Protein AF-0000000067923581 (afdb_homodimer)

pLDDT: mean 87.49, std 11.47, range [49.42, 98.62]

Solvent-accessible surface area (backbone atoms only — not comparable to full-atom values): 31988 Å² total; per-residue (Å²): 133,63,62,67,60,35,40,52,50,50,51,40,20,63,62,52,48,31,62,62,50,21,12,63,72,68,69,43,56,50,68,56,50,52,48,38,49,50,49,48,25,59,74,67,70,43,70,38,62,42,76,47,101,88,50,63,39,70,32,75,61,19,52,56,46,46,56,49,36,54,52,49,52,51,50,50,51,48,50,51,37,51,71,67,66,44,89,59,73,47,56,48,76,44,32,36,35,22,36,46,69,54,29,48,74,55,45,42,60,48,48,55,55,48,42,72,75,35,77,55,36,27,38,39,44,45,58,42,82,63,91,67,66,54,83,79,61,76,48,57,34,33,46,42,78,42,85,77,74,96,50,86,52,41,72,46,77,36,48,61,38,39,60,39,35,33,26,10,58,68,38,33,70,75,72,52,73,58,77,48,75,76,48,38,65,82,39,46,24,29,27,30,59,85,82,35,58,65,42,38,48,77,34,36,54,82,96,62,48,43,75,36,63,44,45,52,49,34,36,30,63,41,70,66,50,32,50,54,40,13,53,72,44,64,24,33,24,67,46,48,25,65,79,46,30,68,42,39,74,70,57,43,28,44,80,44,49,68,91,43,41,37,80,57,34,40,28,28,45,34,30,74,54,72,77,80,72,54,62,43,56,51,53,46,50,69,58,40,45,64,52,44,29,54,54,46,71,72,40,88,133,62,60,68,58,35,40,52,51,50,50,39,21,63,60,51,48,30,62,62,50,21,12,64,72,69,72,43,57,49,67,55,50,52,48,41,49,50,50,47,25,59,75,68,71,42,69,39,62,43,77,48,104,86,50,62,40,71,32,74,60,20,51,57,47,46,54,48,37,55,50,50,53,50,50,49,52,49,52,52,38,50,72,68,65,44,88,58,74,48,57,48,76,47,32,34,35,21,36,46,68,54,28,48,72,55,44,44,60,46,50,57,54,48,41,71,74,36,77,56,36,28,38,38,42,46,57,42,83,62,90,66,66,55,85,78,62,74,49,56,35,33,46,43,76,39,87,76,73,97,50,88,51,40,73,46,78,39,46,60,40,38,59,41,33,33,26,9,56,68,38,32,71,74,72,52,75,58,77,47,74,75,49,38,65,82,38,49,24,29,26,33,58,84,80,36,58,67,42,40,48,77,34,35,53,80,93,62,48,44,75,35,64,43,47,50,51,36,36,30,63,40,69,66,50,30,50,52,40,11,53,72,44,63,23,34,25,66,47,48,25,64,79,46,28,67,43,40,74,71,58,45,28,41,80,45,48,68,93,43,42,38,81,59,32,41,29,29,44,35,31,75,54,72,76,81,72,54,59,44,56,50,53,45,50,70,58,40,47,64,52,46,28,53,55,46,70,73,39,88

Sequence (600 aa):
MDRLDAMSLFVATVEAGSLSAAARRAGVPLATVSRKLTDLEKHLKTRLLNRSTRRLTLTDAGQSYLTACRRILDEVSEAERTAAGEYSSPTGELVITAPVVFGRLHVLPVITAFLAVYPQVDIRLTLSDRITQLAEEHIDLAVRIGELQGSAMVAIRVGSIRRVVCASPAYLAMHGTPEKPQDLAGHNCVTFEGLAAPATWSFGSGKTETTVPVRSRLQVNTAEAAIDAAIAGLGLTKVLSYQADAAVRAGALRVVLEPFEPPPWPVSLVHAGQGRLPVKLRAFLDFAAPRLKERLARSLMDRLDAMSLFVATVEAGSLSAAARRAGVPLATVSRKLTDLEKHLKTRLLNRSTRRLTLTDAGQSYLTACRRILDEVSEAERTAAGEYSSPTGELVITAPVVFGRLHVLPVITAFLAVYPQVDIRLTLSDRITQLAEEHIDLAVRIGELQGSAMVAIRVGSIRRVVCASPAYLAMHGTPEKPQDLAGHNCVTFEGLAAPATWSFGSGKTETTVPVRSRLQVNTAEAAIDAAIAGLGLTKVLSYQADAAVRAGALRVVLEPFEPPPWPVSLVHAGQGRLPVKLRAFLDFAAPRLKERLARSL

Organism: Mesorhizobium plurifarium (NCBI:txid69974)

Structure (mmCIF, N/CA/C/O backbone):
data_AF-0000000067923581-model_v1
#
loop_
_entity.id
_entity.type
_entity.pdbx_description
1 polymer 'Transcriptional regulator GstR'
#
loop_
_atom_site.group_PDB
_atom_site.id
_atom_site.type_symbol
_atom_site.label_atom_id
_atom_site.label_alt_id
_atom_site.label_comp_id
_atom_site.label_asym_id
_atom_site.label_entity_id
_atom_site.label_seq_id
_atom_site.pdbx_PDB_ins_code
_atom_site.Cartn_x
_atom_site.Cartn_y
_atom_site.Cartn_z
_atom_site.occupancy
_atom_site.B_iso_or_equiv
_atom_site.auth_seq_id
_atom_site.auth_comp_id
_atom_site.auth_asym_id
_atom_site.auth_atom_id
_atom_site.pdbx_PDB_model_num
ATOM 1 N N . MET A 1 1 ? -6.596 42.939 -9.404 1 73.18 1 MET A N 1
ATOM 2 C CA . MET A 1 1 ? -6.887 41.829 -8.501 1 73.18 1 MET A CA 1
ATOM 3 C C . MET A 1 1 ? -5.667 41.482 -7.655 1 73.18 1 MET A C 1
ATOM 5 O O . MET A 1 1 ? -4.538 41.505 -8.147 1 73.18 1 MET A O 1
ATOM 9 N N . ASP A 1 2 ? -5.783 41.393 -6.297 1 80.21 2 ASP A N 1
ATOM 10 C CA . ASP A 1 2 ? -4.766 40.835 -5.411 1 80.21 2 ASP A CA 1
ATOM 11 C C . ASP A 1 2 ? -4.696 39.315 -5.542 1 80.21 2 ASP A C 1
ATOM 13 O O . ASP A 1 2 ? -5.536 38.601 -4.99 1 80.21 2 ASP A O 1
ATOM 17 N N . ARG A 1 3 ? -3.754 38.982 -6.244 1 81.23 3 ARG A N 1
ATOM 18 C CA . ARG A 1 3 ? -3.651 37.58 -6.637 1 81.23 3 ARG A CA 1
ATOM 19 C C . ARG A 1 3 ? -3.393 36.69 -5.425 1 81.23 3 ARG A C 1
ATOM 21 O O . ARG A 1 3 ? -3.911 35.574 -5.347 1 81.23 3 ARG A O 1
ATOM 28 N N . LEU A 1 4 ? -2.638 37.189 -4.491 1 84.77 4 LEU A N 1
ATOM 29 C CA . LEU A 1 4 ? -2.365 36.397 -3.296 1 84.77 4 LEU A CA 1
ATOM 30 C C . LEU A 1 4 ? -3.633 36.2 -2.473 1 84.77 4 LEU A C 1
ATOM 32 O O . LEU A 1 4 ? -3.862 35.117 -1.928 1 84.77 4 LEU A O 1
ATOM 36 N N . ASP A 1 5 ? -4.352 37.228 -2.457 1 86.56 5 ASP A N 1
ATOM 37 C CA . ASP A 1 5 ? -5.632 37.16 -1.759 1 86.56 5 ASP A CA 1
ATOM 38 C C . ASP A 1 5 ? -6.58 36.179 -2.445 1 86.56 5 ASP A C 1
ATOM 40 O O . ASP A 1 5 ? -7.265 35.401 -1.779 1 86.56 5 ASP A O 1
ATOM 44 N N . ALA A 1 6 ? -6.577 36.247 -3.68 1 88.43 6 ALA A N 1
ATOM 45 C CA . ALA A 1 6 ? -7.425 35.337 -4.444 1 88.43 6 ALA A CA 1
ATOM 46 C C . ALA A 1 6 ? -6.991 33.887 -4.247 1 88.43 6 ALA A C 1
ATOM 48 O O . ALA A 1 6 ? -7.83 32.997 -4.09 1 88.43 6 ALA A O 1
ATOM 49 N N . MET A 1 7 ? -5.691 33.654 -4.249 1 88.84 7 MET A N 1
ATOM 50 C CA . MET A 1 7 ? -5.145 32.324 -3.996 1 88.84 7 MET A CA 1
ATOM 51 C C . MET A 1 7 ? -5.555 31.822 -2.615 1 88.84 7 MET A C 1
ATOM 53 O O . MET A 1 7 ? -5.949 30.664 -2.463 1 88.84 7 MET A O 1
ATOM 57 N N . SER A 1 8 ? -5.46 32.656 -1.678 1 89.85 8 SER A N 1
ATOM 58 C CA . SER A 1 8 ? -5.802 32.308 -0.303 1 89.85 8 SER A CA 1
ATOM 59 C C . SER A 1 8 ? -7.271 31.916 -0.181 1 89.85 8 SER A C 1
ATOM 61 O O . SER A 1 8 ? -7.605 30.941 0.496 1 89.85 8 SER A O 1
ATOM 63 N N . LEU A 1 9 ? -8.112 32.635 -0.829 1 89.33 9 LEU A N 1
ATOM 64 C CA . LEU A 1 9 ? -9.544 32.361 -0.773 1 89.33 9 LEU A CA 1
ATOM 65 C C . LEU A 1 9 ? -9.88 31.069 -1.51 1 89.33 9 LEU A C 1
ATOM 67 O O . LEU A 1 9 ? -10.776 30.329 -1.098 1 89.33 9 LEU A O 1
ATOM 71 N N . PHE A 1 10 ? -9.185 30.817 -2.539 1 90.74 10 PHE A N 1
ATOM 72 C CA . PHE A 1 10 ? -9.349 29.576 -3.286 1 90.74 10 PHE A CA 1
ATOM 73 C C . PHE A 1 10 ? -9.009 28.372 -2.416 1 90.74 10 PHE A C 1
ATOM 75 O O . PHE A 1 10 ? -9.803 27.435 -2.305 1 90.74 10 PHE A O 1
ATOM 82 N N . VAL A 1 11 ? -7.881 28.46 -1.783 1 87.59 11 VAL A N 1
ATOM 83 C CA . VAL A 1 11 ? -7.448 27.384 -0.898 1 87.59 11 VAL A CA 1
ATOM 84 C C . VAL A 1 11 ? -8.46 27.204 0.231 1 87.59 11 VAL A C 1
ATOM 86 O O . VAL A 1 11 ? -8.86 26.079 0.541 1 87.59 11 VAL A O 1
ATOM 89 N N . ALA A 1 12 ? -8.906 28.276 0.772 1 86.97 12 ALA A N 1
ATOM 90 C CA . ALA A 1 12 ? -9.875 28.241 1.864 1 86.97 12 ALA A CA 1
ATOM 91 C C . ALA A 1 12 ? -11.19 27.612 1.411 1 86.97 12 ALA A C 1
ATOM 93 O O . ALA A 1 12 ? -11.828 26.878 2.17 1 86.97 12 ALA A O 1
ATOM 94 N N . THR A 1 13 ? -11.534 27.923 0.247 1 86.55 13 THR A N 1
ATOM 95 C CA . THR A 1 13 ? -12.782 27.404 -0.3 1 86.55 13 THR A CA 1
ATOM 96 C C . THR A 1 13 ? -12.713 25.889 -0.461 1 86.55 13 THR A C 1
ATOM 98 O O . THR A 1 13 ? -13.652 25.177 -0.097 1 86.55 13 THR A O 1
ATOM 101 N N . VAL A 1 14 ? -11.629 25.46 -0.961 1 83.86 14 VAL A N 1
ATOM 102 C CA . VAL A 1 14 ? -11.462 24.025 -1.171 1 83.86 14 VAL A CA 1
ATOM 103 C C . VAL A 1 14 ? -11.432 23.305 0.175 1 83.86 14 VAL A C 1
ATOM 105 O O . VAL A 1 14 ? -12.061 22.258 0.341 1 83.86 14 VAL A O 1
ATOM 108 N N . GLU A 1 15 ? -10.772 23.891 1.068 1 78.62 15 GLU A N 1
ATOM 109 C CA . GLU A 1 15 ? -10.629 23.29 2.391 1 78.62 15 GLU A CA 1
ATOM 110 C C . GLU A 1 15 ? -11.96 23.275 3.137 1 78.62 15 GLU A C 1
ATOM 112 O O . GLU A 1 15 ? -12.254 22.331 3.873 1 78.62 15 GLU A O 1
ATOM 117 N N . ALA A 1 16 ? -12.726 24.314 2.879 1 78.39 16 ALA A N 1
ATOM 118 C CA . ALA A 1 16 ? -14.004 24.452 3.571 1 78.39 16 ALA A CA 1
ATOM 119 C C . ALA A 1 16 ? -15.096 23.644 2.874 1 78.39 16 ALA A C 1
ATOM 121 O O . ALA A 1 16 ? -16.139 23.357 3.466 1 78.39 16 ALA A O 1
ATOM 122 N N . GLY A 1 17 ? -14.822 23.323 1.623 1 78.73 17 GLY A N 1
ATOM 123 C CA . GLY A 1 17 ? -15.737 22.494 0.856 1 78.73 17 GLY A CA 1
ATOM 124 C C . GLY A 1 17 ? -16.891 23.275 0.257 1 78.73 17 GLY A C 1
ATOM 125 O O . GLY A 1 17 ? -17.708 22.719 -0.481 1 78.73 17 GLY A O 1
ATOM 126 N N . SER A 1 18 ? -17.063 24.548 0.693 1 82.39 18 SER A N 1
ATOM 127 C CA . SER A 1 18 ? -18.106 25.395 0.124 1 82.39 18 SER A CA 1
ATOM 128 C C . SER A 1 18 ? -17.701 26.865 0.152 1 82.39 18 SER A C 1
ATOM 130 O O . SER A 1 18 ? -16.858 27.267 0.957 1 82.39 18 SER A O 1
ATOM 132 N N . LEU A 1 19 ? -18.341 27.632 -0.731 1 85.69 19 LEU A N 1
ATOM 133 C CA . LEU A 1 19 ? -18.062 29.062 -0.799 1 85.69 19 LEU A CA 1
ATOM 134 C C . LEU A 1 19 ? -18.555 29.773 0.457 1 85.69 19 LEU A C 1
ATOM 136 O O . LEU A 1 19 ? -17.879 30.662 0.979 1 85.69 19 LEU A O 1
ATOM 140 N N . SER A 1 20 ? -19.653 29.306 0.917 1 86.79 20 SER A N 1
ATOM 141 C CA . SER A 1 20 ? -20.237 29.932 2.099 1 86.79 20 SER A CA 1
ATOM 142 C C . SER A 1 20 ? -19.386 29.675 3.338 1 86.79 20 SER A C 1
ATOM 144 O O . SER A 1 20 ? -19.18 30.576 4.154 1 86.79 20 SER A O 1
ATOM 146 N N . ALA A 1 21 ? -18.91 28.515 3.412 1 84.13 21 ALA A N 1
ATOM 147 C CA . ALA A 1 21 ? -18.065 28.164 4.551 1 84.13 21 ALA A CA 1
ATOM 148 C C . ALA A 1 21 ? -16.739 28.917 4.504 1 84.13 21 ALA A C 1
ATOM 150 O O . ALA A 1 21 ? -16.24 29.374 5.535 1 84.13 21 ALA A O 1
ATOM 151 N N . ALA A 1 22 ? -16.246 29.014 3.337 1 86.94 22 ALA A N 1
ATOM 152 C CA . ALA A 1 22 ? -15.006 29.763 3.15 1 86.94 22 ALA A CA 1
ATOM 153 C C . ALA A 1 22 ? -15.192 31.232 3.519 1 86.94 22 ALA A C 1
ATOM 155 O O . ALA A 1 22 ? -14.319 31.836 4.147 1 86.94 22 ALA A O 1
ATOM 156 N N . ALA A 1 23 ? -16.289 31.754 3.157 1 89.2 23 ALA A N 1
ATOM 157 C CA . ALA A 1 23 ? -16.601 33.147 3.466 1 89.2 23 ALA A CA 1
ATOM 158 C C . ALA A 1 23 ? -16.66 33.374 4.974 1 89.2 23 ALA A C 1
ATOM 160 O O . ALA A 1 23 ? -16.079 34.333 5.487 1 89.2 23 ALA A O 1
ATOM 161 N N . ARG A 1 24 ? -17.265 32.493 5.623 1 85.18 24 ARG A N 1
ATOM 162 C CA . ARG A 1 24 ? -17.385 32.581 7.075 1 85.18 24 ARG A CA 1
ATOM 163 C C . ARG A 1 24 ? -16.018 32.487 7.744 1 85.18 24 ARG A C 1
ATOM 165 O O . ARG A 1 24 ? -15.708 33.268 8.647 1 85.18 24 ARG A O 1
ATOM 172 N N . ARG A 1 25 ? -15.252 31.622 7.191 1 81.32 25 ARG A N 1
ATOM 173 C CA . ARG A 1 25 ? -13.937 31.376 7.774 1 81.32 25 ARG A CA 1
ATOM 174 C C . ARG A 1 25 ? -13.001 32.556 7.53 1 81.32 25 ARG A C 1
ATOM 176 O O . ARG A 1 25 ? -12.2 32.909 8.397 1 81.32 25 ARG A O 1
ATOM 183 N N . ALA A 1 26 ? -13.156 33.067 6.391 1 81.79 26 ALA A N 1
ATOM 184 C CA . ALA A 1 26 ? -12.266 34.155 5.994 1 81.79 26 ALA A CA 1
ATOM 185 C C . ALA A 1 26 ? -12.794 35.502 6.479 1 81.79 26 ALA A C 1
ATOM 187 O O . ALA A 1 26 ? -12.103 36.518 6.382 1 81.79 26 ALA A O 1
ATOM 188 N N . GLY A 1 27 ? -13.981 35.522 6.932 1 87.21 27 GLY A N 1
ATOM 189 C CA . GLY A 1 27 ? -14.573 36.758 7.42 1 87.21 27 GLY A CA 1
ATOM 190 C C . GLY A 1 27 ? -14.92 37.731 6.309 1 87.21 27 GLY A C 1
ATOM 191 O O . GLY A 1 27 ? -14.752 38.943 6.464 1 87.21 27 GLY A O 1
ATOM 192 N N . VAL A 1 28 ? -15.22 37.258 5.194 1 88.66 28 VAL A N 1
ATOM 193 C CA . VAL A 1 28 ? -15.577 38.103 4.059 1 88.66 28 VAL A CA 1
ATOM 194 C C . VAL A 1 28 ? -16.925 37.663 3.491 1 88.66 28 VAL A C 1
ATOM 196 O O . VAL A 1 28 ? -17.325 36.508 3.651 1 88.66 28 VAL A O 1
ATOM 199 N N . PRO A 1 29 ? -17.683 38.602 2.979 1 89.3 29 PRO A N 1
ATOM 200 C CA . PRO A 1 29 ? -18.97 38.242 2.378 1 89.3 29 PRO A CA 1
ATOM 201 C C . PRO A 1 29 ? -18.83 37.214 1.258 1 89.3 29 PRO A C 1
ATOM 203 O O . PRO A 1 29 ? -17.827 37.209 0.54 1 89.3 29 PRO A O 1
ATOM 206 N N . LEU A 1 30 ? -19.895 36.427 1.127 1 91.32 30 LEU A N 1
ATOM 207 C CA . LEU A 1 30 ? -19.953 35.388 0.105 1 91.32 30 LEU A CA 1
ATOM 208 C C . LEU A 1 30 ? -19.741 35.98 -1.284 1 91.32 30 LEU A C 1
ATOM 210 O O . LEU A 1 30 ? -19.065 35.38 -2.123 1 91.32 30 LEU A O 1
ATOM 214 N N . ALA A 1 31 ? -20.298 37.142 -1.486 1 91.31 31 ALA A N 1
ATOM 215 C CA . ALA A 1 31 ? -20.191 37.806 -2.783 1 91.31 31 ALA A CA 1
ATOM 216 C C . ALA A 1 31 ? -18.738 38.131 -3.115 1 91.31 31 ALA A C 1
ATOM 218 O O . ALA A 1 31 ? -18.333 38.079 -4.279 1 91.31 31 ALA A O 1
ATOM 219 N N . THR A 1 32 ? -18.025 38.471 -2.082 1 89.85 32 THR A N 1
ATOM 220 C CA . THR A 1 32 ? -16.612 38.788 -2.251 1 89.85 32 THR A CA 1
ATOM 221 C C . THR A 1 32 ? -15.822 37.544 -2.646 1 89.85 32 THR A C 1
ATOM 223 O O . THR A 1 32 ? -15.001 37.588 -3.566 1 89.85 32 THR A O 1
ATOM 226 N N . VAL A 1 33 ? -16.096 36.423 -1.946 1 90.97 33 VAL A N 1
ATOM 227 C CA . VAL A 1 33 ? -15.42 35.163 -2.238 1 90.97 33 VAL A CA 1
ATOM 228 C C . VAL A 1 33 ? -15.735 34.727 -3.668 1 90.97 33 VAL A C 1
ATOM 230 O O . VAL A 1 33 ? -14.833 34.36 -4.424 1 90.97 33 VAL A O 1
ATOM 233 N N . SER A 1 34 ? -16.979 34.792 -4.034 1 90.52 34 SER A N 1
ATOM 234 C CA . SER A 1 34 ? -17.42 34.371 -5.36 1 90.52 34 SER A CA 1
ATOM 235 C C . SER A 1 34 ? -16.77 35.214 -6.452 1 90.52 34 SER A C 1
ATOM 237 O O . SER A 1 34 ? -16.284 34.679 -7.451 1 90.52 34 SER A O 1
ATOM 239 N N . ARG A 1 35 ? -16.787 36.484 -6.21 1 90.48 35 ARG A N 1
ATOM 240 C CA . ARG A 1 35 ? -16.224 37.402 -7.195 1 90.48 35 ARG A CA 1
ATOM 241 C C . ARG A 1 35 ? -14.729 37.163 -7.375 1 90.48 35 ARG A C 1
ATOM 243 O O . ARG A 1 35 ? -14.236 37.103 -8.503 1 90.48 35 ARG A O 1
ATOM 250 N N . LYS A 1 36 ? -14.047 37.04 -6.301 1 90.72 36 LYS A N 1
ATOM 251 C CA . LYS A 1 36 ? -12.6 36.856 -6.351 1 90.72 36 LYS A CA 1
ATOM 252 C C . LYS A 1 36 ? -12.235 35.556 -7.062 1 90.72 36 LYS A C 1
ATOM 254 O O . LYS A 1 36 ? -11.269 35.51 -7.827 1 90.72 36 LYS A O 1
ATOM 259 N N . LEU A 1 37 ? -12.997 34.549 -6.811 1 90.5 37 LEU A N 1
ATOM 260 C CA . LEU A 1 37 ? -12.744 33.264 -7.453 1 90.5 37 LEU A CA 1
ATOM 261 C C . LEU A 1 37 ? -13.043 33.335 -8.947 1 90.5 37 LEU A C 1
ATOM 263 O O . LEU A 1 37 ? -12.312 32.763 -9.759 1 90.5 37 LEU A O 1
ATOM 267 N N . THR A 1 38 ? -14.127 33.995 -9.237 1 89.82 38 THR A N 1
ATOM 268 C CA . THR A 1 38 ? -14.467 34.194 -10.642 1 89.82 38 THR A CA 1
ATOM 269 C C . THR A 1 38 ? -13.375 34.985 -11.356 1 89.82 38 THR A C 1
ATOM 271 O O . THR A 1 38 ? -12.994 34.652 -12.48 1 89.82 38 THR A O 1
ATOM 274 N N . ASP A 1 39 ? -12.933 36.027 -10.665 1 89.85 39 ASP A N 1
ATOM 275 C CA . ASP A 1 39 ? -11.865 36.847 -11.229 1 89.85 39 ASP A CA 1
ATOM 276 C C . ASP A 1 39 ? -10.592 36.028 -11.431 1 89.85 39 ASP A C 1
ATOM 278 O O . ASP A 1 39 ? -9.883 36.208 -12.423 1 89.85 39 ASP A O 1
ATOM 282 N N . LEU A 1 40 ? -10.309 35.182 -10.479 1 90.54 40 LEU A N 1
ATOM 283 C CA . LEU A 1 40 ? -9.138 34.316 -10.554 1 90.54 40 LEU A CA 1
ATOM 284 C C . LEU A 1 40 ? -9.238 33.369 -11.746 1 90.54 40 LEU A C 1
ATOM 286 O O . LEU A 1 40 ? -8.275 33.21 -12.5 1 90.54 40 LEU A O 1
ATOM 290 N N . GLU A 1 41 ? -10.384 32.78 -11.923 1 92.07 41 GLU A N 1
ATOM 291 C CA . GLU A 1 41 ? -10.604 31.871 -13.045 1 92.07 41 GLU A CA 1
ATOM 292 C C . GLU A 1 41 ? -10.503 32.606 -14.378 1 92.07 41 GLU A C 1
ATOM 294 O O . GLU A 1 41 ? -9.973 32.066 -15.352 1 92.07 41 GLU A O 1
ATOM 299 N N . LYS A 1 42 ? -11.019 33.833 -14.393 1 88.13 42 LYS A N 1
ATOM 300 C CA . LYS A 1 42 ? -10.921 34.66 -15.592 1 88.13 42 LYS A CA 1
ATOM 301 C C . LYS A 1 42 ? -9.466 34.977 -15.924 1 88.13 42 LYS A C 1
ATOM 303 O O . LYS A 1 42 ? -9.057 34.896 -17.084 1 88.13 42 LYS A O 1
ATOM 308 N N . HIS A 1 43 ? -8.78 35.326 -14.887 1 86.24 43 HIS A N 1
ATOM 309 C CA . HIS A 1 43 ? -7.363 35.63 -15.051 1 86.24 43 HIS A CA 1
ATOM 310 C C . HIS A 1 43 ? -6.601 34.426 -15.596 1 86.24 43 HIS A C 1
ATOM 312 O O . HIS A 1 43 ? -5.745 34.572 -16.471 1 86.24 43 HIS A O 1
ATOM 318 N N . LEU A 1 44 ? -6.935 33.2 -15.072 1 87.02 44 LEU A N 1
ATOM 319 C CA . LEU A 1 44 ? -6.255 31.961 -15.431 1 87.02 44 LEU A CA 1
ATOM 320 C C . LEU A 1 44 ? -6.83 31.379 -16.717 1 87.02 44 LEU A C 1
ATOM 322 O O . LEU A 1 44 ? -6.249 30.461 -17.303 1 87.02 44 LEU A O 1
ATOM 326 N N . LYS A 1 45 ? -7.951 31.945 -17.116 1 88.89 45 LYS A N 1
ATOM 327 C CA . LYS A 1 45 ? -8.678 31.5 -18.301 1 88.89 45 LYS A CA 1
ATOM 328 C C . LYS A 1 45 ? -9.04 30.021 -18.201 1 88.89 45 LYS A C 1
ATOM 330 O O . LYS A 1 45 ? -8.986 29.295 -19.196 1 88.89 45 LYS A O 1
ATOM 335 N N . THR A 1 46 ? -9.232 29.567 -17.018 1 88.67 46 THR A N 1
ATOM 336 C CA . THR A 1 46 ? -9.607 28.181 -16.76 1 88.67 46 THR A CA 1
ATOM 337 C C . THR A 1 46 ? -10.506 28.084 -15.531 1 88.67 46 THR A C 1
ATOM 339 O O . THR A 1 46 ? -10.39 28.889 -14.605 1 88.67 46 THR A O 1
ATOM 342 N N . ARG A 1 47 ? -11.399 27.122 -15.606 1 88.86 47 ARG A N 1
ATOM 343 C CA . ARG A 1 47 ? -12.233 26.838 -14.442 1 88.86 47 ARG A CA 1
ATOM 344 C C . ARG A 1 47 ? -11.489 25.971 -13.433 1 88.86 47 ARG A C 1
ATOM 346 O O . ARG A 1 47 ? -10.823 25.004 -13.809 1 88.86 47 ARG A O 1
ATOM 353 N N . LEU A 1 48 ? -11.586 26.457 -12.144 1 90.41 48 LEU A N 1
ATOM 354 C CA . LEU A 1 48 ? -10.888 25.732 -11.088 1 90.41 48 LEU A CA 1
ATOM 355 C C . LEU A 1 48 ? -11.856 24.861 -10.295 1 90.41 48 LEU A C 1
ATOM 357 O O . LEU A 1 48 ? -11.457 23.846 -9.72 1 90.41 48 LEU A O 1
ATOM 361 N N . LEU A 1 49 ? -13.124 25.277 -10.283 1 88.67 49 LEU A N 1
ATOM 362 C CA . LEU A 1 49 ? -14.133 24.625 -9.454 1 88.67 49 LEU A CA 1
ATOM 363 C C . LEU A 1 49 ? -15.367 24.271 -10.278 1 88.67 49 LEU A C 1
ATOM 365 O O . LEU A 1 49 ? -15.744 25.012 -11.189 1 88.67 49 LEU A O 1
ATOM 369 N N . ASN A 1 50 ? -15.738 22.978 -10.115 1 81.27 50 ASN A N 1
ATOM 370 C CA . ASN A 1 50 ? -17.076 22.638 -10.587 1 81.27 50 ASN A CA 1
ATOM 371 C C . ASN A 1 50 ? -18.143 22.999 -9.557 1 81.27 50 ASN A C 1
ATOM 373 O O . ASN A 1 50 ? -18.12 22.497 -8.432 1 81.27 50 ASN A O 1
ATOM 377 N N . ARG A 1 51 ? -18.812 24.04 -9.83 1 67.65 51 ARG A N 1
ATOM 378 C CA . ARG A 1 51 ? -19.777 24.597 -8.888 1 67.65 51 ARG A CA 1
ATOM 379 C C . ARG A 1 51 ? -21.164 24.001 -9.108 1 67.65 51 ARG A C 1
ATOM 381 O O . ARG A 1 51 ? -21.75 24.159 -10.181 1 67.65 51 ARG A O 1
ATOM 388 N N . SER A 1 52 ? -21.284 22.806 -8.886 1 58.65 52 SER A N 1
ATOM 389 C CA . SER A 1 52 ? -22.684 22.395 -8.916 1 58.65 52 SER A CA 1
ATOM 390 C C . SER A 1 52 ? -23.394 22.757 -7.616 1 58.65 52 SER A C 1
ATOM 392 O O . SER A 1 52 ? -22.746 23.045 -6.608 1 58.65 52 SER A O 1
ATOM 394 N N . THR A 1 53 ? -24.782 23.082 -7.547 1 54.19 53 THR A N 1
ATOM 395 C CA . THR A 1 53 ? -25.61 23.473 -6.411 1 54.19 53 THR A CA 1
ATOM 396 C C . THR A 1 53 ? -25.315 22.595 -5.198 1 54.19 53 THR A C 1
ATOM 398 O O . THR A 1 53 ? -25.511 23.018 -4.057 1 54.19 53 THR A O 1
ATOM 401 N N . ARG A 1 54 ? -24.822 21.263 -5.34 1 54.14 54 ARG A N 1
ATOM 402 C CA . ARG A 1 54 ? -24.795 20.329 -4.219 1 54.14 54 ARG A CA 1
ATOM 403 C C . ARG A 1 54 ? -23.363 20.022 -3.797 1 54.14 54 ARG A C 1
ATOM 405 O O . ARG A 1 54 ? -23.125 19.554 -2.681 1 54.14 54 ARG A O 1
ATOM 412 N N . ARG A 1 55 ? -22.457 20.183 -4.685 1 62.53 55 ARG A N 1
ATOM 413 C CA . ARG A 1 55 ? -21.12 19.789 -4.252 1 62.53 55 ARG A CA 1
ATOM 414 C C . ARG A 1 55 ? -20.049 20.586 -4.988 1 62.53 55 ARG A C 1
ATOM 416 O O . ARG A 1 55 ? -20.146 20.796 -6.199 1 62.53 55 ARG A O 1
ATOM 423 N N . LEU A 1 56 ? -19.046 21.293 -4.232 1 75.22 56 LEU A N 1
ATOM 424 C CA . LEU A 1 56 ? -17.871 21.96 -4.783 1 75.22 56 LEU A CA 1
ATOM 425 C C . LEU A 1 56 ? -16.753 20.958 -5.052 1 75.22 56 LEU A C 1
ATOM 427 O O . LEU A 1 56 ? -16.293 20.274 -4.134 1 75.22 56 LEU A O 1
ATOM 431 N N . THR A 1 57 ? -16.512 20.675 -6.348 1 80.74 57 THR A N 1
ATOM 432 C CA . THR A 1 57 ? -15.417 19.778 -6.7 1 80.74 57 THR A CA 1
ATOM 433 C C . THR A 1 57 ? -14.357 20.512 -7.517 1 80.74 57 THR A C 1
ATOM 435 O O . THR A 1 57 ? -14.66 21.497 -8.193 1 80.74 57 THR A O 1
ATOM 438 N N . LEU A 1 58 ? -13.123 20.039 -7.323 1 84.41 58 LEU A N 1
ATOM 439 C CA . LEU A 1 58 ? -11.999 20.592 -8.071 1 84.41 58 LEU A CA 1
ATOM 440 C C . LEU A 1 58 ? -11.954 20.022 -9.484 1 84.41 58 LEU A C 1
ATOM 442 O O . LEU A 1 58 ? -12.212 18.834 -9.688 1 84.41 58 LEU A O 1
ATOM 446 N N . THR A 1 59 ? -11.683 20.9 -10.483 1 80.63 59 THR A N 1
ATOM 447 C CA . THR A 1 59 ? -11.252 20.427 -11.794 1 80.63 59 THR A CA 1
ATOM 448 C C . THR A 1 59 ? -9.813 19.922 -11.74 1 80.63 59 THR A C 1
ATOM 450 O O . THR A 1 59 ? -9.128 20.088 -10.728 1 80.63 59 THR A O 1
ATOM 453 N N . ASP A 1 60 ? -9.389 19.321 -12.828 1 79.57 60 ASP A N 1
ATOM 454 C CA . ASP A 1 60 ? -7.99 18.912 -12.911 1 79.57 60 ASP A CA 1
ATOM 455 C C . ASP A 1 60 ? -7.058 20.114 -12.774 1 79.57 60 ASP A C 1
ATOM 457 O O . ASP A 1 60 ? -6.057 20.051 -12.057 1 79.57 60 ASP A O 1
ATOM 461 N N . ALA A 1 61 ? -7.43 21.106 -13.416 1 80.92 61 ALA A N 1
ATOM 462 C CA . ALA A 1 61 ? -6.669 22.348 -13.311 1 80.92 61 ALA A CA 1
ATOM 463 C C . ALA A 1 61 ? -6.731 22.911 -11.894 1 80.92 61 ALA A C 1
ATOM 465 O O . ALA A 1 61 ? -5.74 23.443 -11.387 1 80.92 61 ALA A O 1
ATOM 466 N N . GLY A 1 62 ? -7.865 22.739 -11.298 1 86.34 62 GLY A N 1
ATOM 467 C CA . GLY A 1 62 ? -8.037 23.188 -9.926 1 86.34 62 GLY A CA 1
ATOM 468 C C . GLY A 1 62 ? -7.149 22.453 -8.94 1 86.34 62 GLY A C 1
ATOM 469 O O . GLY A 1 62 ? -6.585 23.063 -8.029 1 86.34 62 GLY A O 1
ATOM 470 N N . GLN A 1 63 ? -7.006 21.23 -9.211 1 81.78 63 GLN A N 1
ATOM 471 C CA . GLN A 1 63 ? -6.166 20.418 -8.337 1 81.78 63 GLN A CA 1
ATOM 472 C C . GLN A 1 63 ? -4.702 20.838 -8.435 1 81.78 63 GLN A C 1
ATOM 474 O O . GLN A 1 63 ? -4.031 21.01 -7.416 1 81.78 63 GLN A O 1
ATOM 479 N N . SER A 1 64 ? -4.294 21.034 -9.621 1 80.24 64 SER A N 1
ATOM 480 C CA . SER A 1 64 ? -2.923 21.482 -9.846 1 80.24 64 SER A CA 1
ATOM 481 C C . SER A 1 64 ? -2.696 22.876 -9.272 1 80.24 64 SER A C 1
ATOM 483 O O . SER A 1 64 ? -1.666 23.134 -8.644 1 80.24 64 SER A O 1
ATOM 485 N N . TYR A 1 65 ? -3.689 23.724 -9.489 1 84.32 65 TYR A N 1
ATOM 486 C CA . TYR A 1 65 ? -3.564 25.101 -9.023 1 84.32 65 TYR A CA 1
ATOM 487 C C . TYR A 1 65 ? -3.606 25.168 -7.502 1 84.32 65 TYR A C 1
ATOM 489 O O . TYR A 1 65 ? -2.912 25.985 -6.891 1 84.32 65 TYR A O 1
ATOM 497 N N . LEU A 1 66 ? -4.395 24.271 -6.938 1 85.96 66 LEU A N 1
ATOM 498 C CA . LEU A 1 66 ? -4.473 24.216 -5.482 1 85.96 66 LEU A CA 1
ATOM 499 C C . LEU A 1 66 ? -3.109 23.903 -4.876 1 85.96 66 LEU A C 1
ATOM 501 O O . LEU A 1 66 ? -2.666 24.584 -3.948 1 85.96 66 LEU A O 1
ATOM 505 N N . THR A 1 67 ? -2.508 23.028 -5.451 1 77.14 67 THR A N 1
ATOM 506 C CA . THR A 1 67 ? -1.183 22.628 -4.992 1 77.14 67 THR A CA 1
ATOM 507 C C . THR A 1 67 ? -0.195 23.784 -5.118 1 77.14 67 THR A C 1
ATOM 509 O O . THR A 1 67 ? 0.562 24.064 -4.186 1 77.14 67 THR A O 1
ATOM 512 N N . ALA A 1 68 ? -0.292 24.457 -6.167 1 79.71 68 ALA A N 1
ATOM 513 C CA . ALA A 1 68 ? 0.596 25.59 -6.413 1 79.71 68 ALA A CA 1
ATOM 514 C C . ALA A 1 68 ? 0.302 26.737 -5.45 1 79.71 68 ALA A C 1
ATOM 516 O O . ALA A 1 68 ? 1.224 27.356 -4.912 1 79.71 68 ALA A O 1
ATOM 517 N N . CYS A 1 69 ? -0.963 26.957 -5.233 1 85.96 69 CYS A N 1
ATOM 518 C CA . CYS A 1 69 ? -1.354 28.049 -4.349 1 85.96 69 CYS A CA 1
ATOM 519 C C . CYS A 1 69 ? -0.824 27.825 -2.938 1 85.96 69 CYS A C 1
ATOM 521 O O . CYS A 1 69 ? -0.293 28.747 -2.316 1 85.96 69 CYS A O 1
ATOM 523 N N . ARG A 1 70 ? -0.939 26.609 -2.537 1 80.53 70 ARG A N 1
ATOM 524 C CA . ARG A 1 70 ? -0.472 26.296 -1.19 1 80.53 70 ARG A CA 1
ATOM 525 C C . ARG A 1 70 ? 1.024 26.557 -1.055 1 80.53 70 ARG A C 1
ATOM 527 O O . ARG A 1 70 ? 1.468 27.166 -0.08 1 80.53 70 ARG A O 1
ATOM 534 N N . ARG A 1 71 ? 1.702 26.265 -2.004 1 74.52 71 ARG A N 1
ATOM 535 C CA . ARG A 1 71 ? 3.148 26.465 -2.008 1 74.52 71 ARG A CA 1
ATOM 536 C C . ARG A 1 71 ? 3.495 27.95 -2.023 1 74.52 71 ARG A C 1
ATOM 538 O O . ARG A 1 71 ? 4.334 28.405 -1.243 1 74.52 71 ARG A O 1
ATOM 545 N N . ILE A 1 72 ? 2.848 28.595 -2.892 1 77.13 72 ILE A N 1
ATOM 546 C CA . ILE A 1 72 ? 3.129 30.015 -3.077 1 77.13 72 ILE A CA 1
ATOM 547 C C . ILE A 1 72 ? 2.788 30.779 -1.8 1 77.13 72 ILE A C 1
ATOM 549 O O . ILE A 1 72 ? 3.579 31.599 -1.329 1 77.13 72 ILE A O 1
ATOM 553 N N . LEU A 1 73 ? 1.68 30.487 -1.296 1 81.95 73 LEU A N 1
ATOM 554 C CA . LEU A 1 73 ? 1.253 31.193 -0.093 1 81.95 73 LEU A CA 1
ATOM 555 C C . LEU A 1 73 ? 2.196 30.904 1.071 1 81.95 73 LEU A C 1
ATOM 557 O O . LEU A 1 73 ? 2.495 31.794 1.869 1 81.95 73 LEU A O 1
ATOM 561 N N . ASP A 1 74 ? 2.654 29.731 1.139 1 76.28 74 ASP A N 1
ATOM 562 C CA . ASP A 1 74 ? 3.631 29.355 2.156 1 76.28 74 ASP A CA 1
ATOM 563 C C . ASP A 1 74 ? 4.942 30.115 1.965 1 76.28 74 ASP A C 1
ATOM 565 O O . ASP A 1 74 ? 5.532 30.599 2.933 1 76.28 74 ASP A O 1
ATOM 569 N N . GLU A 1 75 ? 5.316 30.227 0.751 1 72.44 75 GLU A N 1
ATOM 570 C CA . GLU A 1 75 ? 6.547 30.946 0.436 1 72.44 75 GLU A CA 1
ATOM 571 C C . GLU A 1 75 ? 6.428 32.426 0.787 1 72.44 75 GLU A C 1
ATOM 573 O O . GLU A 1 75 ? 7.375 33.026 1.3 1 72.44 75 GLU A O 1
ATOM 578 N N . VAL A 1 76 ? 5.298 32.962 0.485 1 75.5 76 VAL A N 1
ATOM 579 C CA . VAL A 1 76 ? 5.044 34.363 0.802 1 75.5 76 VAL A CA 1
ATOM 580 C C . VAL A 1 76 ? 5.097 34.569 2.314 1 75.5 76 VAL A C 1
ATOM 582 O O . VAL A 1 76 ? 5.749 35.497 2.799 1 75.5 76 VAL A O 1
ATOM 585 N N . SER A 1 77 ? 4.401 33.711 2.965 1 75.21 77 SER A N 1
ATOM 586 C CA . SER A 1 77 ? 4.38 33.799 4.422 1 75.21 77 SER A CA 1
ATOM 587 C C . SER A 1 77 ? 5.787 33.688 5.002 1 75.21 77 SER A C 1
ATOM 589 O O . SER A 1 77 ? 6.162 34.46 5.886 1 75.21 77 SER A O 1
ATOM 591 N N . GLU A 1 78 ? 6.553 32.862 4.514 1 71.24 78 GLU A N 1
ATOM 592 C CA . GLU A 1 78 ? 7.926 32.664 4.969 1 71.24 78 GLU A CA 1
ATOM 593 C C . GLU A 1 78 ? 8.784 33.895 4.69 1 71.24 78 GLU A C 1
ATOM 595 O O . GLU A 1 78 ? 9.575 34.312 5.538 1 71.24 78 GLU A O 1
ATOM 600 N N . ALA A 1 79 ? 8.608 34.413 3.567 1 68.52 79 ALA A N 1
ATOM 601 C CA . ALA A 1 79 ? 9.358 35.607 3.187 1 68.52 79 ALA A CA 1
ATOM 602 C C . ALA A 1 79 ? 9.02 36.781 4.101 1 68.52 79 ALA A C 1
ATOM 604 O O . ALA A 1 79 ? 9.909 37.528 4.517 1 68.52 79 ALA A O 1
ATOM 605 N N . GLU A 1 80 ? 7.777 36.838 4.343 1 73.74 80 GLU A N 1
ATOM 606 C CA . GLU A 1 80 ? 7.329 37.935 5.196 1 73.74 80 GLU A CA 1
ATOM 607 C C . GLU A 1 80 ? 7.837 37.765 6.625 1 73.74 80 GLU A C 1
ATOM 609 O O . GLU A 1 80 ? 8.273 38.732 7.253 1 73.74 80 GLU A O 1
ATOM 614 N N . ARG A 1 81 ? 7.806 36.575 7.025 1 72.04 81 ARG A N 1
ATOM 615 C CA . ARG A 1 81 ? 8.302 36.294 8.368 1 72.04 81 ARG A CA 1
ATOM 616 C C . ARG A 1 81 ? 9.806 36.532 8.457 1 72.04 81 ARG A C 1
ATOM 618 O O . ARG A 1 81 ? 10.294 37.095 9.439 1 72.04 81 ARG A O 1
ATOM 625 N N . THR A 1 82 ? 10.496 36.08 7.493 1 65.83 82 THR A N 1
ATOM 626 C CA . THR A 1 82 ? 11.936 36.305 7.443 1 65.83 82 THR A CA 1
ATOM 627 C C . THR A 1 82 ? 12.251 37.798 7.43 1 65.83 82 THR A C 1
ATOM 629 O O . THR A 1 82 ? 13.137 38.257 8.154 1 65.83 82 THR A O 1
ATOM 632 N N . ALA A 1 83 ? 11.533 38.468 6.71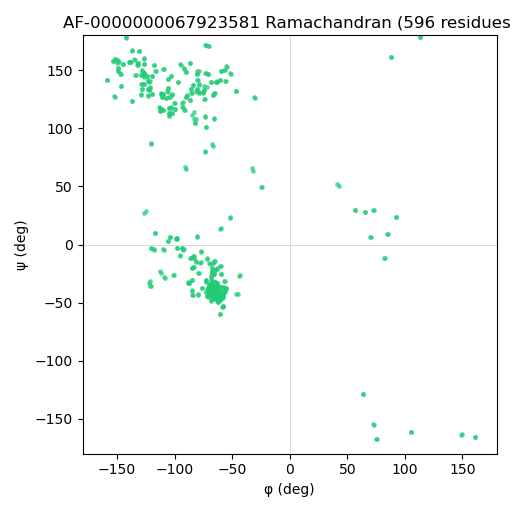4 1 65.89 83 ALA A N 1
ATOM 633 C CA . ALA A 1 83 ? 11.732 39.911 6.6 1 65.89 83 ALA A CA 1
ATOM 634 C C . ALA A 1 83 ? 11.423 40.613 7.919 1 65.89 83 ALA A C 1
ATOM 636 O O . ALA A 1 83 ? 12.043 41.627 8.25 1 65.89 83 ALA A O 1
ATOM 637 N N . ALA A 1 84 ? 10.493 39.973 8.534 1 66.54 84 ALA A N 1
ATOM 638 C CA . ALA A 1 84 ? 10.099 40.566 9.809 1 66.54 84 ALA A CA 1
ATOM 639 C C . ALA A 1 84 ? 11.082 40.193 10.915 1 66.54 84 ALA A C 1
ATOM 641 O O . ALA A 1 84 ? 10.944 40.645 12.054 1 66.54 84 ALA A O 1
ATOM 642 N N . GLY A 1 85 ? 12.318 39.483 10.638 1 60.8 85 GLY A N 1
ATOM 643 C CA . GLY A 1 85 ? 13.351 39.1 11.587 1 60.8 85 GLY A CA 1
ATOM 644 C C . GLY A 1 85 ? 12.909 38.007 12.541 1 60.8 85 GLY A C 1
ATOM 645 O O . GLY A 1 85 ? 13.479 37.852 13.623 1 60.8 85 GLY A O 1
ATOM 646 N N . GLU A 1 86 ? 11.797 37.498 12.327 1 53.53 86 GLU A N 1
ATOM 647 C CA . GLU A 1 86 ? 11.263 36.481 13.228 1 53.53 86 GLU A CA 1
ATOM 648 C C . GLU A 1 86 ? 11.988 35.15 13.051 1 53.53 86 GLU A C 1
ATOM 650 O O . GLU A 1 86 ? 12.095 34.639 11.934 1 53.53 86 GLU A O 1
ATOM 655 N N . TYR A 1 87 ? 13.233 35.04 13.698 1 56.08 87 TYR A N 1
ATOM 656 C CA . TYR A 1 87 ? 13.793 33.696 13.784 1 56.08 87 TYR A CA 1
ATOM 657 C C . TYR A 1 87 ? 12.689 32.653 13.908 1 56.08 87 TYR A C 1
ATOM 659 O O . TYR A 1 87 ? 12.169 32.417 15.001 1 56.08 87 TYR A O 1
ATOM 667 N N . SER A 1 88 ? 11.852 32.476 12.89 1 63.95 88 SER A N 1
ATOM 668 C CA . SER A 1 88 ? 10.458 32.051 12.968 1 63.95 88 SER A CA 1
ATOM 669 C C . SER A 1 88 ? 10.346 30.531 13.033 1 63.95 88 SER A C 1
ATOM 671 O O . SER A 1 88 ? 11.177 29.818 12.468 1 63.95 88 SER A O 1
ATOM 673 N N . SER A 1 89 ? 9.927 30.113 14.169 1 80.68 89 SER A N 1
ATOM 674 C CA . SER A 1 89 ? 9.463 28.74 14.344 1 80.68 89 SER A CA 1
ATOM 675 C C . SER A 1 89 ? 8.846 28.197 13.06 1 80.68 89 SER A C 1
ATOM 677 O O . SER A 1 89 ? 8.113 28.907 12.369 1 80.68 89 SER A O 1
ATOM 679 N N . PRO A 1 90 ? 9.404 26.987 12.652 1 87.26 90 PRO A N 1
ATOM 680 C CA . PRO A 1 90 ? 8.828 26.379 11.45 1 87.26 90 PRO A CA 1
ATOM 681 C C . PRO A 1 90 ? 7.301 26.359 11.473 1 87.26 90 PRO A C 1
ATOM 683 O O . PRO A 1 90 ? 6.699 26.107 12.52 1 87.26 90 PRO A O 1
ATOM 686 N N . THR A 1 91 ? 6.739 26.782 10.402 1 86.42 91 THR A N 1
ATOM 687 C CA . THR A 1 91 ? 5.287 26.751 10.267 1 86.42 91 THR A CA 1
ATOM 688 C C . THR A 1 91 ? 4.883 26.312 8.862 1 86.42 91 THR A C 1
ATOM 690 O O . THR A 1 91 ? 5.689 26.373 7.931 1 86.42 91 THR A O 1
ATOM 693 N N . GLY A 1 92 ? 3.637 25.788 8.78 1 87.54 92 GLY A N 1
ATOM 694 C CA . GLY A 1 92 ? 3.093 25.456 7.473 1 87.54 92 GLY A CA 1
ATOM 695 C C . GLY A 1 92 ? 3.066 23.964 7.199 1 87.54 92 GLY A C 1
ATOM 696 O O . GLY A 1 92 ? 3.137 23.156 8.128 1 87.54 92 GLY A O 1
ATOM 697 N N . GLU A 1 93 ? 2.945 23.626 5.912 1 89.24 93 GLU A N 1
ATOM 698 C CA . GLU A 1 93 ? 2.799 22.222 5.537 1 89.24 93 GLU A CA 1
ATOM 699 C C . GLU A 1 93 ? 4.037 21.715 4.804 1 89.24 93 GLU A C 1
ATOM 701 O O . GLU A 1 93 ? 4.544 22.379 3.897 1 89.24 93 GLU A O 1
ATOM 706 N N . LEU A 1 94 ? 4.493 20.663 5.25 1 92.48 94 LEU A N 1
ATOM 707 C CA . LEU A 1 94 ? 5.579 19.955 4.58 1 92.48 94 LEU A CA 1
ATOM 708 C C . LEU A 1 94 ? 5.055 18.723 3.848 1 92.48 94 LEU A C 1
ATOM 710 O O . LEU A 1 94 ? 4.345 17.903 4.434 1 92.48 94 LEU A O 1
ATOM 714 N N . VAL A 1 95 ? 5.347 18.591 2.571 1 92.64 95 VAL A N 1
ATOM 715 C CA . VAL A 1 95 ? 4.918 17.45 1.769 1 92.64 95 VAL A CA 1
ATOM 716 C C . VAL A 1 95 ? 6.091 16.496 1.559 1 92.64 95 VAL A C 1
ATOM 718 O O . VAL A 1 95 ? 7.088 16.857 0.929 1 92.64 95 VAL A O 1
ATOM 721 N N . ILE A 1 96 ? 5.926 15.284 2.061 1 95.08 96 ILE A N 1
ATOM 722 C CA . ILE A 1 96 ? 6.988 14.284 2.027 1 95.08 96 ILE A CA 1
ATOM 723 C C . ILE A 1 96 ? 6.504 13.042 1.282 1 95.08 96 ILE A C 1
ATOM 725 O O . ILE A 1 96 ? 5.37 12.596 1.477 1 95.08 96 ILE A O 1
ATOM 729 N N . THR A 1 97 ? 7.342 12.491 0.386 1 94.68 97 THR A N 1
ATOM 730 C CA . THR A 1 97 ? 7.044 11.214 -0.254 1 94.68 97 THR A CA 1
ATOM 731 C C . THR A 1 97 ? 8.125 10.185 0.065 1 94.68 97 THR A C 1
ATOM 733 O O . THR A 1 97 ? 9.289 10.54 0.262 1 94.68 97 THR A O 1
ATOM 736 N N . ALA A 1 98 ? 7.72 8.972 0.196 1 95.44 98 ALA A N 1
ATOM 737 C CA . ALA A 1 98 ? 8.618 7.86 0.497 1 95.44 98 ALA A CA 1
ATOM 738 C C . ALA A 1 98 ? 8.052 6.541 -0.021 1 95.44 98 ALA A C 1
ATOM 740 O O . ALA A 1 98 ? 6.854 6.439 -0.298 1 95.44 98 ALA A O 1
ATOM 741 N N . PRO A 1 99 ? 8.919 5.522 -0.247 1 94.52 99 PRO A N 1
ATOM 742 C CA . PRO A 1 99 ? 8.383 4.187 -0.522 1 94.52 99 PRO A CA 1
ATOM 743 C C . PRO A 1 99 ? 7.423 3.703 0.563 1 94.52 99 PRO A C 1
ATOM 745 O O . PRO A 1 99 ? 7.616 4.007 1.743 1 94.52 99 PRO A O 1
ATOM 748 N N . VAL A 1 100 ? 6.531 2.884 0.277 1 94.17 100 VAL A N 1
ATOM 749 C CA . VAL A 1 100 ? 5.382 2.551 1.113 1 94.17 100 VAL A CA 1
ATOM 750 C C . VAL A 1 100 ? 5.862 1.977 2.444 1 94.17 100 VAL A C 1
ATOM 752 O O . VAL A 1 100 ? 5.613 2.558 3.503 1 94.17 100 VAL A O 1
ATOM 755 N N . VAL A 1 101 ? 6.579 0.908 2.377 1 95.91 101 VAL A N 1
ATOM 756 C CA . VAL A 1 101 ? 6.96 0.21 3.601 1 95.91 101 VAL A CA 1
ATOM 757 C C . VAL A 1 101 ? 7.998 1.032 4.363 1 95.91 101 VAL A C 1
ATOM 759 O O . VAL A 1 101 ? 7.943 1.128 5.591 1 95.91 101 VAL A O 1
ATOM 762 N N . PHE A 1 102 ? 8.909 1.694 3.657 1 96.75 102 PHE A N 1
ATOM 763 C CA . PHE A 1 102 ? 9.94 2.5 4.3 1 96.75 102 PHE A CA 1
ATOM 764 C C . PHE A 1 102 ? 9.326 3.702 5.008 1 96.75 102 PHE A C 1
ATOM 766 O O . PHE A 1 102 ? 9.724 4.042 6.124 1 96.75 102 PHE A O 1
ATOM 773 N N . GLY A 1 103 ? 8.462 4.309 4.281 1 97.45 103 GLY A N 1
ATOM 774 C CA . GLY A 1 103 ? 7.772 5.45 4.862 1 97.45 103 GLY A CA 1
ATOM 775 C C . GLY A 1 103 ? 7.044 5.115 6.15 1 97.45 103 GLY A C 1
ATOM 776 O O . GLY A 1 103 ? 7.085 5.885 7.111 1 97.45 103 GLY A O 1
ATOM 777 N N . ARG A 1 104 ? 6.417 3.997 6.19 1 97.1 104 ARG A N 1
ATOM 778 C CA . ARG A 1 104 ? 5.655 3.59 7.366 1 97.1 104 ARG A CA 1
ATOM 779 C C . ARG A 1 104 ? 6.583 3.212 8.516 1 97.1 104 ARG A C 1
ATOM 781 O O . ARG A 1 104 ? 6.413 3.69 9.639 1 97.1 104 ARG A O 1
ATOM 788 N N . LEU A 1 105 ? 7.6 2.472 8.239 1 97.09 105 LEU A N 1
ATOM 789 C CA . LEU A 1 105 ? 8.397 1.857 9.294 1 97.09 105 LEU A CA 1
ATOM 790 C C . LEU A 1 105 ? 9.462 2.823 9.804 1 97.09 105 LEU A C 1
ATOM 792 O O . LEU A 1 105 ? 9.846 2.769 10.974 1 97.09 105 LEU A O 1
ATOM 796 N N . HIS A 1 106 ? 9.936 3.712 8.9 1 97.72 106 HIS A N 1
ATOM 797 C CA . HIS A 1 106 ? 11.109 4.485 9.294 1 97.72 106 HIS A CA 1
ATOM 798 C C . HIS A 1 106 ? 10.819 5.981 9.262 1 97.72 106 HIS A C 1
ATOM 800 O O . HIS A 1 106 ? 11.288 6.727 10.125 1 97.72 106 HIS A O 1
ATOM 806 N N . VAL A 1 107 ? 10.024 6.437 8.334 1 98.34 107 VAL A N 1
ATOM 807 C CA . VAL A 1 107 ? 9.818 7.872 8.169 1 98.34 107 VAL A CA 1
ATOM 808 C C . VAL A 1 107 ? 8.732 8.352 9.129 1 98.34 107 VAL A C 1
ATOM 810 O O . VAL A 1 107 ? 8.888 9.383 9.788 1 98.34 107 VAL A O 1
ATOM 813 N N . LEU A 1 108 ? 7.658 7.607 9.241 1 98.3 108 LEU A N 1
ATOM 814 C CA . LEU A 1 108 ? 6.495 7.996 10.031 1 98.3 108 LEU A CA 1
ATOM 815 C C . LEU A 1 108 ? 6.876 8.205 11.493 1 98.3 108 LEU A C 1
ATOM 817 O O . LEU A 1 108 ? 6.498 9.209 12.1 1 98.3 108 LEU A O 1
ATOM 821 N N . PRO A 1 109 ? 7.647 7.343 12.092 1 97.96 109 PRO A N 1
ATOM 822 C CA . PRO A 1 109 ? 8.039 7.582 13.482 1 97.96 109 PRO A CA 1
ATOM 823 C C . PRO A 1 109 ? 8.813 8.886 13.662 1 97.96 109 PRO A C 1
ATOM 825 O O . PRO A 1 109 ? 8.651 9.57 14.676 1 97.96 109 PRO A O 1
ATOM 828 N N . VAL A 1 110 ? 9.614 9.187 12.693 1 98.38 110 VAL A N 1
ATOM 829 C CA . VAL A 1 110 ? 10.377 10.43 12.742 1 98.38 110 VAL A CA 1
ATOM 830 C C . VAL A 1 110 ? 9.432 11.622 12.612 1 98.38 110 VAL A C 1
ATOM 832 O O . VAL A 1 110 ? 9.574 12.615 13.329 1 98.38 110 VAL A O 1
ATOM 835 N N . ILE A 1 111 ? 8.47 11.509 11.714 1 98.26 111 ILE A N 1
ATOM 836 C CA . ILE A 1 111 ? 7.474 12.555 11.51 1 98.26 111 ILE A CA 1
ATOM 837 C C . ILE A 1 111 ? 6.684 12.775 12.798 1 98.26 111 ILE A C 1
ATOM 839 O O . ILE A 1 111 ? 6.441 13.916 13.198 1 98.26 111 ILE A O 1
ATOM 843 N N . THR A 1 112 ? 6.279 11.669 13.428 1 96.88 112 THR A N 1
ATOM 844 C CA . THR A 1 112 ? 5.502 11.745 14.66 1 96.88 112 THR A CA 1
ATOM 845 C C . THR A 1 112 ? 6.272 12.5 15.739 1 96.88 112 THR A C 1
ATOM 847 O O . THR A 1 112 ? 5.726 13.395 16.389 1 96.88 112 THR A O 1
ATOM 850 N N . ALA A 1 113 ? 7.509 12.231 15.871 1 96.84 113 ALA A N 1
ATOM 851 C CA . ALA A 1 113 ? 8.356 12.907 16.851 1 96.84 113 ALA A CA 1
ATOM 852 C C . ALA A 1 113 ? 8.551 14.376 16.488 1 96.84 113 ALA A C 1
ATOM 854 O O . ALA A 1 113 ? 8.56 15.243 17.365 1 96.84 113 ALA A O 1
ATOM 855 N N . PHE A 1 114 ? 8.761 14.643 15.191 1 97.87 114 PHE A N 1
ATOM 856 C CA . PHE A 1 114 ? 8.966 16.006 14.716 1 97.87 114 PHE A CA 1
ATOM 857 C C . PHE A 1 114 ? 7.751 16.874 15.018 1 97.87 114 PHE A C 1
ATOM 859 O O . PHE A 1 114 ? 7.891 18.017 15.459 1 97.87 114 PHE A O 1
ATOM 866 N N . LEU A 1 115 ? 6.55 16.318 14.805 1 96.4 115 LEU A N 1
ATOM 867 C CA . LEU A 1 115 ? 5.307 17.057 14.995 1 96.4 115 LEU A CA 1
ATOM 868 C C . LEU A 1 115 ? 5.078 17.365 16.471 1 96.4 115 LEU A C 1
ATOM 870 O O . LEU A 1 115 ? 4.403 18.34 16.809 1 96.4 115 LEU A O 1
ATOM 874 N N . ALA A 1 116 ? 5.596 16.547 17.336 1 93.02 116 ALA A N 1
ATOM 875 C CA . ALA A 1 116 ? 5.509 16.804 18.771 1 93.02 116 ALA A CA 1
ATOM 876 C C . ALA A 1 116 ? 6.341 18.022 19.162 1 93.02 116 ALA A C 1
ATOM 878 O O . ALA A 1 116 ? 5.971 18.768 20.071 1 93.02 116 ALA A O 1
ATOM 879 N N . VAL A 1 117 ? 7.432 18.253 18.423 1 94.06 117 VAL A N 1
ATOM 880 C CA . VAL A 1 117 ? 8.37 19.33 18.72 1 94.06 117 VAL A CA 1
ATOM 881 C C . VAL A 1 117 ? 7.915 20.616 18.035 1 94.06 117 VAL A C 1
ATOM 883 O O . VAL A 1 117 ? 8.094 21.711 18.573 1 94.06 117 VAL A O 1
ATOM 886 N N . TYR A 1 118 ? 7.319 20.48 16.899 1 94.17 118 TYR A N 1
ATOM 887 C CA . TYR A 1 118 ? 6.914 21.647 16.124 1 94.17 118 TYR A CA 1
ATOM 888 C C . TYR A 1 118 ? 5.409 21.647 15.885 1 94.17 118 TYR A C 1
ATOM 890 O O . TYR A 1 118 ? 4.947 21.283 14.801 1 94.17 118 TYR A O 1
ATOM 898 N N . PRO A 1 119 ? 4.649 22.164 16.762 1 90.37 119 PRO A N 1
ATOM 899 C CA . PRO A 1 119 ? 3.189 22.053 16.733 1 90.37 119 PRO A CA 1
ATOM 900 C C . PRO A 1 119 ? 2.555 22.893 15.626 1 90.37 119 PRO A C 1
ATOM 902 O O . PRO A 1 119 ? 1.37 22.732 15.325 1 90.37 119 PRO A O 1
ATOM 905 N N . GLN A 1 120 ? 3.313 23.819 14.96 1 90.71 120 GLN A N 1
ATOM 906 C CA . GLN A 1 120 ? 2.739 24.7 13.949 1 90.71 120 GLN A CA 1
ATOM 907 C C . GLN A 1 120 ? 3.012 24.174 12.542 1 90.71 120 GLN A C 1
ATOM 909 O O . GLN A 1 120 ? 2.738 24.858 11.554 1 90.71 120 GLN A O 1
ATOM 914 N N . VAL A 1 121 ? 3.592 22.997 12.478 1 92.94 121 VAL A N 1
ATOM 915 C CA . VAL A 1 121 ? 3.867 22.362 11.193 1 92.94 121 VAL A CA 1
ATOM 916 C C . VAL A 1 121 ? 2.887 21.214 10.964 1 92.94 121 VAL A C 1
ATOM 918 O O . VAL A 1 121 ? 2.605 20.438 11.88 1 92.94 121 VAL A O 1
ATOM 921 N N . ASP A 1 122 ? 2.34 21.141 9.771 1 93.39 122 ASP A N 1
ATOM 922 C CA . ASP A 1 122 ? 1.571 19.985 9.32 1 93.39 122 ASP A CA 1
ATOM 923 C C . ASP A 1 122 ? 2.327 19.208 8.245 1 93.39 122 ASP A C 1
ATOM 925 O O . ASP A 1 122 ? 3.147 19.777 7.521 1 93.39 122 ASP A O 1
ATOM 929 N N . ILE A 1 123 ? 2.047 17.943 8.226 1 95.84 123 ILE A N 1
ATOM 930 C CA . ILE A 1 123 ? 2.772 17.133 7.252 1 95.84 123 ILE A CA 1
ATOM 931 C C . ILE A 1 123 ? 1.785 16.304 6.433 1 95.84 123 ILE A C 1
ATOM 933 O O . ILE A 1 123 ? 0.833 15.743 6.98 1 95.84 123 ILE A O 1
ATOM 937 N N . ARG A 1 124 ? 1.974 16.306 5.149 1 93.89 124 ARG A N 1
ATOM 938 C CA . ARG A 1 124 ? 1.358 15.344 4.241 1 93.89 124 ARG A CA 1
ATOM 939 C C . ARG A 1 124 ? 2.371 14.301 3.779 1 93.89 124 ARG A C 1
ATOM 941 O O . ARG A 1 124 ? 3.336 14.629 3.086 1 93.89 124 ARG A O 1
ATOM 948 N N . LEU A 1 125 ? 2.168 13.091 4.184 1 95.29 125 LEU A N 1
ATOM 949 C CA . LEU A 1 125 ? 3.042 11.98 3.823 1 95.29 125 LEU A CA 1
ATOM 950 C C . LEU A 1 125 ? 2.388 11.094 2.768 1 95.29 125 LEU A C 1
ATOM 952 O O . LEU A 1 125 ? 1.407 10.403 3.053 1 95.29 125 LEU A O 1
ATOM 956 N N . THR A 1 126 ? 2.945 11.125 1.566 1 93.08 126 THR A N 1
ATOM 957 C CA . THR A 1 126 ? 2.453 10.291 0.475 1 93.08 126 THR A CA 1
ATOM 958 C C . THR A 1 126 ? 3.396 9.118 0.224 1 93.08 126 THR A C 1
ATOM 960 O O . THR A 1 126 ? 4.547 9.314 -0.171 1 93.08 126 THR A O 1
ATOM 963 N N . LEU A 1 127 ? 2.87 7.934 0.418 1 92.94 127 LEU A N 1
ATOM 964 C CA . LEU A 1 127 ? 3.661 6.72 0.249 1 92.94 127 LEU A CA 1
ATOM 965 C C . LEU A 1 127 ? 3.351 6.05 -1.085 1 92.94 127 LEU A C 1
ATOM 967 O O . LEU A 1 127 ? 2.186 5.797 -1.402 1 92.94 127 LEU A O 1
ATOM 971 N N . SER A 1 128 ? 4.435 5.749 -1.846 1 89.65 128 SER A N 1
ATOM 972 C CA . SER A 1 128 ? 4.267 5.148 -3.165 1 89.65 128 SER A CA 1
ATOM 973 C C . SER A 1 128 ? 5.536 4.428 -3.61 1 89.65 128 SER A C 1
ATOM 975 O O . SER A 1 128 ? 6.644 4.92 -3.391 1 89.65 128 SER A O 1
ATOM 977 N N . ASP A 1 129 ? 5.323 3.269 -4.27 1 85.69 129 ASP A N 1
ATOM 978 C CA . ASP A 1 129 ? 6.468 2.544 -4.812 1 85.69 129 ASP A CA 1
ATOM 979 C C . ASP A 1 129 ? 6.725 2.931 -6.267 1 85.69 129 ASP A C 1
ATOM 981 O O . ASP A 1 129 ? 7.66 2.427 -6.893 1 85.69 129 ASP A O 1
ATOM 985 N N . ARG A 1 130 ? 5.876 3.748 -6.737 1 73.43 130 ARG A N 1
ATOM 986 C CA . ARG A 1 130 ? 6.111 4.259 -8.084 1 73.43 130 ARG A CA 1
ATOM 987 C C . ARG A 1 130 ? 7.037 5.469 -8.057 1 73.43 130 ARG A C 1
ATOM 989 O O . ARG A 1 130 ? 6.958 6.298 -7.148 1 73.43 130 ARG A O 1
ATOM 996 N N . ILE A 1 131 ? 8.103 5.402 -8.954 1 59.04 131 ILE A N 1
ATOM 997 C CA . ILE A 1 131 ? 9.009 6.544 -8.995 1 59.04 131 ILE A CA 1
ATOM 998 C C . ILE A 1 131 ? 8.28 7.761 -9.559 1 59.04 131 ILE A C 1
ATOM 1000 O O . ILE A 1 131 ? 7.864 7.76 -10.72 1 59.04 131 ILE A O 1
ATOM 1004 N N . THR A 1 132 ? 7.634 8.483 -8.774 1 54.92 132 THR A N 1
ATOM 1005 C CA . THR A 1 132 ? 6.945 9.697 -9.198 1 54.92 132 THR A CA 1
ATOM 1006 C C . THR A 1 132 ? 7.943 10.821 -9.463 1 54.92 132 THR A C 1
ATOM 1008 O O . THR A 1 132 ? 9.019 10.857 -8.862 1 54.92 132 THR A O 1
ATOM 1011 N N . GLN A 1 133 ? 7.704 11.466 -10.518 1 54.26 133 GLN A N 1
ATOM 1012 C CA . GLN A 1 133 ? 8.509 12.65 -10.799 1 54.26 133 GLN A CA 1
ATOM 1013 C C . GLN A 1 133 ? 8.249 13.749 -9.772 1 54.26 133 GLN A C 1
ATOM 1015 O O . GLN A 1 133 ? 7.109 14.182 -9.594 1 54.26 133 GLN A O 1
ATOM 1020 N N . LEU A 1 134 ? 9.193 14.036 -8.892 1 52.51 134 LEU A N 1
ATOM 1021 C CA . LEU A 1 134 ? 9.142 14.989 -7.788 1 52.51 134 LEU A CA 1
ATOM 1022 C C . LEU A 1 134 ? 8.564 16.323 -8.248 1 52.51 134 LEU A C 1
ATOM 1024 O O . LEU A 1 134 ? 7.777 16.944 -7.53 1 52.51 134 LEU A O 1
ATOM 1028 N N . ALA A 1 135 ? 8.992 16.696 -9.347 1 49.87 135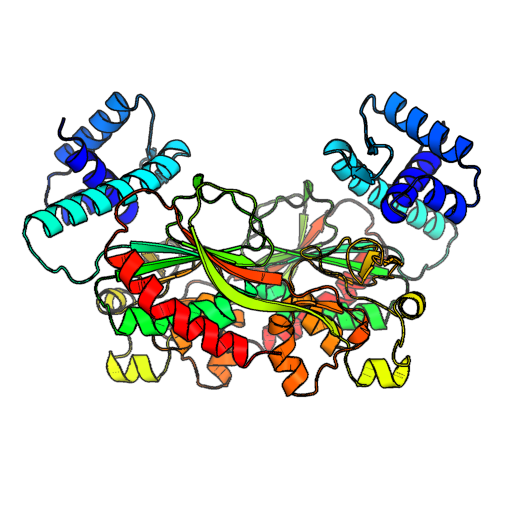 ALA A N 1
ATOM 1029 C CA . ALA A 1 135 ? 8.699 18.054 -9.795 1 49.87 135 ALA A CA 1
ATOM 1030 C C . ALA A 1 135 ? 7.205 18.239 -10.045 1 49.87 135 ALA A C 1
ATOM 1032 O O . ALA A 1 135 ? 6.669 19.334 -9.856 1 49.87 135 ALA A O 1
ATOM 1033 N N . GLU A 1 136 ? 6.598 17.137 -10.322 1 52.07 136 GLU A N 1
ATOM 1034 C CA . GLU A 1 136 ? 5.212 17.272 -10.762 1 52.07 136 GLU A CA 1
ATOM 1035 C C . GLU A 1 136 ? 4.248 17.183 -9.583 1 52.07 136 GLU A C 1
ATOM 1037 O O . GLU A 1 136 ? 3.112 17.654 -9.666 1 52.07 136 GLU A O 1
ATOM 1042 N N . GLU A 1 137 ? 4.881 16.911 -8.387 1 61.25 137 GLU A N 1
ATOM 1043 C CA . GLU A 1 137 ? 3.866 16.638 -7.374 1 61.25 137 GLU A CA 1
ATOM 1044 C C . GLU A 1 137 ? 4.058 17.525 -6.148 1 61.25 137 GLU A C 1
ATOM 1046 O O . GLU A 1 137 ? 3.454 17.284 -5.1 1 61.25 137 GLU A O 1
ATOM 1051 N N . HIS A 1 138 ? 4.672 18.774 -6.249 1 72.85 138 HIS A N 1
ATOM 1052 C CA . HIS A 1 138 ? 4.903 19.698 -5.144 1 72.85 138 HIS A CA 1
ATOM 1053 C C . HIS A 1 138 ? 5.399 18.961 -3.904 1 72.85 138 HIS A C 1
ATOM 1055 O O . HIS A 1 138 ? 4.807 19.079 -2.829 1 72.85 138 HIS A O 1
ATOM 1061 N N . ILE A 1 139 ? 6.295 18.227 -4.053 1 85.7 139 ILE A N 1
ATOM 1062 C CA . ILE A 1 139 ? 6.963 17.472 -2.998 1 85.7 139 ILE A CA 1
ATOM 1063 C C . ILE A 1 139 ? 8.158 18.266 -2.474 1 85.7 139 ILE A C 1
ATOM 1065 O O . ILE A 1 139 ? 8.988 18.739 -3.254 1 85.7 139 ILE A O 1
ATOM 1069 N N . ASP A 1 140 ? 8.098 18.511 -1.155 1 88.38 140 ASP A N 1
ATOM 1070 C CA . ASP A 1 140 ? 9.203 19.235 -0.534 1 88.38 140 ASP A CA 1
ATOM 1071 C C . ASP A 1 140 ? 10.416 18.327 -0.345 1 88.38 140 ASP A C 1
ATOM 1073 O O . ASP A 1 140 ? 11.559 18.78 -0.447 1 88.38 140 ASP A O 1
ATOM 1077 N N . LEU A 1 141 ? 10.1 17.086 -0.002 1 93.3 141 LEU A N 1
ATOM 1078 C CA . LEU A 1 141 ? 11.156 16.138 0.337 1 93.3 141 LEU A CA 1
ATOM 1079 C C . LEU A 1 141 ? 10.777 14.726 -0.095 1 93.3 141 LEU A C 1
ATOM 1081 O O . LEU A 1 141 ? 9.637 14.297 0.098 1 93.3 141 LEU A O 1
ATOM 1085 N N . ALA A 1 142 ? 11.75 14.054 -0.679 1 93.53 142 ALA A N 1
ATOM 1086 C CA . ALA A 1 142 ? 11.55 12.659 -1.064 1 93.53 142 ALA A CA 1
ATOM 1087 C C . ALA A 1 142 ? 12.593 11.755 -0.412 1 93.53 142 ALA A C 1
ATOM 1089 O O . ALA A 1 142 ? 13.772 12.11 -0.34 1 93.53 142 ALA A O 1
ATOM 1090 N N . VAL A 1 143 ? 12.085 10.681 0.121 1 95.2 143 VAL A N 1
ATOM 1091 C CA . VAL A 1 143 ? 12.995 9.592 0.459 1 95.2 143 VAL A CA 1
ATOM 1092 C C . VAL A 1 143 ? 13.123 8.638 -0.727 1 95.2 143 VAL A C 1
ATOM 1094 O O . VAL A 1 143 ? 12.118 8.153 -1.253 1 95.2 143 VAL A O 1
ATOM 1097 N N . ARG A 1 144 ? 14.341 8.395 -1.119 1 93.18 144 ARG A N 1
ATOM 1098 C CA . ARG A 1 144 ? 14.579 7.545 -2.281 1 93.18 144 ARG A CA 1
ATOM 1099 C C . ARG A 1 144 ? 15.535 6.407 -1.941 1 93.18 144 ARG A C 1
ATOM 1101 O O . ARG A 1 144 ? 16.506 6.603 -1.208 1 93.18 144 ARG A O 1
ATOM 1108 N N . ILE A 1 145 ? 15.171 5.338 -2.445 1 93.41 145 ILE A N 1
ATOM 1109 C CA . ILE A 1 145 ? 16.023 4.157 -2.351 1 93.41 145 ILE A CA 1
ATOM 1110 C C . ILE A 1 145 ? 16.573 3.807 -3.732 1 93.41 145 ILE A C 1
ATOM 1112 O O . ILE A 1 145 ? 15.808 3.613 -4.68 1 93.41 145 ILE A O 1
ATOM 1116 N N . GLY A 1 146 ? 17.849 3.671 -3.819 1 90.45 146 GLY A N 1
ATOM 1117 C CA . GLY A 1 146 ? 18.491 3.395 -5.094 1 90.45 146 GLY A CA 1
ATOM 1118 C C . GLY A 1 146 ? 19.361 4.537 -5.584 1 90.45 146 GLY A C 1
ATOM 1119 O O . GLY A 1 146 ? 19.395 5.606 -4.971 1 90.45 146 GLY A O 1
ATOM 1120 N N . GLU A 1 147 ? 19.977 4.352 -6.675 1 84.22 147 GLU A N 1
ATOM 1121 C CA . GLU A 1 147 ? 20.843 5.376 -7.254 1 84.22 147 GLU A CA 1
ATOM 1122 C C . GLU A 1 147 ? 20.024 6.507 -7.869 1 84.22 147 GLU A C 1
ATOM 1124 O O . GLU A 1 147 ? 18.99 6.263 -8.494 1 84.22 147 GLU A O 1
ATOM 1129 N N . LEU A 1 148 ? 20.459 7.711 -7.524 1 81.04 148 LEU A N 1
ATOM 1130 C CA . LEU A 1 148 ? 19.762 8.884 -8.039 1 81.04 148 LEU A CA 1
ATOM 1131 C C . LEU A 1 148 ? 20.299 9.275 -9.412 1 81.04 148 LEU A C 1
ATOM 1133 O O . LEU A 1 148 ? 21.493 9.13 -9.681 1 81.04 148 LEU A O 1
ATOM 1137 N N . GLN A 1 149 ? 19.33 9.514 -10.242 1 70.46 149 GLN A N 1
ATOM 1138 C CA . GLN A 1 149 ? 19.785 9.996 -11.542 1 70.46 149 GLN A CA 1
ATOM 1139 C C . GLN A 1 149 ? 20.148 11.477 -11.484 1 70.46 149 GLN A C 1
ATOM 1141 O O . GLN A 1 149 ? 19.61 12.221 -10.662 1 70.46 149 GLN A O 1
ATOM 1146 N N . GLY A 1 150 ? 21.36 12.032 -11.987 1 62.24 150 GLY A N 1
ATOM 1147 C CA . GLY A 1 150 ? 22.027 13.318 -12.102 1 62.24 150 GLY A CA 1
ATOM 1148 C C . GLY A 1 150 ? 21.068 14.493 -12.07 1 62.24 150 GLY A C 1
ATOM 1149 O O . GLY A 1 150 ? 20.653 14.991 -13.118 1 62.24 150 GLY A O 1
ATOM 1150 N N . SER A 1 151 ? 20.164 14.524 -11.091 1 60 151 SER A N 1
ATOM 1151 C CA . SER A 1 151 ? 19.234 15.645 -11.188 1 60 151 SER A CA 1
ATOM 1152 C C . SER A 1 151 ? 19.711 16.832 -10.357 1 60 151 SER A C 1
ATOM 1154 O O . SER A 1 151 ? 20.658 16.709 -9.577 1 60 151 SER A O 1
ATOM 1156 N N . ALA A 1 152 ? 19.276 18.035 -10.769 1 66.93 152 ALA A N 1
ATOM 1157 C CA . ALA A 1 152 ? 19.43 19.312 -10.076 1 66.93 152 ALA A CA 1
ATOM 1158 C C . ALA A 1 152 ? 18.937 19.217 -8.635 1 66.93 152 ALA A C 1
ATOM 1160 O O . ALA A 1 152 ? 18.886 20.222 -7.922 1 66.93 152 ALA A O 1
ATOM 1161 N N . MET A 1 153 ? 18.922 17.961 -8.133 1 79.84 153 MET A N 1
ATOM 1162 C CA . MET A 1 153 ? 18.404 17.761 -6.782 1 79.84 153 MET A CA 1
ATOM 1163 C C . MET A 1 153 ? 19.543 17.567 -5.786 1 79.84 153 MET A C 1
ATOM 1165 O O . MET A 1 153 ? 20.647 17.175 -6.167 1 79.84 153 MET A O 1
ATOM 1169 N N . VAL A 1 154 ? 19.328 18.067 -4.594 1 88.04 154 VAL A N 1
ATOM 1170 C CA . VAL A 1 154 ? 20.263 17.857 -3.493 1 88.04 154 VAL A CA 1
ATOM 1171 C C . VAL A 1 154 ? 19.903 16.574 -2.747 1 88.04 154 VAL A C 1
ATOM 1173 O O . VAL A 1 154 ? 18.751 16.383 -2.348 1 88.04 154 VAL A O 1
ATOM 1176 N N . ALA A 1 155 ? 20.902 15.711 -2.581 1 92 155 ALA A N 1
ATOM 1177 C CA . ALA A 1 155 ? 20.694 14.423 -1.925 1 92 155 ALA A CA 1
ATOM 1178 C C . ALA A 1 155 ? 21.554 14.301 -0.67 1 92 155 ALA A C 1
ATOM 1180 O O . ALA A 1 155 ? 22.746 14.618 -0.693 1 92 155 ALA A O 1
ATOM 1181 N N . ILE A 1 156 ? 20.923 13.921 0.435 1 93.75 156 ILE A N 1
ATOM 1182 C CA . ILE A 1 156 ? 21.606 13.583 1.679 1 93.75 156 ILE A CA 1
ATOM 1183 C C . ILE A 1 156 ? 21.5 12.081 1.935 1 93.75 156 ILE A C 1
ATOM 1185 O O . ILE A 1 156 ? 20.407 11.56 2.166 1 93.75 156 ILE A O 1
ATOM 1189 N N . ARG A 1 157 ? 22.62 11.383 1.929 1 95.29 157 ARG A N 1
ATOM 1190 C CA . ARG A 1 157 ? 22.618 9.944 2.174 1 95.29 157 ARG A CA 1
ATOM 1191 C C . ARG A 1 157 ? 22.404 9.641 3.653 1 95.29 157 ARG A C 1
ATOM 1193 O O . ARG A 1 157 ? 23.083 10.206 4.513 1 95.29 157 ARG A O 1
ATOM 1200 N N . VAL A 1 158 ? 21.465 8.736 3.916 1 97.31 158 VAL A N 1
ATOM 1201 C CA . VAL A 1 158 ? 21.18 8.451 5.318 1 97.31 158 VAL A CA 1
ATOM 1202 C C . VAL A 1 158 ? 21.431 6.972 5.606 1 97.31 158 VAL A C 1
ATOM 1204 O O . VAL A 1 158 ? 21.269 6.518 6.742 1 97.31 158 VAL A O 1
ATOM 1207 N N . GLY A 1 159 ? 21.782 6.177 4.661 1 96.37 159 GLY A N 1
ATOM 1208 C CA . GLY A 1 159 ? 22.075 4.767 4.868 1 96.37 159 GLY A CA 1
ATOM 1209 C C . GLY A 1 159 ? 22.008 3.95 3.592 1 96.37 159 GLY A C 1
ATOM 1210 O O . GLY A 1 159 ? 22.115 4.497 2.492 1 96.37 159 GLY A O 1
ATOM 1211 N N . SER A 1 160 ? 21.977 2.657 3.728 1 96.67 160 SER A N 1
ATOM 1212 C CA . SER A 1 160 ? 21.852 1.728 2.61 1 96.67 160 SER A CA 1
ATOM 1213 C C . SER A 1 160 ? 21.02 0.509 2.994 1 96.67 160 SER A C 1
ATOM 1215 O O . SER A 1 160 ? 20.844 0.219 4.179 1 96.67 160 SER A O 1
ATOM 1217 N N . ILE A 1 161 ? 20.478 -0.052 2.006 1 95.9 161 ILE A N 1
ATOM 1218 C CA . ILE A 1 161 ? 19.625 -1.215 2.225 1 95.9 161 ILE A CA 1
ATOM 1219 C C . ILE A 1 161 ? 20.055 -2.352 1.3 1 95.9 161 ILE A C 1
ATOM 1221 O O . ILE A 1 161 ? 20.463 -2.113 0.161 1 95.9 161 ILE A O 1
ATOM 1225 N N . ARG A 1 162 ? 19.933 -3.55 1.793 1 96.03 162 ARG A N 1
ATOM 1226 C CA . ARG A 1 162 ? 20.278 -4.749 1.037 1 96.03 162 ARG A CA 1
ATOM 1227 C C . ARG A 1 162 ? 19.066 -5.29 0.286 1 96.03 162 ARG A C 1
ATOM 1229 O O . ARG A 1 162 ? 17.924 -4.995 0.645 1 96.03 162 ARG A O 1
ATOM 1236 N N . ARG A 1 163 ? 19.355 -5.934 -0.808 1 94.86 163 ARG A N 1
ATOM 1237 C CA . ARG A 1 163 ? 18.37 -6.763 -1.495 1 94.86 163 ARG A CA 1
ATOM 1238 C C . ARG A 1 163 ? 18.564 -8.237 -1.156 1 94.86 163 ARG A C 1
ATOM 1240 O O . ARG A 1 163 ? 19.577 -8.836 -1.522 1 94.86 163 ARG A O 1
ATOM 1247 N N . VAL A 1 164 ? 17.542 -8.822 -0.507 1 96.52 164 VAL A N 1
ATOM 1248 C CA . VAL A 1 164 ? 17.786 -10.118 0.118 1 96.52 164 VAL A CA 1
ATOM 1249 C C . VAL A 1 164 ? 16.742 -11.125 -0.358 1 96.52 164 VAL A C 1
ATOM 1251 O O . VAL A 1 164 ? 15.64 -10.744 -0.759 1 96.52 164 VAL A O 1
ATOM 1254 N N . VAL A 1 165 ? 17.091 -12.344 -0.31 1 97.04 165 VAL A N 1
ATOM 1255 C CA . VAL A 1 165 ? 16.176 -13.464 -0.503 1 97.04 165 VAL A CA 1
ATOM 1256 C C . VAL A 1 165 ? 15.892 -14.137 0.838 1 97.04 165 VAL A C 1
ATOM 1258 O O . VAL A 1 165 ? 16.81 -14.376 1.626 1 97.04 165 VAL A O 1
ATOM 1261 N N . CYS A 1 166 ? 14.627 -14.384 1.146 1 97.88 166 CYS A N 1
ATOM 1262 C CA . CYS A 1 166 ? 14.292 -14.989 2.43 1 97.88 166 CYS A CA 1
ATOM 1263 C C . CYS A 1 166 ? 13.216 -16.056 2.267 1 97.88 166 CYS A C 1
ATOM 1265 O O . CYS A 1 166 ? 12.492 -16.066 1.27 1 97.88 166 CYS A O 1
ATOM 1267 N N . ALA A 1 167 ? 13.165 -16.931 3.175 1 98.54 167 ALA A N 1
ATOM 1268 C CA . ALA A 1 167 ? 12.176 -18.002 3.268 1 98.54 167 ALA A CA 1
ATOM 1269 C C . ALA A 1 167 ? 11.948 -18.413 4.72 1 98.54 167 ALA A C 1
ATOM 1271 O O . ALA A 1 167 ? 12.784 -18.145 5.586 1 98.54 167 ALA A O 1
ATOM 1272 N N . SER A 1 168 ? 10.813 -19.045 4.97 1 98.62 168 SER A N 1
ATOM 1273 C CA . SER A 1 168 ? 10.564 -19.543 6.319 1 98.62 168 SER A CA 1
ATOM 1274 C C . SER A 1 168 ? 11.459 -20.735 6.642 1 98.62 168 SER A C 1
ATOM 1276 O O . SER A 1 168 ? 11.791 -21.526 5.757 1 98.62 168 SER A O 1
ATOM 1278 N N . PRO A 1 169 ? 11.863 -20.878 7.891 1 98.36 169 PRO A N 1
ATOM 1279 C CA . PRO A 1 169 ? 12.618 -22.068 8.29 1 98.36 169 PRO A CA 1
ATOM 1280 C C . PRO A 1 169 ? 11.888 -23.368 7.963 1 98.36 169 PRO A C 1
ATOM 1282 O O . PRO A 1 169 ? 12.518 -24.351 7.563 1 98.36 169 PRO A O 1
ATOM 1285 N N . ALA A 1 170 ? 10.615 -23.358 8.109 1 97.3 170 ALA A N 1
ATOM 1286 C CA . ALA A 1 170 ? 9.82 -24.548 7.818 1 97.3 170 ALA A CA 1
ATOM 1287 C C . ALA A 1 170 ? 9.926 -24.931 6.344 1 97.3 170 ALA A C 1
ATOM 1289 O O . ALA A 1 170 ? 10.059 -26.111 6.011 1 97.3 170 ALA A O 1
ATOM 1290 N N . TYR A 1 171 ? 9.845 -23.99 5.499 1 97.45 171 TYR A N 1
ATOM 1291 C CA . TYR A 1 171 ? 9.997 -24.261 4.073 1 97.45 171 TYR A CA 1
ATOM 1292 C C . TYR A 1 171 ? 11.369 -24.853 3.773 1 97.45 171 TYR A C 1
ATOM 1294 O O . TYR A 1 171 ? 11.48 -25.835 3.036 1 97.45 171 TYR A O 1
ATOM 1302 N N . LEU A 1 172 ? 12.404 -24.233 4.309 1 97.86 172 LEU A N 1
ATOM 1303 C CA . LEU A 1 172 ? 13.774 -24.667 4.058 1 97.86 172 LEU A CA 1
ATOM 1304 C C . LEU A 1 172 ? 14.004 -26.077 4.594 1 97.86 172 LEU A C 1
ATOM 1306 O O . LEU A 1 172 ? 14.746 -26.859 3.996 1 97.86 172 LEU A O 1
ATOM 1310 N N . ALA A 1 173 ? 13.378 -26.356 5.677 1 97.56 173 ALA A N 1
ATOM 1311 C CA . ALA A 1 173 ? 13.498 -27.691 6.258 1 97.56 173 ALA A CA 1
ATOM 1312 C C . ALA A 1 173 ? 12.893 -28.746 5.337 1 97.56 173 ALA A C 1
ATOM 1314 O O . ALA A 1 173 ? 13.414 -29.859 5.23 1 97.56 173 ALA A O 1
ATOM 1315 N N . MET A 1 174 ? 11.88 -28.424 4.631 1 95.97 174 MET A N 1
ATOM 1316 C CA . MET A 1 174 ? 11.141 -29.364 3.793 1 95.97 174 MET A CA 1
ATOM 1317 C C . MET A 1 174 ? 11.752 -29.447 2.399 1 95.97 174 MET A C 1
ATOM 1319 O O . MET A 1 174 ? 11.76 -30.514 1.783 1 95.97 174 MET A O 1
ATOM 1323 N N . HIS A 1 175 ? 12.308 -28.358 1.895 1 96.23 175 HIS A N 1
ATOM 1324 C CA . HIS A 1 175 ? 12.68 -28.306 0.485 1 96.23 175 HIS A CA 1
ATOM 1325 C C . HIS A 1 175 ? 14.184 -28.116 0.319 1 96.23 175 HIS A C 1
ATOM 1327 O O . HIS A 1 175 ? 14.694 -28.125 -0.804 1 96.23 175 HIS A O 1
ATOM 1333 N N . GLY A 1 176 ? 14.916 -27.941 1.427 1 96.95 176 GLY A N 1
ATOM 1334 C CA . GLY A 1 176 ? 16.34 -27.652 1.358 1 96.95 176 GLY A CA 1
ATOM 1335 C C . GLY A 1 176 ? 16.643 -26.17 1.25 1 96.95 176 GLY A C 1
ATOM 1336 O O . GLY A 1 176 ? 15.766 -25.374 0.908 1 96.95 176 GLY A O 1
ATOM 1337 N N . THR A 1 177 ? 17.842 -25.774 1.552 1 97.71 177 THR A N 1
ATOM 1338 C CA . THR A 1 177 ? 18.309 -24.395 1.465 1 97.71 177 THR A CA 1
ATOM 1339 C C . THR A 1 177 ? 19.119 -24.177 0.191 1 97.71 177 THR A C 1
ATOM 1341 O O . THR A 1 177 ? 20.104 -24.877 -0.052 1 97.71 177 THR A O 1
ATOM 1344 N N . PRO A 1 178 ? 18.693 -23.263 -0.613 1 97.49 178 PRO A N 1
ATOM 1345 C CA . PRO A 1 178 ? 19.518 -22.974 -1.788 1 97.49 178 PRO A CA 1
ATOM 1346 C C . PRO A 1 178 ? 20.886 -22.402 -1.423 1 97.49 178 PRO A C 1
ATOM 1348 O O . PRO A 1 178 ? 20.98 -21.514 -0.572 1 97.49 178 PRO A O 1
ATOM 1351 N N . GLU A 1 179 ? 21.892 -22.815 -2.099 1 96.06 179 GLU A N 1
ATOM 1352 C CA . GLU A 1 179 ? 23.253 -22.371 -1.81 1 96.06 179 GLU A CA 1
ATOM 1353 C C . GLU A 1 179 ? 23.772 -21.437 -2.899 1 96.06 179 GLU A C 1
ATOM 1355 O O . GLU A 1 179 ? 24.725 -20.687 -2.678 1 96.06 179 GLU A O 1
ATOM 1360 N N . LYS A 1 180 ? 23.292 -21.604 -4.019 1 96.32 180 LYS A N 1
ATOM 1361 C CA . LYS A 1 180 ? 23.602 -20.735 -5.151 1 96.32 180 LYS A CA 1
ATOM 1362 C C . LYS A 1 180 ? 22.339 -20.368 -5.924 1 96.32 180 LYS A C 1
ATOM 1364 O O . LYS A 1 180 ? 21.331 -21.072 -5.847 1 96.32 180 LYS A O 1
ATOM 1369 N N . PRO A 1 181 ? 22.342 -19.299 -6.7 1 95.98 181 PRO A N 1
ATOM 1370 C CA . PRO A 1 181 ? 21.144 -18.81 -7.388 1 95.98 181 PRO A CA 1
ATOM 1371 C C . PRO A 1 181 ? 20.508 -19.866 -8.288 1 95.98 181 PRO A C 1
ATOM 1373 O O . PRO A 1 181 ? 19.28 -19.953 -8.37 1 95.98 181 PRO A O 1
ATOM 1376 N N . GLN A 1 182 ? 21.25 -20.763 -8.879 1 94.42 182 GLN A N 1
ATOM 1377 C CA . GLN A 1 182 ? 20.748 -21.786 -9.791 1 94.42 182 GLN A CA 1
ATOM 1378 C C . GLN A 1 182 ? 19.87 -22.795 -9.055 1 94.42 182 GLN A C 1
ATOM 1380 O O . GLN A 1 182 ? 19.039 -23.467 -9.67 1 94.42 182 GLN A O 1
ATOM 1385 N N . ASP A 1 183 ? 20.08 -22.883 -7.721 1 96.12 183 ASP A N 1
ATOM 1386 C CA . ASP A 1 183 ? 19.292 -23.809 -6.914 1 96.12 183 ASP A CA 1
ATOM 1387 C C . ASP A 1 183 ? 17.825 -23.388 -6.868 1 96.12 183 ASP A C 1
ATOM 1389 O O . ASP A 1 183 ? 16.956 -24.182 -6.503 1 96.12 183 ASP A O 1
ATOM 1393 N N . LEU A 1 184 ? 17.514 -22.121 -7.253 1 95.15 184 LEU A N 1
ATOM 1394 C CA . LEU A 1 184 ? 16.159 -21.587 -7.168 1 95.15 184 LEU A CA 1
ATOM 1395 C C . LEU A 1 184 ? 15.235 -22.293 -8.154 1 95.15 184 LEU A C 1
ATOM 1397 O O . LEU A 1 184 ? 14.012 -22.257 -8 1 95.15 184 LEU A O 1
ATOM 1401 N N . ALA A 1 185 ? 15.769 -22.916 -9.16 1 90.63 185 ALA A N 1
ATOM 1402 C CA . ALA A 1 185 ? 14.985 -23.625 -10.169 1 90.63 185 ALA A CA 1
ATOM 1403 C C . ALA A 1 185 ? 14.155 -24.738 -9.536 1 90.63 185 ALA A C 1
ATOM 1405 O O . ALA A 1 185 ? 13.09 -25.094 -10.047 1 90.63 185 ALA A O 1
ATOM 1406 N N . GLY A 1 186 ? 14.549 -25.254 -8.434 1 91.02 186 GLY A N 1
ATOM 1407 C CA . GLY A 1 186 ? 13.849 -26.332 -7.753 1 91.02 186 GLY A CA 1
ATOM 1408 C C . GLY A 1 186 ? 12.948 -25.845 -6.634 1 91.02 186 GLY A C 1
ATOM 1409 O O . GLY A 1 186 ? 12.403 -26.649 -5.875 1 91.02 186 GLY A O 1
ATOM 1410 N N . HIS A 1 187 ? 12.846 -24.511 -6.517 1 94.92 187 HIS A N 1
ATOM 1411 C CA . HIS A 1 187 ? 12.089 -23.94 -5.408 1 94.92 187 HIS A CA 1
ATOM 1412 C C . HIS A 1 187 ? 10.901 -23.127 -5.913 1 94.92 187 HIS A C 1
ATOM 1414 O O . HIS A 1 187 ? 10.891 -22.685 -7.064 1 94.92 187 HIS A O 1
ATOM 1420 N N . ASN A 1 188 ? 9.878 -23.035 -5.034 1 93.7 188 ASN A N 1
ATOM 1421 C CA . ASN A 1 188 ? 8.813 -22.064 -5.255 1 93.7 188 ASN A CA 1
ATOM 1422 C C . ASN A 1 188 ? 9.229 -20.664 -4.813 1 93.7 188 ASN A C 1
ATOM 1424 O O . ASN A 1 188 ? 9.918 -20.507 -3.803 1 93.7 188 ASN A O 1
ATOM 1428 N N . CYS A 1 189 ? 8.793 -19.715 -5.603 1 94.32 189 CYS A N 1
ATOM 1429 C CA . CYS A 1 189 ? 9.083 -18.329 -5.254 1 94.32 189 CYS A CA 1
ATOM 1430 C C . CYS A 1 189 ? 7.806 -17.497 -5.221 1 94.32 189 CYS A C 1
ATOM 1432 O O . CYS A 1 189 ? 6.8 -17.872 -5.824 1 94.32 189 CYS A O 1
ATOM 1434 N N . VAL A 1 190 ? 7.789 -16.551 -4.373 1 95.4 190 VAL A N 1
ATOM 1435 C CA . VAL A 1 190 ? 6.787 -15.489 -4.369 1 95.4 190 VAL A CA 1
ATOM 1436 C C . VAL A 1 190 ? 7.38 -14.217 -4.97 1 95.4 190 VAL A C 1
ATOM 1438 O O . VAL A 1 190 ? 8.284 -13.611 -4.39 1 95.4 190 VAL A O 1
ATOM 1441 N N . THR A 1 191 ? 6.84 -13.837 -6.136 1 91.48 191 THR A N 1
ATOM 1442 C CA . THR A 1 191 ? 7.432 -12.685 -6.806 1 91.48 191 THR A CA 1
ATOM 1443 C C . THR A 1 191 ? 6.644 -11.415 -6.497 1 91.48 191 THR A C 1
ATOM 1445 O O . THR A 1 191 ? 5.418 -11.454 -6.375 1 91.48 191 THR A O 1
ATOM 1448 N N . PHE A 1 192 ? 7.498 -10.412 -6.315 1 87.67 192 PHE A N 1
ATOM 1449 C CA . PHE A 1 192 ? 7.032 -9.063 -6.013 1 87.67 192 PHE A CA 1
ATOM 1450 C C . PHE A 1 192 ? 7.351 -8.111 -7.159 1 87.67 192 PHE A C 1
ATOM 1452 O O . PHE A 1 192 ? 8.516 -7.93 -7.517 1 87.67 192 PHE A O 1
ATOM 1459 N N . GLU A 1 193 ? 6.383 -7.466 -7.85 1 76.31 193 GLU A N 1
ATOM 1460 C CA . GLU A 1 193 ? 6.521 -6.625 -9.035 1 76.31 193 GLU A CA 1
ATOM 1461 C C . GLU A 1 193 ? 7.352 -5.381 -8.735 1 76.31 193 GLU A C 1
ATOM 1463 O O . GLU A 1 193 ? 8.001 -4.831 -9.628 1 76.31 193 GLU A O 1
ATOM 1468 N N . GLY A 1 194 ? 7.548 -4.891 -7.626 1 64.23 194 GLY A N 1
ATOM 1469 C CA . GLY A 1 194 ? 8.281 -3.663 -7.365 1 64.23 194 GLY A CA 1
ATOM 1470 C C . GLY A 1 194 ? 9.785 -3.833 -7.46 1 64.23 194 GLY A C 1
ATOM 1471 O O . GLY A 1 194 ? 10.513 -2.861 -7.673 1 64.23 194 GLY A O 1
ATOM 1472 N N . LEU A 1 195 ? 10.281 -4.923 -7.467 1 58.03 195 LEU A N 1
ATOM 1473 C CA . LEU A 1 195 ? 11.729 -5.091 -7.408 1 58.03 195 LEU A CA 1
ATOM 1474 C C . LEU A 1 195 ? 12.235 -5.873 -8.615 1 58.03 195 LEU A C 1
ATOM 1476 O O . LEU A 1 195 ? 13.367 -5.671 -9.062 1 58.03 195 LEU A O 1
ATOM 1480 N N . ALA A 1 196 ? 11.381 -6.834 -9.099 1 57.17 196 ALA A N 1
ATOM 1481 C CA . ALA A 1 196 ? 11.894 -7.729 -10.133 1 57.17 196 ALA A CA 1
ATOM 1482 C C . ALA A 1 196 ? 10.781 -8.165 -11.082 1 57.17 196 ALA A C 1
ATOM 1484 O O . ALA A 1 196 ? 9.597 -8.052 -10.754 1 57.17 196 ALA A O 1
ATOM 1485 N N . ALA A 1 197 ? 11.297 -8.506 -12.172 1 60.99 197 ALA A N 1
ATOM 1486 C CA . ALA A 1 197 ? 10.382 -9.175 -13.092 1 60.99 197 ALA A CA 1
ATOM 1487 C C . ALA A 1 197 ? 9.888 -10.496 -12.51 1 60.99 197 ALA A C 1
ATOM 1489 O O . ALA A 1 197 ? 10.649 -11.221 -11.866 1 60.99 197 ALA A O 1
ATOM 1490 N N . PRO A 1 198 ? 8.692 -10.77 -12.719 1 67.65 198 PRO A N 1
ATOM 1491 C CA . PRO A 1 198 ? 8.083 -11.953 -12.106 1 67.65 198 PRO A CA 1
ATOM 1492 C C . PRO A 1 198 ? 8.763 -13.253 -12.53 1 67.65 198 PRO A C 1
ATOM 1494 O O . PRO A 1 198 ? 8.738 -14.238 -11.787 1 67.65 198 PRO A O 1
ATOM 1497 N N . ALA A 1 199 ? 9.48 -13.249 -13.574 1 76.96 199 ALA A N 1
ATOM 1498 C CA . ALA A 1 199 ? 9.946 -14.538 -14.079 1 76.96 199 ALA A CA 1
ATOM 1499 C C . ALA A 1 199 ? 11.448 -14.702 -13.861 1 76.96 199 ALA A C 1
ATOM 1501 O O . ALA A 1 199 ? 12.003 -15.775 -14.106 1 76.96 199 ALA A O 1
ATOM 1502 N N . THR A 1 200 ? 12.111 -13.687 -13.36 1 84.91 200 THR A N 1
ATOM 1503 C CA . THR A 1 200 ? 13.554 -13.803 -13.185 1 84.91 200 THR A CA 1
ATOM 1504 C C . THR A 1 200 ? 14.022 -12.972 -11.993 1 84.91 200 THR A C 1
ATOM 1506 O O . THR A 1 200 ? 13.411 -11.954 -11.661 1 84.91 200 THR A O 1
ATOM 1509 N N . TRP A 1 201 ? 15.056 -13.479 -11.397 1 90.16 201 TRP A N 1
ATOM 1510 C CA . TRP A 1 201 ? 15.77 -12.734 -10.365 1 90.16 201 TRP A CA 1
ATOM 1511 C C . TRP A 1 201 ? 17.235 -12.546 -10.743 1 90.16 201 TRP A C 1
ATOM 1513 O O . TRP A 1 201 ? 17.862 -13.455 -11.293 1 90.16 201 TRP A O 1
ATOM 1523 N N . SER A 1 202 ? 17.691 -11.409 -10.452 1 90.45 202 SER A N 1
ATOM 1524 C CA . SER A 1 202 ? 19.091 -11.106 -10.731 1 90.45 202 SER A CA 1
ATOM 1525 C C . SER A 1 202 ? 19.919 -11.091 -9.45 1 90.45 202 SER A C 1
ATOM 1527 O O . SER A 1 202 ? 19.442 -10.651 -8.402 1 90.45 202 SER A O 1
ATOM 1529 N N . PHE A 1 203 ? 21.133 -11.605 -9.596 1 92.84 203 PHE A N 1
ATOM 1530 C CA . PHE A 1 203 ? 22.095 -11.664 -8.502 1 92.84 203 PHE A CA 1
ATOM 1531 C C . PHE A 1 203 ? 23.43 -11.061 -8.922 1 92.84 203 PHE A C 1
ATOM 1533 O O . PHE A 1 203 ? 23.808 -11.133 -10.094 1 92.84 203 PHE A O 1
ATOM 1540 N N . GLY A 1 204 ? 24.096 -10.489 -7.927 1 89.23 204 GLY A N 1
ATOM 1541 C CA . GLY A 1 204 ? 25.371 -9.856 -8.224 1 89.23 204 GLY A CA 1
ATOM 1542 C C . GLY A 1 204 ? 25.224 -8.52 -8.928 1 89.23 204 GLY A C 1
ATOM 1543 O O . GLY A 1 204 ? 24.191 -7.859 -8.808 1 89.23 204 GLY A O 1
ATOM 1544 N N . SER A 1 205 ? 26.344 -7.988 -9.467 1 83.59 205 SER A N 1
ATOM 1545 C CA . SER A 1 205 ? 26.323 -6.697 -10.146 1 83.59 205 SER A CA 1
ATOM 1546 C C . SER A 1 205 ? 27.372 -6.636 -11.251 1 83.59 205 SER A C 1
ATOM 1548 O O . SER A 1 205 ? 28.376 -7.35 -11.201 1 83.59 205 SER A O 1
ATOM 1550 N N . GLY A 1 206 ? 27.015 -5.794 -12.251 1 78.75 206 GLY A N 1
ATOM 1551 C CA . GLY A 1 206 ? 27.959 -5.558 -13.331 1 78.75 206 GLY A CA 1
ATOM 1552 C C . GLY A 1 206 ? 28.259 -6.803 -14.144 1 78.75 206 GLY A C 1
ATOM 1553 O O . GLY A 1 206 ? 27.342 -7.472 -14.626 1 78.75 206 GLY A O 1
ATOM 1554 N N . LYS A 1 207 ? 29.578 -7.144 -14.346 1 78.54 207 LYS A N 1
ATOM 1555 C CA . LYS A 1 207 ? 30.065 -8.245 -15.173 1 78.54 207 LYS A CA 1
ATOM 1556 C C . LYS A 1 207 ? 29.737 -9.595 -14.539 1 78.54 207 LYS A C 1
ATOM 1558 O O . LYS A 1 207 ? 29.689 -10.615 -15.229 1 78.54 207 LYS A O 1
ATOM 1563 N N . THR A 1 208 ? 29.39 -9.565 -13.262 1 83.27 208 THR A N 1
ATOM 1564 C CA . THR A 1 208 ? 29.14 -10.817 -12.555 1 83.27 208 THR A CA 1
ATOM 1565 C C . THR A 1 208 ? 27.643 -11.038 -12.359 1 83.27 208 THR A C 1
ATOM 1567 O O . THR A 1 208 ? 27.234 -11.949 -11.636 1 83.27 208 THR A O 1
ATOM 1570 N N . GLU A 1 209 ? 26.853 -10.173 -12.95 1 88.55 209 GLU A N 1
ATOM 1571 C CA . GLU A 1 209 ? 25.408 -10.301 -12.787 1 88.55 209 GLU A CA 1
ATOM 1572 C C . GLU A 1 209 ? 24.888 -11.57 -13.456 1 88.55 209 GLU A C 1
ATOM 1574 O O . GLU A 1 209 ? 25.249 -11.87 -14.595 1 88.55 209 GLU A O 1
ATOM 1579 N N . THR A 1 210 ? 24.131 -12.347 -12.695 1 88.47 210 THR A N 1
ATOM 1580 C CA . THR A 1 210 ? 23.495 -13.562 -13.19 1 88.47 210 THR A CA 1
ATOM 1581 C C . THR A 1 210 ? 21.981 -13.492 -13.012 1 88.47 210 THR A C 1
ATOM 1583 O O . THR A 1 210 ? 21.493 -13.093 -11.952 1 88.47 210 THR A O 1
ATOM 1586 N N . THR A 1 211 ? 21.352 -13.826 -13.995 1 88.7 211 THR A N 1
ATOM 1587 C CA . THR A 1 211 ? 19.894 -13.875 -13.956 1 88.7 211 THR A CA 1
ATOM 1588 C C . THR A 1 211 ? 19.401 -15.318 -14.009 1 88.7 211 THR A C 1
ATOM 1590 O O . THR A 1 211 ? 19.858 -16.106 -14.84 1 88.7 211 THR A O 1
ATOM 1593 N N . VAL A 1 212 ? 18.527 -15.636 -13.074 1 89.65 212 VAL A N 1
ATOM 1594 C CA . VAL A 1 212 ? 18.022 -17.005 -13.026 1 89.65 212 VAL A CA 1
ATOM 1595 C C . VAL A 1 212 ? 16.498 -16.998 -13.12 1 89.65 212 VAL A C 1
ATOM 1597 O O . VAL A 1 212 ? 15.841 -16.108 -12.575 1 89.65 212 VAL A O 1
ATOM 1600 N N . PRO A 1 213 ? 16.019 -17.952 -13.835 1 87.12 213 PRO A N 1
ATOM 1601 C CA . PRO A 1 213 ? 14.562 -18.097 -13.84 1 87.12 213 PRO A CA 1
ATOM 1602 C C . PRO A 1 213 ? 14.01 -18.563 -12.494 1 87.12 213 PRO A C 1
ATOM 1604 O O . PRO A 1 213 ? 14.647 -19.365 -11.807 1 87.12 213 PRO A O 1
ATOM 1607 N N . VAL A 1 214 ? 12.884 -17.996 -12.103 1 89.83 214 VAL A N 1
ATOM 1608 C CA . VAL A 1 214 ? 12.221 -18.436 -10.879 1 89.83 214 VAL A CA 1
ATOM 1609 C C . VAL A 1 214 ? 10.785 -18.851 -11.19 1 89.83 214 VAL A C 1
ATOM 1611 O O . VAL A 1 214 ? 10.154 -18.298 -12.094 1 89.83 214 VAL A O 1
ATOM 1614 N N . ARG A 1 215 ? 10.31 -19.842 -10.51 1 87.28 215 ARG A N 1
ATOM 1615 C CA . ARG A 1 215 ? 8.925 -20.292 -10.603 1 87.28 215 ARG A CA 1
ATOM 1616 C C . ARG A 1 215 ? 8.059 -19.623 -9.541 1 87.28 215 ARG A C 1
ATOM 1618 O O . ARG A 1 215 ? 8.283 -19.807 -8.343 1 87.28 215 ARG A O 1
ATOM 1625 N N . SER A 1 216 ? 7.089 -18.889 -9.934 1 89.57 216 SER A N 1
ATOM 1626 C CA . SER A 1 216 ? 6.242 -18.156 -9 1 89.57 216 SER A CA 1
ATOM 1627 C C . SER A 1 216 ? 4.82 -18.708 -8.992 1 89.57 216 SER A C 1
ATOM 1629 O O . SER A 1 216 ? 4.109 -18.619 -9.995 1 89.57 216 SER A O 1
ATOM 1631 N N . ARG A 1 217 ? 4.44 -19.246 -7.896 1 91.09 217 ARG A N 1
ATOM 1632 C CA . ARG A 1 217 ? 3.065 -19.71 -7.74 1 91.09 217 ARG A CA 1
ATOM 1633 C C . ARG A 1 217 ? 2.152 -18.573 -7.293 1 91.09 217 ARG A C 1
ATOM 1635 O O . ARG A 1 217 ? 0.93 -18.662 -7.429 1 91.09 217 ARG A O 1
ATOM 1642 N N . LEU A 1 218 ? 2.832 -17.576 -6.747 1 95.69 218 LEU A N 1
ATOM 1643 C CA . LEU A 1 218 ? 2.121 -16.383 -6.299 1 95.69 218 LEU A CA 1
ATOM 1644 C C . LEU A 1 218 ? 2.881 -15.12 -6.689 1 95.69 218 LEU A C 1
ATOM 1646 O O . LEU A 1 218 ? 4.073 -14.993 -6.4 1 95.69 218 LEU A O 1
ATOM 1650 N N . GLN A 1 219 ? 2.19 -14.291 -7.401 1 94.47 219 GLN A N 1
ATOM 1651 C CA . GLN A 1 219 ? 2.695 -12.962 -7.728 1 94.47 219 GLN A CA 1
ATOM 1652 C C . GLN A 1 219 ? 1.897 -11.878 -7.009 1 94.47 219 GLN A C 1
ATOM 1654 O O . GLN A 1 219 ? 0.664 -11.908 -7.004 1 94.47 219 GLN A O 1
ATOM 1659 N N . VAL A 1 220 ? 2.612 -10.983 -6.356 1 94.72 220 VAL A N 1
ATOM 1660 C CA . VAL A 1 220 ? 1.961 -9.91 -5.612 1 94.72 220 VAL A CA 1
ATOM 1661 C C . VAL A 1 220 ? 2.599 -8.57 -5.973 1 94.72 220 VAL A C 1
ATOM 1663 O O . VAL A 1 220 ? 3.673 -8.53 -6.579 1 94.72 220 VAL A O 1
ATOM 1666 N N . ASN A 1 221 ? 1.883 -7.465 -5.557 1 91.84 221 ASN A N 1
ATOM 1667 C CA . ASN A 1 221 ? 2.425 -6.157 -5.91 1 91.84 221 ASN A CA 1
ATOM 1668 C C . ASN A 1 221 ? 2.794 -5.35 -4.668 1 91.84 221 ASN A C 1
ATOM 1670 O O . ASN A 1 221 ? 3.001 -4.138 -4.749 1 91.84 221 ASN A O 1
ATOM 1674 N N . THR A 1 222 ? 2.769 -5.973 -3.51 1 93.5 222 THR A N 1
ATOM 1675 C CA . THR A 1 222 ? 3.246 -5.319 -2.296 1 93.5 222 THR A CA 1
ATOM 1676 C C . THR A 1 222 ? 4.295 -6.178 -1.596 1 93.5 222 THR A C 1
ATOM 1678 O O . THR A 1 222 ? 4.191 -7.406 -1.581 1 93.5 222 THR A O 1
ATOM 1681 N N . ALA A 1 223 ? 5.263 -5.547 -1.01 1 94.44 223 ALA A N 1
ATOM 1682 C CA . ALA A 1 223 ? 6.319 -6.255 -0.291 1 94.44 223 ALA A CA 1
ATOM 1683 C C . ALA A 1 223 ? 5.756 -7.005 0.913 1 94.44 223 ALA A C 1
ATOM 1685 O O . ALA A 1 223 ? 6.184 -8.122 1.212 1 94.44 223 ALA A O 1
ATOM 1686 N N . GLU A 1 224 ? 4.81 -6.447 1.559 1 96.14 224 GLU A N 1
ATOM 1687 C CA . GLU A 1 224 ? 4.246 -7.043 2.767 1 96.14 224 GLU A CA 1
ATOM 1688 C C . GLU A 1 224 ? 3.529 -8.353 2.452 1 96.14 224 GLU A C 1
ATOM 1690 O O . GLU A 1 224 ? 3.635 -9.322 3.206 1 96.14 224 GLU A O 1
ATOM 1695 N N . ALA A 1 225 ? 2.827 -8.33 1.339 1 96.7 225 ALA A N 1
ATOM 1696 C CA . ALA A 1 225 ? 2.168 -9.57 0.938 1 96.7 225 ALA A CA 1
ATOM 1697 C C . ALA A 1 225 ? 3.19 -10.651 0.601 1 96.7 225 ALA A C 1
ATOM 1699 O O . ALA A 1 225 ? 2.988 -11.826 0.917 1 96.7 225 ALA A O 1
ATOM 1700 N N . ALA A 1 226 ? 4.252 -10.299 -0.038 1 96.48 226 ALA A N 1
ATOM 1701 C CA . ALA A 1 226 ? 5.306 -11.254 -0.369 1 96.48 226 ALA A CA 1
ATOM 1702 C C . ALA A 1 226 ? 5.923 -11.85 0.893 1 96.48 226 ALA A C 1
ATOM 1704 O O . ALA A 1 226 ? 6.12 -13.064 0.982 1 96.48 226 ALA A O 1
ATOM 1705 N N . ILE A 1 227 ? 6.179 -11.023 1.837 1 97.51 227 ILE A N 1
ATOM 1706 C CA . ILE A 1 227 ? 6.785 -11.443 3.096 1 97.51 227 ILE A CA 1
ATOM 1707 C C . ILE A 1 227 ? 5.833 -12.376 3.841 1 97.51 227 ILE A C 1
ATOM 1709 O O . ILE A 1 227 ? 6.238 -13.444 4.306 1 97.51 227 ILE A O 1
ATOM 1713 N N . ASP A 1 228 ? 4.568 -11.967 3.909 1 97.95 228 ASP A N 1
ATOM 1714 C CA . ASP A 1 228 ? 3.575 -12.787 4.597 1 97.95 228 ASP A CA 1
ATOM 1715 C C . ASP A 1 228 ? 3.446 -14.159 3.94 1 97.95 228 ASP A C 1
ATOM 1717 O O . ASP A 1 228 ? 3.314 -15.173 4.628 1 97.95 228 ASP A O 1
ATOM 1721 N N . ALA A 1 229 ? 3.479 -14.159 2.631 1 97.7 229 ALA A N 1
ATOM 1722 C CA . ALA A 1 229 ? 3.388 -15.423 1.904 1 97.7 229 ALA A CA 1
ATOM 1723 C C . ALA A 1 229 ? 4.6 -16.307 2.187 1 97.7 229 ALA A C 1
ATOM 1725 O O . ALA A 1 229 ? 4.465 -17.521 2.35 1 97.7 229 ALA A O 1
ATOM 1726 N N . ALA A 1 230 ? 5.777 -15.705 2.224 1 97.8 230 ALA A N 1
ATOM 1727 C CA . ALA A 1 230 ? 6.991 -16.454 2.535 1 97.8 230 ALA A CA 1
ATOM 1728 C C . ALA A 1 230 ? 6.939 -17.022 3.95 1 97.8 230 ALA A C 1
ATOM 1730 O O . ALA A 1 230 ? 7.318 -18.174 4.178 1 97.8 230 ALA A O 1
ATOM 1731 N N . ILE A 1 231 ? 6.49 -16.222 4.891 1 98.26 231 ILE A N 1
ATOM 1732 C CA . ILE A 1 231 ? 6.339 -16.665 6.273 1 98.26 231 ILE A CA 1
ATOM 1733 C C . ILE A 1 231 ? 5.402 -17.87 6.329 1 98.26 231 ILE A C 1
ATOM 1735 O O . ILE A 1 231 ? 5.648 -18.822 7.073 1 98.26 231 ILE A O 1
ATOM 1739 N N . ALA A 1 232 ? 4.384 -17.851 5.482 1 97.27 232 ALA A N 1
ATOM 1740 C CA . ALA A 1 232 ? 3.38 -18.911 5.453 1 97.27 232 ALA A CA 1
ATOM 1741 C C . ALA A 1 232 ? 3.914 -20.153 4.746 1 97.27 232 ALA A C 1
ATOM 1743 O O . ALA A 1 232 ? 3.206 -21.155 4.62 1 97.27 232 ALA A O 1
ATOM 1744 N N . GLY A 1 233 ? 5.078 -20.043 4.197 1 96.48 233 GLY A N 1
ATOM 1745 C CA . GLY A 1 233 ? 5.739 -21.224 3.664 1 96.48 233 GLY A CA 1
ATOM 1746 C C . GLY A 1 233 ? 5.449 -21.457 2.194 1 96.48 233 GLY A C 1
ATOM 1747 O O . GLY A 1 233 ? 5.573 -22.58 1.702 1 96.48 233 GLY A O 1
ATOM 1748 N N . LEU A 1 234 ? 5.082 -20.414 1.452 1 96.31 234 LEU A N 1
ATOM 1749 C CA . LEU A 1 234 ? 4.734 -20.592 0.047 1 96.31 234 LEU A CA 1
ATOM 1750 C C . LEU A 1 234 ? 5.986 -20.644 -0.822 1 96.31 234 LEU A C 1
ATOM 1752 O O . LEU A 1 234 ? 5.916 -21.004 -1.999 1 96.31 234 LEU A O 1
ATOM 1756 N N . GLY A 1 235 ? 7.078 -20.241 -0.257 1 96.51 235 GLY A N 1
ATOM 1757 C CA . GLY A 1 235 ? 8.323 -20.238 -1.01 1 96.51 235 GLY A CA 1
ATOM 1758 C C . GLY A 1 235 ? 9.275 -19.137 -0.583 1 96.51 235 GLY A C 1
ATOM 1759 O O . GLY A 1 235 ? 9.142 -18.583 0.511 1 96.51 235 GLY A O 1
ATOM 1760 N N . LEU A 1 236 ? 10.259 -18.887 -1.463 1 97.25 236 LEU A N 1
ATOM 1761 C CA . LEU A 1 236 ? 11.225 -17.816 -1.247 1 97.25 236 LEU A CA 1
ATOM 1762 C C . LEU A 1 236 ? 10.733 -16.507 -1.856 1 97.25 236 LEU A C 1
ATOM 1764 O O . LEU A 1 236 ? 10.007 -16.516 -2.853 1 97.25 236 LEU A O 1
ATOM 1768 N N . THR A 1 237 ? 11.087 -15.454 -1.266 1 96.7 237 THR A N 1
ATOM 1769 C CA . THR A 1 237 ? 10.808 -14.151 -1.86 1 96.7 237 THR A CA 1
ATOM 1770 C C . THR A 1 237 ? 12.051 -13.266 -1.832 1 96.7 237 THR A C 1
ATOM 1772 O O . THR A 1 237 ? 12.974 -13.508 -1.052 1 96.7 237 THR A O 1
ATOM 1775 N N . LYS A 1 238 ? 12.141 -12.332 -2.721 1 95.57 238 LYS A N 1
ATOM 1776 C CA . LYS A 1 238 ? 13.203 -11.335 -2.812 1 95.57 238 LYS A CA 1
ATOM 1777 C C . LYS A 1 238 ? 12.676 -9.939 -2.493 1 95.57 238 LYS A C 1
ATOM 1779 O O . LYS A 1 238 ? 11.76 -9.449 -3.157 1 95.57 238 LYS A O 1
ATOM 1784 N N . VAL A 1 239 ? 13.197 -9.344 -1.414 1 95.38 239 VAL A N 1
ATOM 1785 C CA . VAL A 1 239 ? 12.705 -8.063 -0.918 1 95.38 239 VAL A CA 1
ATOM 1786 C C . VAL A 1 239 ? 13.874 -7.223 -0.407 1 95.38 239 VAL A C 1
ATOM 1788 O O . VAL A 1 239 ? 15.031 -7.641 -0.493 1 95.38 239 VAL A O 1
ATOM 1791 N N . LEU A 1 240 ? 13.578 -6.021 0.033 1 95.75 240 LEU A N 1
ATOM 1792 C CA . LEU A 1 240 ? 14.589 -5.195 0.683 1 95.75 240 LEU A CA 1
ATOM 1793 C C . LEU A 1 240 ? 14.765 -5.599 2.143 1 95.75 240 LEU A C 1
ATOM 1795 O O . LEU A 1 240 ? 13.794 -5.956 2.813 1 95.75 240 LEU A O 1
ATOM 1799 N N . SER A 1 241 ? 15.953 -5.493 2.676 1 97.31 241 SER A N 1
ATOM 1800 C CA . SER A 1 241 ? 16.344 -6.037 3.972 1 97.31 241 SER A CA 1
ATOM 1801 C C . SER A 1 241 ? 15.463 -5.491 5.09 1 97.31 241 SER A C 1
ATOM 1803 O O . SER A 1 241 ? 15.004 -6.245 5.951 1 97.31 241 SER A O 1
ATOM 1805 N N . TYR A 1 242 ? 15.169 -4.177 5.031 1 96.78 242 TYR A N 1
ATOM 1806 C CA . TYR A 1 242 ? 14.409 -3.564 6.115 1 96.78 242 TYR A CA 1
ATOM 1807 C C . TYR A 1 242 ? 12.981 -4.093 6.147 1 96.78 242 TYR A C 1
ATOM 1809 O O . TYR A 1 242 ? 12.335 -4.092 7.198 1 96.78 242 TYR A O 1
ATOM 1817 N N . GLN A 1 243 ? 12.48 -4.563 5.035 1 96.58 243 GLN A N 1
ATOM 1818 C CA . GLN A 1 243 ? 11.121 -5.085 4.937 1 96.58 243 GLN A CA 1
ATOM 1819 C C . GLN A 1 243 ? 10.999 -6.438 5.632 1 96.58 243 GLN A C 1
ATOM 1821 O O . GLN A 1 243 ? 9.938 -6.777 6.159 1 96.58 243 GLN A O 1
ATOM 1826 N N . ALA A 1 244 ? 12.056 -7.21 5.662 1 97.25 244 ALA A N 1
ATOM 1827 C CA . ALA A 1 244 ? 12.063 -8.555 6.23 1 97.25 244 ALA A CA 1
ATOM 1828 C C . ALA A 1 244 ? 12.613 -8.545 7.654 1 97.25 244 ALA A C 1
ATOM 1830 O O . ALA A 1 244 ? 12.611 -9.574 8.334 1 97.25 244 ALA A O 1
ATOM 1831 N N . ASP A 1 245 ? 13.04 -7.414 8.127 1 97.87 245 ASP A N 1
ATOM 1832 C CA . ASP A 1 245 ? 13.826 -7.295 9.351 1 97.87 245 ASP A CA 1
ATOM 1833 C C . ASP A 1 245 ? 13.079 -7.887 10.544 1 97.87 245 ASP A C 1
ATOM 1835 O O . ASP A 1 245 ? 13.609 -8.747 11.25 1 97.87 245 ASP A O 1
ATOM 1839 N N . ALA A 1 246 ? 11.868 -7.486 10.794 1 96.8 246 ALA A N 1
ATOM 1840 C CA . ALA A 1 246 ? 11.096 -7.951 11.943 1 96.8 246 ALA A CA 1
ATOM 1841 C C . ALA A 1 246 ? 10.887 -9.461 11.89 1 96.8 246 ALA A C 1
ATOM 1843 O O . ALA A 1 246 ? 10.985 -10.144 12.912 1 96.8 246 ALA A O 1
ATOM 1844 N N . ALA A 1 247 ? 10.57 -9.982 10.715 1 98.14 247 ALA A N 1
ATOM 1845 C CA . ALA A 1 247 ? 10.317 -11.411 10.55 1 98.14 247 ALA A CA 1
ATOM 1846 C C . ALA A 1 247 ? 11.591 -12.222 10.765 1 98.14 247 ALA A C 1
ATOM 1848 O O . ALA A 1 247 ? 11.549 -13.32 11.325 1 98.14 247 ALA A O 1
ATOM 1849 N N . VAL A 1 248 ? 12.738 -11.678 10.331 1 98.21 248 VAL A N 1
ATOM 1850 C CA . VAL A 1 248 ? 14.018 -12.356 10.508 1 98.21 248 VAL A CA 1
ATOM 1851 C C . VAL A 1 248 ? 14.399 -12.362 11.987 1 98.21 248 VAL A C 1
ATOM 1853 O O . VAL A 1 248 ? 14.811 -13.393 12.524 1 98.21 248 VAL A O 1
ATOM 1856 N N . ARG A 1 249 ? 14.184 -11.271 12.643 1 97.41 249 ARG A N 1
ATOM 1857 C CA . ARG A 1 249 ? 14.49 -11.168 14.066 1 97.41 249 ARG A CA 1
ATOM 1858 C C . ARG A 1 249 ? 13.61 -12.106 14.886 1 97.41 249 ARG A C 1
ATOM 1860 O O . ARG A 1 249 ? 14.059 -12.675 15.882 1 97.41 249 ARG A O 1
ATOM 1867 N N . ALA A 1 250 ? 12.44 -12.312 14.456 1 97.38 250 ALA A N 1
ATOM 1868 C CA . ALA A 1 250 ? 11.482 -13.16 15.161 1 97.38 250 ALA A CA 1
ATOM 1869 C C . ALA A 1 250 ? 11.692 -14.631 14.813 1 97.38 250 ALA A C 1
ATOM 1871 O O . ALA A 1 250 ? 11.035 -15.509 15.377 1 97.38 250 ALA A O 1
ATOM 1872 N N . GLY A 1 251 ? 12.509 -14.858 13.839 1 97.86 251 GLY A N 1
ATOM 1873 C CA . GLY A 1 251 ? 12.803 -16.224 13.437 1 97.86 251 GLY A CA 1
ATOM 1874 C C . GLY A 1 251 ? 11.791 -16.79 12.459 1 97.86 251 GLY A C 1
ATOM 1875 O O . GLY A 1 251 ? 11.81 -17.986 12.161 1 97.86 251 GLY A O 1
ATOM 1876 N N . ALA A 1 252 ? 10.92 -15.969 11.976 1 98.49 252 ALA A N 1
ATOM 1877 C CA . ALA A 1 252 ? 9.888 -16.408 11.04 1 98.49 252 ALA A CA 1
ATOM 1878 C C . ALA A 1 252 ? 10.452 -16.549 9.629 1 98.49 252 ALA A C 1
ATOM 1880 O O . ALA A 1 252 ? 9.902 -17.283 8.804 1 98.49 252 ALA A O 1
ATOM 1881 N N . LEU A 1 253 ? 11.548 -15.797 9.345 1 98.6 253 LEU A N 1
ATOM 1882 C CA . LEU A 1 253 ? 12.242 -15.875 8.064 1 98.6 253 LEU A CA 1
ATOM 1883 C C . LEU A 1 253 ? 13.747 -16.018 8.269 1 98.6 253 LEU A C 1
ATOM 1885 O O . LEU A 1 253 ? 14.278 -15.606 9.303 1 98.6 253 LEU A O 1
ATOM 1889 N N . ARG A 1 254 ? 14.355 -16.536 7.324 1 98.47 254 ARG A N 1
ATOM 1890 C CA . ARG A 1 254 ? 15.809 -16.625 7.239 1 98.47 254 ARG A CA 1
ATOM 1891 C C . ARG A 1 254 ? 16.314 -16.092 5.902 1 98.47 254 ARG A C 1
ATOM 1893 O O . ARG A 1 254 ? 15.755 -16.411 4.851 1 98.47 254 ARG A O 1
ATOM 1900 N N . VAL A 1 255 ? 17.389 -15.343 5.944 1 98.25 255 VAL A N 1
ATOM 1901 C CA . VAL A 1 255 ? 18.02 -14.842 4.727 1 98.25 255 VAL A CA 1
ATOM 1902 C C . VAL A 1 255 ? 18.896 -15.931 4.112 1 98.25 255 VAL A C 1
ATOM 1904 O O . VAL A 1 255 ? 19.637 -16.615 4.822 1 98.25 255 VAL A O 1
ATOM 1907 N N . VAL A 1 256 ? 18.764 -16.104 2.812 1 98.25 256 VAL A N 1
ATOM 1908 C CA . VAL A 1 256 ? 19.569 -17.08 2.086 1 98.25 256 VAL A CA 1
ATOM 1909 C C . VAL A 1 256 ? 20.271 -16.401 0.913 1 98.25 256 VAL A C 1
ATOM 1911 O O . VAL A 1 256 ? 19.931 -15.274 0.545 1 98.25 256 VAL A O 1
ATOM 1914 N N . LEU A 1 257 ? 21.38 -17.062 0.4 1 97.44 257 LEU A N 1
ATOM 1915 C CA . LEU A 1 257 ? 22.107 -16.622 -0.786 1 97.44 257 LEU A CA 1
ATOM 1916 C C . LEU A 1 257 ? 22.785 -15.278 -0.54 1 97.44 257 LEU A C 1
ATOM 1918 O O . LEU A 1 257 ? 22.91 -14.464 -1.458 1 97.44 257 LEU A O 1
ATOM 1922 N N . GLU A 1 258 ? 23.13 -14.967 0.694 1 96.31 258 GLU A N 1
ATOM 1923 C CA . GLU A 1 258 ? 23.717 -13.695 1.105 1 96.31 258 GLU A CA 1
ATOM 1924 C C . GLU A 1 258 ? 24.985 -13.39 0.312 1 96.31 258 GLU A C 1
ATOM 1926 O O . GLU A 1 258 ? 25.199 -12.253 -0.112 1 96.31 258 GLU A O 1
ATOM 1931 N N . PRO A 1 259 ? 25.827 -14.418 0.015 1 95.44 259 PRO A N 1
ATOM 1932 C CA . PRO A 1 259 ? 27.065 -14.136 -0.717 1 95.44 259 PRO A CA 1
ATOM 1933 C C . PRO A 1 259 ? 26.809 -13.634 -2.136 1 95.44 259 PRO A C 1
ATOM 1935 O O . PRO A 1 259 ? 27.721 -13.114 -2.784 1 95.44 259 PRO A O 1
ATOM 1938 N N . PHE A 1 260 ? 25.674 -13.773 -2.618 1 95.7 260 PHE A N 1
ATOM 1939 C CA . PHE A 1 260 ? 25.388 -13.453 -4.012 1 95.7 260 PHE A CA 1
ATOM 1940 C C . PHE A 1 260 ? 24.609 -12.148 -4.119 1 95.7 260 PHE A C 1
ATOM 1942 O O . PHE A 1 260 ? 24.188 -11.758 -5.21 1 95.7 260 PHE A O 1
ATOM 1949 N N . GLU A 1 261 ? 24.363 -11.467 -3.019 1 95 261 GLU A N 1
ATOM 1950 C CA . GLU A 1 261 ? 23.648 -10.195 -3.023 1 95 261 GLU A CA 1
ATOM 1951 C C . GLU A 1 261 ? 24.387 -9.148 -3.851 1 95 261 GLU A C 1
ATOM 1953 O O . GLU A 1 261 ? 25.619 -9.101 -3.845 1 95 261 GLU A O 1
ATOM 1958 N N . PRO A 1 262 ? 23.668 -8.337 -4.578 1 92.95 262 PRO A N 1
ATOM 1959 C CA . PRO A 1 262 ? 24.314 -7.174 -5.192 1 92.95 262 PRO A CA 1
ATOM 1960 C C . PRO A 1 262 ? 24.711 -6.111 -4.17 1 92.95 262 PRO A C 1
ATOM 1962 O O . PRO A 1 262 ? 24.354 -6.217 -2.994 1 92.95 262 PRO A O 1
ATOM 1965 N N . PRO A 1 263 ? 25.468 -5.111 -4.642 1 92.85 263 PRO A N 1
ATOM 1966 C CA . PRO A 1 263 ? 25.759 -4 -3.734 1 92.85 263 PRO A CA 1
ATOM 1967 C C . PRO A 1 263 ? 24.497 -3.353 -3.169 1 92.85 263 PRO A C 1
ATOM 1969 O O . PRO A 1 263 ? 23.492 -3.231 -3.875 1 92.85 263 PRO A O 1
ATOM 1972 N N . PRO A 1 264 ? 24.566 -2.999 -1.9 1 94.9 264 PRO A N 1
ATOM 1973 C CA . PRO A 1 264 ? 23.392 -2.366 -1.294 1 94.9 264 PRO A CA 1
ATOM 1974 C C . PRO A 1 264 ? 22.993 -1.07 -1.996 1 94.9 264 PRO A C 1
ATOM 1976 O O . PRO A 1 264 ? 23.841 -0.398 -2.59 1 94.9 264 PRO A O 1
ATOM 1979 N N . TRP A 1 265 ? 21.724 -0.79 -1.967 1 93.96 265 TRP A N 1
ATOM 1980 C CA . TRP A 1 265 ? 21.18 0.453 -2.504 1 93.96 265 TRP A CA 1
ATOM 1981 C C . TRP A 1 265 ? 21.274 1.577 -1.477 1 93.96 265 TRP A C 1
ATOM 1983 O O . TRP A 1 265 ? 20.957 1.38 -0.302 1 93.96 265 TRP A O 1
ATOM 1993 N N . PRO A 1 266 ? 21.652 2.749 -1.881 1 95.29 266 PRO A N 1
ATOM 1994 C CA . PRO A 1 266 ? 21.651 3.882 -0.953 1 95.29 266 PRO A CA 1
ATOM 1995 C C . PRO A 1 266 ? 20.244 4.385 -0.638 1 95.29 266 PRO A C 1
ATOM 1997 O O . PRO A 1 266 ? 19.339 4.257 -1.467 1 95.29 266 PRO A O 1
ATOM 2000 N N . VAL A 1 267 ? 20.051 4.858 0.532 1 96.82 267 VAL A N 1
ATOM 2001 C CA . VAL A 1 267 ? 18.859 5.592 0.945 1 96.82 267 VAL A CA 1
ATOM 2002 C C . VAL A 1 267 ? 19.195 7.072 1.112 1 96.82 267 VAL A C 1
ATOM 2004 O O . VAL A 1 267 ? 20.149 7.424 1.81 1 96.82 267 VAL A O 1
ATOM 2007 N N . SER A 1 268 ? 18.405 7.92 0.42 1 95.96 268 SER A N 1
ATOM 2008 C CA . SER A 1 268 ? 18.728 9.343 0.439 1 95.96 268 SER A CA 1
ATOM 2009 C C . SER A 1 268 ? 17.484 10.188 0.691 1 95.96 268 SER A C 1
ATOM 2011 O O . SER A 1 268 ? 16.379 9.811 0.293 1 95.96 268 SER A O 1
ATOM 2013 N N . LEU A 1 269 ? 17.686 11.25 1.378 1 95.71 269 LEU A N 1
ATOM 2014 C CA . LEU A 1 269 ? 16.745 12.365 1.389 1 95.71 269 LEU A CA 1
ATOM 2015 C C . LEU A 1 269 ? 17.023 13.322 0.233 1 95.71 269 LEU A C 1
ATOM 2017 O O . LEU A 1 269 ? 18.146 13.806 0.08 1 95.71 269 LEU A O 1
ATOM 2021 N N . VAL A 1 270 ? 15.967 13.568 -0.591 1 92.86 270 VAL A N 1
ATOM 2022 C CA . VAL A 1 270 ? 16.172 14.363 -1.797 1 92.86 270 VAL A CA 1
ATOM 2023 C C . VAL A 1 270 ? 15.233 15.567 -1.789 1 92.86 270 VAL A C 1
ATOM 2025 O O . VAL A 1 270 ? 14.039 15.429 -1.511 1 92.86 270 VAL A O 1
ATOM 2028 N N . HIS A 1 271 ? 15.677 16.708 -1.97 1 89.54 271 HIS A N 1
ATOM 2029 C CA . HIS A 1 271 ? 14.865 17.909 -2.127 1 89.54 271 HIS A CA 1
ATOM 2030 C C . HIS A 1 271 ? 15.393 18.788 -3.256 1 89.54 271 HIS A C 1
ATOM 2032 O O . HIS A 1 271 ? 16.511 18.584 -3.735 1 89.54 271 HIS A O 1
ATOM 2038 N N . ALA A 1 272 ? 14.514 19.788 -3.64 1 80.34 272 ALA A N 1
ATOM 2039 C CA . ALA A 1 272 ? 14.904 20.654 -4.749 1 80.34 272 ALA A CA 1
ATOM 2040 C C . ALA A 1 272 ? 15.983 21.643 -4.32 1 80.34 272 ALA A C 1
ATOM 2042 O O . ALA A 1 272 ? 15.974 22.129 -3.186 1 80.34 272 ALA A O 1
ATOM 2043 N N . GLY A 1 273 ? 17.198 21.595 -4.712 1 71.14 273 GLY A N 1
ATOM 2044 C CA . GLY A 1 273 ? 18.374 22.398 -4.417 1 71.14 273 GLY A CA 1
ATOM 2045 C C . GLY A 1 273 ? 18.203 23.862 -4.775 1 71.14 273 GLY A C 1
ATOM 2046 O O . GLY A 1 273 ? 19.18 24.611 -4.83 1 71.14 273 GLY A O 1
ATOM 2047 N N . GLN A 1 274 ? 17.007 24.251 -5.008 1 62.38 274 GLN A N 1
ATOM 2048 C CA . GLN A 1 274 ? 17.008 25.609 -5.541 1 62.38 274 GLN A CA 1
ATOM 2049 C C . GLN A 1 274 ? 16.868 26.639 -4.424 1 62.38 274 GLN A C 1
ATOM 2051 O O . GLN A 1 274 ? 15.821 26.724 -3.779 1 62.38 274 GLN A O 1
ATOM 2056 N N . GLY A 1 275 ? 17.896 27.511 -4.178 1 62.16 275 GLY A N 1
ATOM 2057 C CA . GLY A 1 275 ? 17.89 28.681 -3.314 1 62.16 275 GLY A CA 1
ATOM 2058 C C . GLY A 1 275 ? 17.871 28.332 -1.838 1 62.16 275 GLY A C 1
ATOM 2059 O O . GLY A 1 275 ? 18.453 27.327 -1.425 1 62.16 275 GLY A O 1
ATOM 2060 N N . ARG A 1 276 ? 17.317 29.354 -1.111 1 69.82 276 ARG A N 1
ATOM 2061 C CA . ARG A 1 276 ? 17.231 29.194 0.338 1 69.82 276 ARG A CA 1
ATOM 2062 C C . ARG A 1 276 ? 16.123 28.217 0.716 1 69.82 276 ARG A C 1
ATOM 2064 O O . ARG A 1 276 ? 14.979 28.368 0.28 1 69.82 276 ARG A O 1
ATOM 2071 N N . LEU A 1 277 ? 16.478 27.209 1.467 1 80.02 277 LEU A N 1
ATOM 2072 C CA . LEU A 1 277 ? 15.515 26.224 1.948 1 80.02 277 LEU A CA 1
ATOM 2073 C C . LEU A 1 277 ? 14.513 26.865 2.903 1 80.02 277 LEU A C 1
ATOM 2075 O O . LEU A 1 277 ? 14.901 27.588 3.823 1 80.02 277 LEU A O 1
ATOM 2079 N N . PRO A 1 278 ? 13.264 26.63 2.661 1 81.16 278 PRO A N 1
ATOM 2080 C CA . PRO A 1 278 ? 12.303 27.062 3.679 1 81.16 278 PRO A CA 1
ATOM 2081 C C . PRO A 1 278 ? 12.663 26.567 5.078 1 81.16 278 PRO A C 1
ATOM 2083 O O . PRO A 1 278 ? 13.19 25.462 5.23 1 81.16 278 PRO A O 1
ATOM 2086 N N . VAL A 1 279 ? 12.368 27.316 6.089 1 85.1 279 VAL A N 1
ATOM 2087 C CA . VAL A 1 279 ? 12.752 27.052 7.472 1 85.1 279 VAL A CA 1
ATOM 2088 C C . VAL A 1 279 ? 12.214 25.691 7.907 1 85.1 279 VAL A C 1
ATOM 2090 O O . VAL A 1 279 ? 12.919 24.919 8.562 1 85.1 279 VAL A O 1
ATOM 2093 N N . LYS A 1 280 ? 10.964 25.324 7.568 1 90.36 280 LYS A N 1
ATOM 2094 C CA . LYS A 1 280 ? 10.351 24.063 7.974 1 90.36 280 LYS A CA 1
ATOM 2095 C C . LYS A 1 280 ? 11.086 22.873 7.363 1 90.36 280 LYS A C 1
ATOM 2097 O O . LYS A 1 280 ? 11.248 21.837 8.012 1 90.36 280 LYS A O 1
ATOM 2102 N N . LEU A 1 281 ? 11.544 23.01 6.15 1 91.95 281 LEU A N 1
ATOM 2103 C CA . LEU A 1 281 ? 12.265 21.927 5.49 1 91.95 281 LEU A CA 1
ATOM 2104 C C . LEU A 1 281 ? 13.642 21.732 6.113 1 91.95 281 LEU A C 1
ATOM 2106 O O . LEU A 1 281 ? 14.061 20.598 6.361 1 91.95 281 LEU A O 1
ATOM 2110 N N . ARG A 1 282 ? 14.346 22.811 6.354 1 90.81 282 ARG A N 1
ATOM 2111 C CA . ARG A 1 282 ? 15.654 22.728 6.995 1 90.81 282 ARG A CA 1
ATOM 2112 C C . ARG A 1 282 ? 15.547 22.093 8.378 1 90.81 282 ARG A C 1
ATOM 2114 O O . ARG A 1 282 ? 16.344 21.221 8.729 1 90.81 282 ARG A O 1
ATOM 2121 N N . ALA A 1 283 ? 14.528 22.578 9.079 1 93.68 283 ALA A N 1
ATOM 2122 C CA . ALA A 1 283 ? 14.312 22.021 10.412 1 93.68 283 ALA A CA 1
ATOM 2123 C C . ALA A 1 283 ? 14.046 20.52 10.344 1 93.68 283 ALA A C 1
ATOM 2125 O O . ALA A 1 283 ? 14.561 19.754 11.162 1 93.68 283 ALA A O 1
ATOM 2126 N N . PHE A 1 284 ? 13.285 20.097 9.377 1 96.94 284 PHE A N 1
ATOM 2127 C CA . PHE A 1 284 ? 12.971 18.678 9.251 1 96.94 284 PHE A CA 1
ATOM 2128 C C . PHE A 1 284 ? 14.206 17.884 8.844 1 96.94 284 PHE A C 1
ATOM 2130 O O . PHE A 1 284 ? 14.457 16.801 9.376 1 96.94 284 PHE A O 1
ATOM 2137 N N . LEU A 1 285 ? 14.951 18.38 7.922 1 96.19 285 LEU A N 1
ATOM 2138 C CA . LEU A 1 285 ? 16.158 17.693 7.475 1 96.19 285 LEU A CA 1
ATOM 2139 C C . LEU A 1 285 ? 17.125 17.484 8.636 1 96.19 285 LEU A C 1
ATOM 2141 O O . LEU A 1 285 ? 17.647 16.383 8.823 1 96.19 285 LEU A O 1
ATOM 2145 N N . ASP A 1 286 ? 17.341 18.522 9.43 1 95.47 286 ASP A N 1
ATOM 2146 C CA . ASP A 1 286 ? 18.236 18.448 10.582 1 95.47 286 ASP A CA 1
ATOM 2147 C C . ASP A 1 286 ? 17.725 17.441 11.61 1 95.47 286 ASP A C 1
ATOM 2149 O O . ASP A 1 286 ? 18.517 16.766 12.271 1 95.47 286 ASP A O 1
ATOM 2153 N N . PHE A 1 287 ? 16.438 17.343 11.692 1 97.22 287 PHE A N 1
ATOM 2154 C CA . PHE A 1 287 ? 15.789 16.467 12.66 1 97.22 287 PHE A CA 1
ATOM 2155 C C . PHE A 1 287 ? 15.795 15.023 12.174 1 97.22 287 PHE A C 1
ATOM 2157 O O . PHE A 1 287 ? 16.1 14.106 12.939 1 97.22 287 PHE A O 1
ATOM 2164 N N . ALA A 1 288 ? 15.505 14.78 10.913 1 97.94 288 ALA A N 1
ATOM 2165 C CA . ALA A 1 288 ? 15.202 13.463 10.359 1 97.94 288 ALA A CA 1
ATOM 2166 C C . ALA A 1 288 ? 16.481 12.714 9.996 1 97.94 288 ALA A C 1
ATOM 2168 O O . ALA A 1 288 ? 16.569 11.497 10.181 1 97.94 288 ALA A O 1
ATOM 2169 N N . ALA A 1 289 ? 17.452 13.392 9.461 1 97.56 289 ALA A N 1
ATOM 2170 C CA . ALA A 1 289 ? 18.623 12.742 8.879 1 97.56 289 ALA A CA 1
ATOM 2171 C C . ALA A 1 289 ? 19.342 11.879 9.912 1 97.56 289 ALA A C 1
ATOM 2173 O O . ALA A 1 289 ? 19.541 10.681 9.699 1 97.56 289 ALA A O 1
ATOM 2174 N N . PRO A 1 290 ? 19.708 12.438 11.077 1 97.21 290 PRO A N 1
ATOM 2175 C CA . PRO A 1 290 ? 20.414 11.602 12.051 1 97.21 290 PRO A CA 1
ATOM 2176 C C . PRO A 1 290 ? 19.553 10.459 12.582 1 97.21 290 PRO A C 1
ATOM 2178 O O . PRO A 1 290 ? 20.069 9.38 12.885 1 97.21 290 PRO A O 1
ATOM 2181 N N . ARG A 1 291 ? 18.285 10.591 12.711 1 97.88 291 ARG A N 1
ATOM 2182 C CA . ARG A 1 291 ? 17.386 9.573 13.243 1 97.88 291 ARG A CA 1
ATOM 2183 C C . ARG A 1 291 ? 17.192 8.437 12.245 1 97.88 291 ARG A C 1
ATOM 2185 O O . ARG A 1 291 ? 17.14 7.267 12.63 1 97.88 291 ARG A O 1
ATOM 2192 N N . LEU A 1 292 ? 17.056 8.814 10.993 1 97.85 292 LEU A N 1
ATOM 2193 C CA . LEU A 1 292 ? 16.942 7.783 9.967 1 97.85 292 LEU A CA 1
ATOM 2194 C C . LEU A 1 292 ? 18.234 6.98 9.857 1 97.85 292 LEU A C 1
ATOM 2196 O O . LEU A 1 292 ? 18.199 5.765 9.649 1 97.85 292 LEU A O 1
ATOM 2200 N N . LYS A 1 293 ? 19.354 7.696 9.989 1 97.31 293 LYS A N 1
ATOM 2201 C CA . LYS A 1 293 ? 20.639 7.002 9.996 1 97.31 293 LYS A CA 1
ATOM 2202 C C . LYS A 1 293 ? 20.699 5.969 11.118 1 97.31 293 LYS A C 1
ATOM 2204 O O . LYS A 1 293 ? 21.124 4.833 10.9 1 97.31 293 LYS A O 1
ATOM 2209 N N . GLU A 1 294 ? 20.273 6.373 12.257 1 96.56 294 GLU A N 1
ATOM 2210 C CA . GLU A 1 294 ? 20.289 5.492 13.421 1 96.56 294 GLU A CA 1
ATOM 2211 C C . GLU A 1 294 ? 19.356 4.301 13.225 1 96.56 294 GLU A C 1
ATOM 2213 O O . GLU A 1 294 ? 19.72 3.164 13.531 1 96.56 294 GLU A O 1
ATOM 2218 N N . ARG A 1 295 ? 18.196 4.522 12.713 1 95.22 295 ARG A N 1
ATOM 2219 C CA . ARG A 1 295 ? 17.2 3.477 12.505 1 95.22 295 ARG A CA 1
ATOM 2220 C C . ARG A 1 295 ? 17.68 2.46 11.475 1 95.22 295 ARG A C 1
ATOM 2222 O O . ARG A 1 295 ? 17.49 1.255 11.649 1 95.22 295 ARG A O 1
ATOM 2229 N N . LEU A 1 296 ? 18.31 2.947 10.415 1 95.2 296 LEU A N 1
ATOM 2230 C CA . LEU A 1 296 ? 18.779 2.059 9.356 1 95.2 296 LEU A CA 1
ATOM 2231 C C . LEU A 1 296 ? 19.99 1.255 9.818 1 95.2 296 LEU A C 1
ATOM 2233 O O . LEU A 1 296 ? 20.19 0.12 9.38 1 95.2 296 LEU A O 1
ATOM 2237 N N . ALA A 1 297 ? 20.785 1.887 10.694 1 93.19 297 ALA A N 1
ATOM 2238 C CA . ALA A 1 297 ? 21.954 1.196 11.23 1 93.19 297 ALA A CA 1
ATOM 2239 C C . ALA A 1 297 ? 21.542 -0.009 12.071 1 93.19 297 ALA A C 1
ATOM 2241 O O . ALA A 1 297 ? 22.299 -0.975 12.195 1 93.19 297 ALA A O 1
ATOM 2242 N N . ARG A 1 298 ? 20.302 -0.012 12.571 1 89.22 298 ARG A N 1
ATOM 2243 C CA . ARG A 1 298 ? 19.811 -1.078 13.438 1 89.22 298 ARG A CA 1
ATOM 2244 C C . ARG A 1 298 ? 19.048 -2.128 12.637 1 89.22 298 ARG A C 1
ATOM 2246 O O . ARG A 1 298 ? 18.681 -3.178 13.17 1 89.22 298 ARG A O 1
ATOM 2253 N N . SER A 1 299 ? 18.815 -1.825 11.453 1 87.46 299 SER A N 1
ATOM 2254 C CA . SER A 1 299 ? 18.048 -2.726 10.599 1 87.46 299 SER A CA 1
ATOM 2255 C C . SER A 1 299 ? 18.952 -3.756 9.93 1 87.46 299 SER A C 1
ATOM 2257 O O . SER A 1 299 ? 20.164 -3.554 9.83 1 87.46 299 SER A O 1
ATOM 2259 N N . LEU A 1 300 ? 18.454 -4.847 9.551 1 85.23 300 LEU A N 1
ATOM 2260 C CA . LEU A 1 300 ? 19.15 -5.902 8.823 1 85.23 300 LEU A CA 1
ATOM 2261 C C . LEU A 1 300 ? 19.886 -5.334 7.614 1 85.23 300 LEU A C 1
ATOM 2263 O O . LEU A 1 300 ? 19.356 -4.472 6.909 1 85.23 300 LEU A O 1
ATOM 2267 N N . MET B 1 1 ? -2.015 -18.409 -40.638 1 73.25 1 MET B N 1
ATOM 2268 C CA . MET B 1 1 ? -1.318 -18.398 -39.355 1 73.25 1 MET B CA 1
ATOM 2269 C C . MET B 1 1 ? -2.184 -19.011 -38.26 1 73.25 1 MET B C 1
ATOM 2271 O O . MET B 1 1 ? -3.396 -18.788 -38.223 1 73.25 1 MET B O 1
ATOM 2275 N N . ASP B 1 2 ? -1.678 -19.99 -37.471 1 80.94 2 ASP B N 1
ATOM 2276 C CA . ASP B 1 2 ? -2.309 -20.479 -36.249 1 80.94 2 ASP B CA 1
ATOM 2277 C C . ASP B 1 2 ? -2.183 -19.459 -35.12 1 80.94 2 ASP B C 1
ATOM 2279 O O . ASP B 1 2 ? -1.123 -19.336 -34.503 1 80.94 2 ASP B O 1
ATOM 2283 N N . ARG B 1 3 ? -3.228 -18.843 -34.975 1 81.51 3 ARG B N 1
ATOM 2284 C CA . ARG B 1 3 ? -3.224 -17.696 -34.073 1 81.51 3 ARG B CA 1
ATOM 2285 C C . ARG B 1 3 ? -2.986 -18.132 -32.632 1 81.51 3 ARG B C 1
ATOM 2287 O O . ARG B 1 3 ? -2.3 -17.443 -31.874 1 81.51 3 ARG B O 1
ATOM 2294 N N . LEU B 1 4 ? -3.511 -19.266 -32.271 1 84.97 4 LEU B N 1
ATOM 2295 C CA . LEU B 1 4 ? -3.308 -19.752 -30.911 1 84.97 4 LEU B CA 1
ATOM 2296 C C . LEU B 1 4 ? -1.844 -20.103 -30.671 1 84.97 4 LEU B C 1
ATOM 2298 O O . LEU B 1 4 ? -1.305 -19.834 -29.595 1 84.97 4 LEU B O 1
ATOM 2302 N N . ASP B 1 5 ? -1.319 -20.65 -31.665 1 86.65 5 ASP B N 1
ATOM 2303 C CA . ASP B 1 5 ? 0.1 -20.983 -31.6 1 86.65 5 ASP B CA 1
ATOM 2304 C C . ASP B 1 5 ? 0.956 -19.723 -31.501 1 86.65 5 ASP B C 1
ATOM 2306 O O . ASP B 1 5 ? 1.912 -19.674 -30.724 1 86.65 5 ASP B O 1
ATOM 2310 N N . ALA B 1 6 ? 0.592 -18.804 -32.237 1 88.56 6 ALA B N 1
ATOM 2311 C CA . ALA B 1 6 ? 1.322 -17.539 -32.207 1 88.56 6 ALA B CA 1
ATOM 2312 C C . ALA B 1 6 ? 1.189 -16.862 -30.845 1 88.56 6 ALA B C 1
ATOM 2314 O O . ALA B 1 6 ? 2.165 -16.329 -30.313 1 88.56 6 ALA B O 1
ATOM 2315 N N . MET B 1 7 ? -0.008 -16.894 -30.289 1 88.91 7 MET B N 1
ATOM 2316 C CA . MET B 1 7 ? -0.248 -16.349 -28.956 1 88.91 7 MET B CA 1
ATOM 2317 C C . MET B 1 7 ? 0.605 -17.064 -27.914 1 88.91 7 MET B C 1
ATOM 2319 O O . MET B 1 7 ? 1.201 -16.423 -27.046 1 88.91 7 MET B O 1
ATOM 2323 N N . SER B 1 8 ? 0.646 -18.312 -28.004 1 89.92 8 SER B N 1
ATOM 2324 C CA . SER B 1 8 ? 1.412 -19.126 -27.065 1 89.92 8 SER B CA 1
ATOM 2325 C C . SER B 1 8 ? 2.897 -18.787 -27.123 1 89.92 8 SER B C 1
ATOM 2327 O O . SER B 1 8 ? 3.556 -18.679 -26.086 1 89.92 8 SER B O 1
ATOM 2329 N N . LEU B 1 9 ? 3.403 -18.606 -28.287 1 89.37 9 LEU B N 1
ATOM 2330 C CA . LEU B 1 9 ? 4.817 -18.293 -28.462 1 89.37 9 LEU B CA 1
ATOM 2331 C C . LEU B 1 9 ? 5.126 -16.882 -27.97 1 89.37 9 LEU B C 1
ATOM 2333 O O . LEU B 1 9 ? 6.204 -16.632 -27.427 1 89.37 9 LEU B O 1
ATOM 2337 N N . PHE B 1 10 ? 4.21 -16.024 -28.154 1 90.92 10 PHE B N 1
ATOM 2338 C CA . PHE B 1 10 ? 4.346 -14.66 -27.657 1 90.92 10 PHE B CA 1
ATOM 2339 C C . PHE B 1 10 ? 4.454 -14.646 -26.137 1 90.92 10 PHE B C 1
ATOM 2341 O O . PHE B 1 10 ? 5.381 -14.053 -25.581 1 90.92 10 PHE B O 1
ATOM 2348 N N . VAL B 1 11 ? 3.558 -15.35 -25.513 1 87.71 11 VAL B N 1
ATOM 2349 C CA . VAL B 1 11 ? 3.563 -15.438 -24.057 1 87.71 11 VAL B CA 1
ATOM 2350 C C . VAL B 1 11 ? 4.867 -16.075 -23.582 1 87.71 11 VAL B C 1
ATOM 2352 O O . VAL B 1 11 ? 5.507 -15.576 -22.653 1 87.71 11 VAL B O 1
ATOM 2355 N N . ALA B 1 12 ? 5.27 -17.091 -24.241 1 87.06 12 ALA B N 1
ATOM 2356 C CA . ALA B 1 12 ? 6.5 -17.794 -23.887 1 87.06 12 ALA B CA 1
ATOM 2357 C C . ALA B 1 12 ? 7.715 -16.882 -24.034 1 87.06 12 ALA B C 1
ATOM 2359 O O . ALA B 1 12 ? 8.644 -16.941 -23.225 1 87.06 12 ALA B O 1
ATOM 2360 N N . THR B 1 13 ? 7.679 -16.125 -25.035 1 86.73 13 THR B N 1
ATOM 2361 C CA . THR B 1 13 ? 8.789 -15.217 -25.302 1 86.73 13 THR B CA 1
ATOM 2362 C C . THR B 1 13 ? 8.911 -14.173 -24.196 1 86.73 13 THR B C 1
ATOM 2364 O O . THR B 1 13 ? 10.012 -13.899 -23.713 1 86.73 13 THR B O 1
ATOM 2367 N N . VAL B 1 14 ? 7.801 -13.671 -23.816 1 83.98 14 VAL B N 1
ATOM 2368 C CA . VAL B 1 14 ? 7.806 -12.651 -22.771 1 83.98 14 VAL B CA 1
ATOM 2369 C C . VAL B 1 14 ? 8.264 -13.266 -21.451 1 83.98 14 VAL B C 1
ATOM 2371 O O . VAL B 1 14 ? 9.068 -12.673 -20.728 1 83.98 14 VAL B O 1
ATOM 2374 N N . GLU B 1 15 ? 7.798 -14.404 -21.222 1 78.73 15 GLU B N 1
ATOM 2375 C CA . GLU B 1 15 ? 8.125 -15.088 -19.974 1 78.73 15 GLU B CA 1
ATOM 2376 C C . GLU B 1 15 ? 9.597 -15.487 -19.933 1 78.73 15 GLU B C 1
ATOM 2378 O O . GLU B 1 15 ? 10.227 -15.447 -18.874 1 78.73 15 GLU B O 1
ATOM 2383 N N . ALA B 1 16 ? 10.089 -15.821 -21.112 1 78.62 16 ALA B N 1
ATOM 2384 C CA . ALA B 1 16 ? 11.473 -16.277 -21.204 1 78.62 16 ALA B CA 1
ATOM 2385 C C . ALA B 1 16 ? 12.437 -15.096 -21.282 1 78.62 16 ALA B C 1
ATOM 2387 O O . ALA B 1 16 ? 13.635 -15.247 -21.033 1 78.62 16 ALA B O 1
ATOM 2388 N N . GLY B 1 17 ? 11.884 -13.961 -21.654 1 78.92 17 GLY B N 1
ATOM 2389 C CA . GLY B 1 17 ? 12.664 -12.734 -21.704 1 78.92 17 GLY B CA 1
ATOM 2390 C C . GLY B 1 17 ? 13.464 -12.587 -22.984 1 78.92 17 GLY B C 1
ATOM 2391 O O . GLY B 1 17 ? 14.106 -11.558 -23.206 1 78.92 17 GLY B O 1
ATOM 2392 N N . SER B 1 18 ? 13.554 -13.679 -23.767 1 82.49 18 SER B N 1
ATOM 2393 C CA . SER B 1 18 ? 14.247 -13.61 -25.049 1 82.49 18 SER B CA 1
ATOM 2394 C C . SER B 1 18 ? 13.647 -14.586 -26.056 1 82.49 18 SER B C 1
ATOM 2396 O O . SER B 1 18 ? 13.014 -15.571 -25.671 1 82.49 18 SER B O 1
ATOM 2398 N N . LEU B 1 19 ? 13.893 -14.292 -27.342 1 85.88 19 LEU B N 1
ATOM 2399 C CA . LEU B 1 19 ? 13.389 -15.149 -28.41 1 85.88 19 LEU B CA 1
ATOM 2400 C C . LEU B 1 19 ? 14.101 -16.498 -28.405 1 85.88 19 LEU B C 1
ATOM 2402 O O . LEU B 1 19 ? 13.47 -17.538 -28.603 1 85.88 19 LEU B O 1
ATOM 2406 N N . SER B 1 20 ? 15.342 -16.427 -28.099 1 87.06 20 SER B N 1
ATOM 2407 C CA . SER B 1 20 ? 16.133 -17.654 -28.096 1 87.06 20 SER B CA 1
ATOM 2408 C C . SER B 1 20 ? 15.715 -18.578 -26.957 1 87.06 20 SER B C 1
ATOM 2410 O O . SER B 1 20 ? 15.609 -19.792 -27.143 1 87.06 20 SER B O 1
ATOM 2412 N N . ALA B 1 21 ? 15.467 -17.993 -25.884 1 84.42 21 ALA B N 1
ATOM 2413 C CA . ALA B 1 21 ? 15.041 -18.779 -24.729 1 84.42 21 ALA B CA 1
ATOM 2414 C C . ALA B 1 21 ? 13.656 -19.378 -24.954 1 84.42 21 ALA B C 1
ATOM 2416 O O . ALA B 1 21 ? 13.403 -20.528 -24.587 1 84.42 21 ALA B O 1
ATOM 2417 N N . ALA B 1 22 ? 12.843 -18.584 -25.532 1 87.06 22 ALA B N 1
ATOM 2418 C CA . ALA B 1 22 ? 11.501 -19.061 -25.856 1 87.06 22 ALA B CA 1
ATOM 2419 C C . ALA B 1 22 ? 11.555 -20.221 -26.845 1 87.06 22 ALA B C 1
ATOM 2421 O O . ALA B 1 22 ? 10.812 -21.196 -26.709 1 87.06 22 ALA B O 1
ATOM 2422 N N . ALA B 1 23 ? 12.414 -20.102 -27.766 1 89.37 23 ALA B N 1
ATOM 2423 C CA . ALA B 1 23 ? 12.581 -21.153 -28.767 1 89.37 23 ALA B CA 1
ATOM 2424 C C . ALA B 1 23 ? 13.027 -22.461 -28.119 1 89.37 23 ALA B C 1
ATOM 2426 O O . ALA B 1 23 ? 12.473 -23.524 -28.408 1 89.37 23 ALA B O 1
ATOM 2427 N N . ARG B 1 24 ? 13.92 -22.351 -27.254 1 85.57 24 ARG B N 1
ATOM 2428 C CA . ARG B 1 24 ? 14.427 -23.522 -26.546 1 85.57 24 ARG B CA 1
ATOM 2429 C C . ARG B 1 24 ? 13.334 -24.166 -25.7 1 85.57 24 ARG B C 1
ATOM 2431 O O . ARG B 1 24 ? 13.174 -25.388 -25.71 1 85.57 24 ARG B O 1
ATOM 2438 N N . ARG B 1 25 ? 12.589 -23.316 -25.104 1 81.34 25 ARG B N 1
ATOM 2439 C CA . ARG B 1 25 ? 11.545 -23.794 -24.204 1 81.34 25 ARG B CA 1
ATOM 2440 C C . ARG B 1 25 ? 10.408 -24.447 -24.982 1 81.34 25 ARG B C 1
ATOM 2442 O O . ARG B 1 25 ? 9.84 -25.447 -24.539 1 81.34 25 ARG B O 1
ATOM 2449 N N . ALA B 1 26 ? 10.153 -23.845 -26.071 1 82.29 26 ALA B N 1
ATOM 2450 C CA . ALA B 1 26 ? 9.028 -24.316 -26.875 1 82.29 26 ALA B CA 1
ATOM 2451 C C . ALA B 1 26 ? 9.455 -25.446 -27.807 1 82.29 26 ALA B C 1
ATOM 2453 O O . ALA B 1 26 ? 8.615 -26.083 -28.446 1 82.29 26 ALA B O 1
ATOM 2454 N N . GLY B 1 27 ? 10.698 -25.66 -27.928 1 87.42 27 GLY B N 1
ATOM 2455 C CA . GLY B 1 27 ? 11.203 -26.718 -28.789 1 87.42 27 GLY B CA 1
ATOM 2456 C C . GLY B 1 27 ? 11.07 -26.4 -30.266 1 87.42 27 GLY B C 1
ATOM 2457 O O . GLY B 1 27 ? 10.76 -27.281 -31.071 1 87.42 27 GLY B O 1
ATOM 2458 N N . VAL B 1 28 ? 11.122 -25.194 -30.604 1 88.94 28 VAL B N 1
ATOM 2459 C CA . VAL B 1 28 ? 11.013 -24.777 -31.998 1 88.94 28 VAL B CA 1
ATOM 2460 C C . VAL B 1 28 ? 12.198 -23.887 -32.366 1 88.94 28 VAL B C 1
ATOM 2462 O O . VAL B 1 28 ? 12.798 -23.251 -31.496 1 88.94 28 VAL B O 1
ATOM 2465 N N . PRO B 1 29 ? 12.633 -23.978 -33.603 1 89.45 29 PRO B N 1
ATOM 2466 C CA . PRO B 1 29 ? 13.737 -23.117 -34.036 1 89.45 29 PRO B CA 1
ATOM 2467 C C . PRO B 1 29 ? 13.447 -21.633 -33.822 1 89.45 29 PRO B C 1
ATOM 2469 O O . PRO B 1 29 ? 12.295 -21.204 -33.928 1 89.45 29 PRO B O 1
ATOM 2472 N N . LEU B 1 30 ? 14.537 -20.921 -33.594 1 91.5 30 LEU B N 1
ATOM 2473 C CA . LEU B 1 30 ? 14.463 -19.48 -33.376 1 91.5 30 LEU B CA 1
ATOM 2474 C C . LEU B 1 30 ? 13.781 -18.788 -34.551 1 91.5 30 LEU B C 1
ATOM 2476 O O . LEU B 1 30 ? 12.997 -17.855 -34.357 1 91.5 30 LEU B O 1
ATOM 2480 N N . ALA B 1 31 ? 14.071 -19.257 -35.722 1 91.13 31 ALA B N 1
ATOM 2481 C CA . ALA B 1 31 ? 13.504 -18.663 -36.93 1 91.13 31 ALA B CA 1
ATOM 2482 C C . A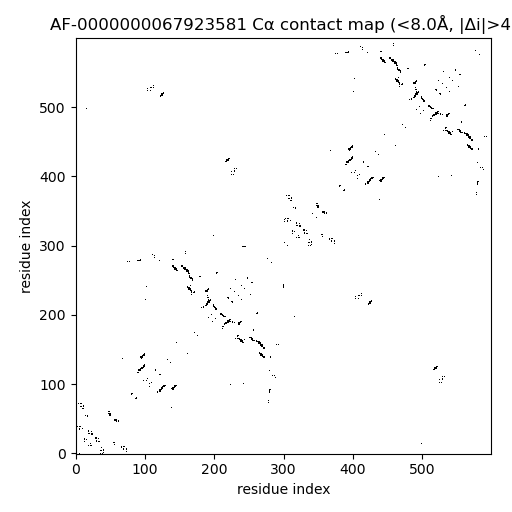LA B 1 31 ? 11.984 -18.796 -36.944 1 91.13 31 ALA B C 1
ATOM 2484 O O . ALA B 1 31 ? 11.282 -17.907 -37.432 1 91.13 31 ALA B O 1
ATOM 2485 N N . THR B 1 32 ? 11.552 -19.897 -36.424 1 89.91 32 THR B N 1
ATOM 2486 C CA . THR B 1 32 ? 10.116 -20.146 -36.354 1 89.91 32 THR B CA 1
ATOM 2487 C C . THR B 1 32 ? 9.447 -19.183 -35.377 1 89.91 32 THR B C 1
ATOM 2489 O O . THR B 1 32 ? 8.406 -18.6 -35.687 1 89.91 32 THR B O 1
ATOM 2492 N N . VAL B 1 33 ? 10.08 -19.019 -34.19 1 91.12 33 VAL B N 1
ATOM 2493 C CA . VAL B 1 33 ? 9.55 -18.112 -33.177 1 91.12 33 VAL B CA 1
ATOM 2494 C C . VAL B 1 33 ? 9.515 -16.688 -33.726 1 91.12 33 VAL B C 1
ATOM 2496 O O . VAL B 1 33 ? 8.505 -15.991 -33.6 1 91.12 33 VAL B O 1
ATOM 2499 N N . SER B 1 34 ? 10.573 -16.273 -34.35 1 90.65 34 SER B N 1
ATOM 2500 C CA . SER B 1 34 ? 10.684 -14.922 -34.891 1 90.65 34 SER B CA 1
ATOM 2501 C C . SER B 1 34 ? 9.633 -14.67 -35.967 1 90.65 34 SER B C 1
ATOM 2503 O O . SER B 1 34 ? 8.977 -13.626 -35.968 1 90.65 34 SER B O 1
ATOM 2505 N N . ARG B 1 35 ? 9.518 -15.631 -36.818 1 90.46 35 ARG B N 1
ATOM 2506 C CA . ARG B 1 35 ? 8.567 -15.496 -37.917 1 90.46 35 ARG B CA 1
ATOM 2507 C C . ARG B 1 35 ? 7.137 -15.407 -37.396 1 90.46 35 ARG B C 1
ATOM 2509 O O . ARG B 1 35 ? 6.362 -14.554 -37.836 1 90.46 35 ARG B O 1
ATOM 2516 N N . LYS B 1 36 ? 6.804 -16.266 -36.502 1 90.71 36 LYS B N 1
ATOM 2517 C CA . LYS B 1 36 ? 5.448 -16.306 -35.963 1 90.71 36 LYS B CA 1
ATOM 2518 C C . LYS B 1 36 ? 5.103 -15.005 -35.243 1 90.71 36 LYS B C 1
ATOM 2520 O O . LYS B 1 36 ? 3.981 -14.507 -35.352 1 90.71 36 LYS B O 1
ATOM 2525 N N . LEU B 1 37 ? 6.054 -14.481 -34.55 1 90.5 37 LEU B N 1
ATOM 2526 C CA . LEU B 1 37 ? 5.832 -13.227 -33.837 1 90.5 37 LEU B CA 1
ATOM 2527 C C . LEU B 1 37 ? 5.687 -12.065 -34.814 1 90.5 37 LEU B C 1
ATOM 2529 O O . LEU B 1 37 ? 4.856 -11.178 -34.61 1 90.5 37 LEU B O 1
ATOM 2533 N N . THR B 1 38 ? 6.532 -12.107 -35.805 1 89.79 38 THR B N 1
ATOM 2534 C CA . THR B 1 38 ? 6.429 -11.088 -36.843 1 89.79 38 THR B CA 1
ATOM 2535 C C . THR B 1 38 ? 5.072 -11.157 -37.537 1 89.79 38 THR B C 1
ATOM 2537 O O . THR B 1 38 ? 4.447 -10.126 -37.795 1 89.79 38 THR B O 1
ATOM 2540 N N . ASP B 1 39 ? 4.691 -12.382 -37.829 1 89.95 39 ASP B N 1
ATOM 2541 C CA . ASP B 1 39 ? 3.394 -12.583 -38.467 1 89.95 39 ASP B CA 1
ATOM 2542 C C . ASP B 1 39 ? 2.259 -12.091 -37.572 1 89.95 39 ASP B C 1
ATOM 2544 O O . ASP B 1 39 ? 1.281 -11.519 -38.058 1 89.95 39 ASP B O 1
ATOM 2548 N N . LEU B 1 40 ? 2.384 -12.346 -36.296 1 90.55 40 LEU B N 1
ATOM 2549 C CA . LEU B 1 40 ? 1.387 -11.912 -35.324 1 90.55 40 LEU B CA 1
ATOM 2550 C C . LEU B 1 40 ? 1.293 -10.391 -35.283 1 90.55 40 LEU B C 1
ATOM 2552 O O . LEU B 1 40 ? 0.195 -9.831 -35.304 1 90.55 40 LEU B O 1
ATOM 2556 N N . GLU B 1 41 ? 2.418 -9.746 -35.259 1 92.13 41 GLU B N 1
ATOM 2557 C CA . GLU B 1 41 ? 2.453 -8.286 -35.246 1 92.13 41 GLU B CA 1
ATOM 2558 C C . GLU B 1 41 ? 1.869 -7.709 -36.532 1 92.13 41 GLU B C 1
ATOM 2560 O O . GLU B 1 41 ? 1.176 -6.69 -36.503 1 92.13 41 GLU B O 1
ATOM 2565 N N . LYS B 1 42 ? 2.164 -8.371 -37.646 1 88.22 42 LYS B N 1
ATOM 2566 C CA . LYS B 1 42 ? 1.609 -7.953 -38.93 1 88.22 42 LYS B CA 1
ATOM 2567 C C . LYS B 1 42 ? 0.089 -8.079 -38.939 1 88.22 42 LYS B C 1
ATOM 2569 O O . LYS B 1 42 ? -0.612 -7.178 -39.406 1 88.22 42 LYS B O 1
ATOM 2574 N N . HIS B 1 43 ? -0.324 -9.198 -38.441 1 86.32 43 HIS B N 1
ATOM 2575 C CA . HIS B 1 43 ? -1.759 -9.442 -38.356 1 86.32 43 HIS B CA 1
ATOM 2576 C C . HIS B 1 43 ? -2.449 -8.382 -37.503 1 86.32 43 HIS B C 1
ATOM 2578 O O . HIS B 1 43 ? -3.529 -7.902 -37.856 1 86.32 43 HIS B O 1
ATOM 2584 N N . LEU B 1 44 ? -1.802 -7.996 -36.35 1 87.12 44 LEU B N 1
ATOM 2585 C CA . LEU B 1 44 ? -2.356 -7.048 -35.39 1 87.12 44 LEU B CA 1
ATOM 2586 C C . LEU B 1 44 ? -2.082 -5.612 -35.825 1 87.12 44 LEU B C 1
ATOM 2588 O O . LEU B 1 44 ? -2.651 -4.671 -35.268 1 87.12 44 LEU B O 1
ATOM 2592 N N . LYS B 1 45 ? -1.222 -5.495 -36.821 1 89 45 LYS B N 1
ATOM 2593 C CA . LYS B 1 45 ? -0.795 -4.202 -37.349 1 89 45 LYS B CA 1
ATOM 2594 C C . LYS B 1 45 ? -0.194 -3.33 -36.249 1 89 45 LYS B C 1
ATOM 2596 O O . LYS B 1 45 ? -0.412 -2.117 -36.223 1 89 45 LYS B O 1
ATOM 2601 N N . THR B 1 46 ? 0.388 -3.957 -35.286 1 88.83 46 THR B N 1
ATOM 2602 C CA . THR B 1 46 ? 1.028 -3.265 -34.173 1 88.83 46 THR B CA 1
ATOM 2603 C C . THR B 1 46 ? 2.242 -4.046 -33.677 1 88.83 46 THR B C 1
ATOM 2605 O O . THR B 1 46 ? 2.267 -5.277 -33.749 1 88.83 46 THR B O 1
ATOM 2608 N N . ARG B 1 47 ? 3.21 -3.281 -33.236 1 88.89 47 ARG B N 1
ATOM 2609 C CA . ARG B 1 47 ? 4.373 -3.904 -32.611 1 88.89 47 ARG B CA 1
ATOM 2610 C C . ARG B 1 47 ? 4.087 -4.262 -31.156 1 88.89 47 ARG B C 1
ATOM 2612 O O . ARG B 1 47 ? 3.508 -3.463 -30.418 1 88.89 47 ARG B O 1
ATOM 2619 N N . LEU B 1 48 ? 4.457 -5.554 -30.841 1 90.45 48 LEU B N 1
ATOM 2620 C CA . LEU B 1 48 ? 4.205 -6.029 -29.485 1 90.45 48 LEU B CA 1
ATOM 2621 C C . LEU B 1 48 ? 5.48 -5.989 -28.649 1 90.45 48 LEU B C 1
ATOM 2623 O O . LEU B 1 48 ? 5.42 -5.871 -27.423 1 90.45 48 LEU B O 1
ATOM 2627 N N . LEU B 1 49 ? 6.622 -6.085 -29.332 1 88.7 49 LEU B N 1
ATOM 2628 C CA . LEU B 1 49 ? 7.91 -6.203 -28.658 1 88.7 49 LEU B CA 1
ATOM 2629 C C . LEU B 1 49 ? 8.905 -5.185 -29.204 1 88.7 49 LEU B C 1
ATOM 2631 O O . LEU B 1 49 ? 8.897 -4.882 -30.399 1 88.7 49 LEU B O 1
ATOM 2635 N N . ASN B 1 50 ? 9.504 -4.461 -28.213 1 81.28 50 ASN B N 1
ATOM 2636 C CA . ASN B 1 50 ? 10.696 -3.715 -28.601 1 81.28 50 ASN B CA 1
ATOM 2637 C C . ASN B 1 50 ? 11.937 -4.602 -28.603 1 81.28 50 ASN B C 1
ATOM 2639 O O . ASN B 1 50 ? 12.297 -5.175 -27.573 1 81.28 50 ASN B O 1
ATOM 2643 N N . ARG B 1 51 ? 12.345 -4.949 -29.768 1 67.62 51 ARG B N 1
ATOM 2644 C CA . ARG B 1 51 ? 13.44 -5.898 -29.942 1 67.62 51 ARG B CA 1
ATOM 2645 C C . ARG B 1 51 ? 14.783 -5.177 -30.015 1 67.62 51 ARG B C 1
ATOM 2647 O O . ARG B 1 51 ? 15 -4.347 -30.9 1 67.62 51 ARG B O 1
ATOM 2654 N N . SER B 1 52 ? 15.139 -4.623 -28.981 1 58.92 52 SER B N 1
ATOM 2655 C CA . SER B 1 52 ? 16.517 -4.157 -29.096 1 58.92 52 SER B CA 1
ATOM 2656 C C . SER B 1 52 ? 17.506 -5.294 -28.865 1 58.92 52 SER B C 1
ATOM 2658 O O . SER B 1 52 ? 17.137 -6.349 -28.346 1 58.92 52 SER B O 1
ATOM 2660 N N . THR B 1 53 ? 18.797 -5.355 -29.499 1 54.51 53 THR B N 1
ATOM 2661 C CA . THR B 1 53 ? 19.844 -6.367 -29.414 1 54.51 53 THR B CA 1
ATOM 2662 C C . THR B 1 53 ? 20.043 -6.82 -27.971 1 54.51 53 THR B C 1
ATOM 2664 O O . THR B 1 53 ? 20.504 -7.935 -27.722 1 54.51 53 THR B O 1
ATOM 2667 N N . ARG B 1 54 ? 19.725 -5.971 -26.872 1 54.24 54 ARG B N 1
ATOM 2668 C CA . ARG B 1 54 ? 20.159 -6.279 -25.513 1 54.24 54 ARG B CA 1
ATOM 2669 C C . ARG B 1 54 ? 18.968 -6.605 -24.619 1 54.24 54 ARG B C 1
ATOM 2671 O O . ARG B 1 54 ? 19.128 -7.22 -23.563 1 54.24 54 ARG B O 1
ATOM 2678 N N . ARG B 1 55 ? 17.842 -6.132 -25.004 1 62.66 55 ARG B N 1
ATOM 2679 C CA . ARG B 1 55 ? 16.757 -6.402 -24.066 1 62.66 55 ARG B CA 1
ATOM 2680 C C . ARG B 1 55 ? 15.413 -6.457 -24.785 1 62.66 55 ARG B C 1
ATOM 2682 O O . ARG B 1 55 ? 15.14 -5.638 -25.665 1 62.66 55 ARG B O 1
ATOM 2689 N N . LEU B 1 56 ? 14.552 -7.6 -24.586 1 75.44 56 LEU B N 1
ATOM 2690 C CA . LEU B 1 56 ? 13.181 -7.728 -25.067 1 75.44 56 LEU B CA 1
A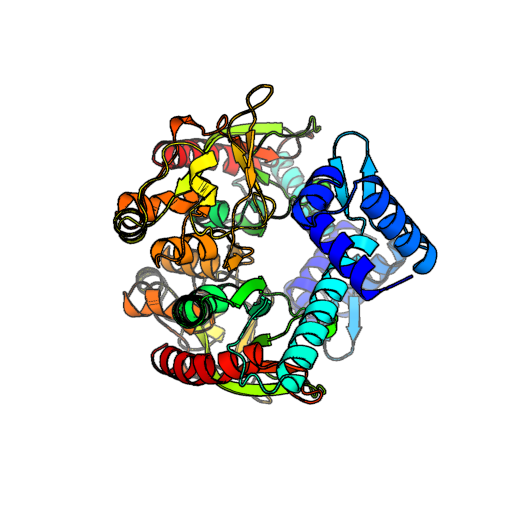TOM 2691 C C . LEU B 1 56 ? 12.204 -7.051 -24.111 1 75.44 56 LEU B C 1
ATOM 2693 O O . LEU B 1 56 ? 12.133 -7.409 -22.933 1 75.44 56 LEU B O 1
ATOM 2697 N N . THR B 1 57 ? 11.651 -5.896 -24.557 1 80.91 57 THR B N 1
ATOM 2698 C CA . THR B 1 57 ? 10.657 -5.214 -23.736 1 80.91 57 THR B CA 1
ATOM 2699 C C . THR B 1 57 ? 9.309 -5.164 -24.449 1 80.91 57 THR B C 1
ATOM 2701 O O . THR B 1 57 ? 9.25 -5.191 -25.68 1 80.91 57 THR B O 1
ATOM 2704 N N . LEU B 1 58 ? 8.276 -5.188 -23.604 1 84.35 58 LEU B N 1
ATOM 2705 C CA . LEU B 1 58 ? 6.916 -5.092 -24.121 1 84.35 58 LEU B CA 1
ATOM 2706 C C . LEU B 1 58 ? 6.56 -3.647 -24.452 1 84.35 58 LEU B C 1
ATOM 2708 O O . LEU B 1 58 ? 6.934 -2.728 -23.719 1 84.35 58 LEU B O 1
ATOM 2712 N N . THR B 1 59 ? 5.875 -3.441 -25.611 1 80.57 59 THR B N 1
ATOM 2713 C CA . THR B 1 59 ? 5.17 -2.186 -25.85 1 80.57 59 THR B CA 1
ATOM 2714 C C . THR B 1 59 ? 3.901 -2.109 -25.006 1 80.57 59 THR B C 1
ATOM 2716 O O . THR B 1 59 ? 3.512 -3.091 -24.369 1 80.57 59 THR B O 1
ATOM 2719 N N . ASP B 1 60 ? 3.286 -0.951 -25.029 1 79.58 60 ASP B N 1
ATOM 2720 C CA . ASP B 1 60 ? 2.001 -0.822 -24.348 1 79.58 60 ASP B CA 1
ATOM 2721 C C . ASP B 1 60 ? 0.971 -1.787 -24.931 1 79.58 60 ASP B C 1
ATOM 2723 O O . ASP B 1 60 ? 0.237 -2.442 -24.189 1 79.58 60 ASP B O 1
ATOM 2727 N N . ALA B 1 61 ? 0.993 -1.827 -26.166 1 80.89 61 ALA B N 1
ATOM 2728 C CA . ALA B 1 61 ? 0.11 -2.77 -26.848 1 80.89 61 ALA B CA 1
ATOM 2729 C C . ALA B 1 61 ? 0.481 -4.211 -26.511 1 80.89 61 ALA B C 1
ATOM 2731 O O . ALA B 1 61 ? -0.397 -5.063 -26.351 1 80.89 61 ALA B O 1
ATOM 2732 N N . GLY B 1 62 ? 1.746 -4.418 -26.383 1 86.27 62 GLY B N 1
ATOM 2733 C CA . GLY B 1 62 ? 2.227 -5.741 -26.017 1 86.27 62 GLY B CA 1
ATOM 2734 C C . GLY B 1 62 ? 1.776 -6.179 -24.636 1 86.27 62 GLY B C 1
ATOM 2735 O O . GLY B 1 62 ? 1.407 -7.338 -24.437 1 86.27 62 GLY B O 1
ATOM 2736 N N . GLN B 1 63 ? 1.76 -5.244 -23.795 1 81.78 63 GLN B N 1
ATOM 2737 C CA . GLN B 1 63 ? 1.337 -5.544 -22.431 1 81.78 63 GLN B CA 1
ATOM 2738 C C . GLN B 1 63 ? -0.142 -5.918 -22.384 1 81.78 63 GLN B C 1
ATOM 2740 O O . GLN B 1 63 ? -0.517 -6.909 -21.755 1 81.78 63 GLN B O 1
ATOM 2745 N N . SER B 1 64 ? -0.897 -5.164 -23.084 1 80.18 64 SER B N 1
ATOM 2746 C CA . SER B 1 64 ? -2.327 -5.443 -23.156 1 80.18 64 SER B CA 1
ATOM 2747 C C . SER B 1 64 ? -2.596 -6.773 -23.853 1 80.18 64 SER B C 1
ATOM 2749 O O . SER B 1 64 ? -3.434 -7.557 -23.403 1 80.18 64 SER B O 1
ATOM 2751 N N . TYR B 1 65 ? -1.848 -6.987 -24.913 1 84.3 65 TYR B N 1
ATOM 2752 C CA . TYR B 1 65 ? -2.046 -8.208 -25.686 1 84.3 65 TYR B CA 1
ATOM 2753 C C . TYR B 1 65 ? -1.591 -9.432 -24.9 1 84.3 65 TYR B C 1
ATOM 2755 O O . TYR B 1 65 ? -2.204 -10.498 -24.99 1 84.3 65 TYR B O 1
ATOM 2763 N N . LEU B 1 66 ? -0.547 -9.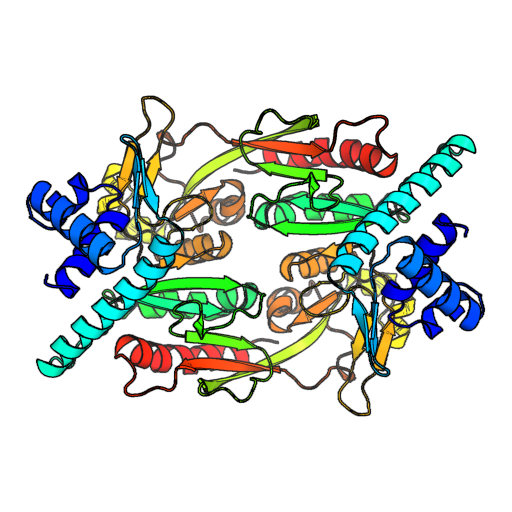217 -24.118 1 86 66 LEU B N 1
ATOM 2764 C CA . LEU B 1 66 ? -0.056 -10.309 -23.285 1 86 66 LEU B CA 1
ATOM 2765 C C . LEU B 1 66 ? -1.13 -10.769 -22.304 1 86 66 LEU B C 1
ATOM 2767 O O . LEU B 1 66 ? -1.395 -11.968 -22.186 1 86 66 LEU B O 1
ATOM 2771 N N . THR B 1 67 ? -1.726 -9.865 -21.772 1 76.91 67 THR B N 1
ATOM 2772 C CA . THR B 1 67 ? -2.792 -10.153 -20.819 1 76.91 67 THR B CA 1
ATOM 2773 C C . THR B 1 67 ? -3.939 -10.895 -21.499 1 76.91 67 THR B C 1
ATOM 2775 O O . THR B 1 67 ? -4.436 -11.895 -20.975 1 76.91 67 THR B O 1
ATOM 2778 N N . ALA B 1 68 ? -4.247 -10.479 -22.64 1 79.64 68 ALA B N 1
ATOM 2779 C CA . ALA B 1 68 ? -5.331 -11.1 -23.397 1 79.64 68 ALA B CA 1
ATOM 2780 C C . ALA B 1 68 ? -4.955 -12.513 -23.833 1 79.64 68 ALA B C 1
ATOM 2782 O O . ALA B 1 68 ? -5.771 -13.434 -23.744 1 79.64 68 ALA B O 1
ATOM 2783 N N . CYS B 1 69 ? -3.726 -12.641 -24.255 1 85.98 69 CYS B N 1
ATOM 2784 C CA . CYS B 1 69 ? -3.273 -13.947 -24.721 1 85.98 69 CYS B CA 1
ATOM 2785 C C . CYS B 1 69 ? -3.341 -14.979 -23.602 1 85.98 69 CYS B C 1
ATOM 2787 O O . CYS B 1 69 ? -3.805 -16.101 -23.814 1 85.98 69 CYS B O 1
ATOM 2789 N N . ARG B 1 70 ? -2.932 -14.532 -22.464 1 80.55 70 ARG B N 1
ATOM 2790 C CA . ARG B 1 70 ? -2.947 -15.452 -21.331 1 80.55 70 ARG B CA 1
ATOM 2791 C C . ARG B 1 70 ? -4.366 -15.917 -21.022 1 80.55 70 ARG B C 1
ATOM 2793 O O . ARG B 1 70 ? -4.603 -17.109 -20.815 1 80.55 70 ARG B O 1
ATOM 2800 N N . ARG B 1 71 ? -5.221 -15.09 -21.134 1 74.42 71 ARG B N 1
ATOM 2801 C CA . ARG B 1 71 ? -6.622 -15.403 -20.871 1 74.42 71 ARG B CA 1
ATOM 2802 C C . ARG B 1 71 ? -7.18 -16.349 -21.929 1 74.42 71 ARG B C 1
ATOM 2804 O O . ARG B 1 71 ? -7.823 -17.347 -21.599 1 74.42 71 ARG B O 1
ATOM 2811 N N . ILE B 1 72 ? -6.918 -15.987 -23.101 1 77.29 72 ILE B N 1
ATOM 2812 C CA . ILE B 1 72 ? -7.452 -16.752 -24.222 1 77.29 72 ILE B CA 1
ATOM 2813 C C . ILE B 1 72 ? -6.883 -18.169 -24.198 1 77.29 72 ILE B C 1
ATOM 2815 O O . ILE B 1 72 ? -7.624 -19.145 -24.34 1 77.29 72 ILE B O 1
ATOM 2819 N N . LEU B 1 73 ? -5.645 -18.229 -24.01 1 82.09 73 LEU B N 1
ATOM 2820 C CA . LEU B 1 73 ? -5.008 -19.541 -24.006 1 82.09 73 LEU B CA 1
ATOM 2821 C C . LEU B 1 73 ? -5.528 -20.394 -22.854 1 82.09 73 LEU B C 1
ATOM 2823 O O . LEU B 1 73 ? -5.72 -21.603 -23.008 1 82.09 73 LEU B O 1
ATOM 2827 N N . ASP B 1 74 ? -5.764 -19.789 -21.772 1 76.23 74 ASP B N 1
ATOM 2828 C CA . ASP B 1 74 ? -6.347 -20.477 -20.625 1 76.23 74 ASP B CA 1
ATOM 2829 C C . ASP B 1 74 ? -7.757 -20.972 -20.939 1 76.23 74 ASP B C 1
ATOM 2831 O O . ASP B 1 74 ? -8.116 -22.101 -20.598 1 76.23 74 ASP B O 1
ATOM 2835 N N . GLU B 1 75 ? -8.473 -20.147 -21.601 1 72.55 75 GLU B N 1
ATOM 2836 C CA . GLU B 1 75 ? -9.836 -20.509 -21.977 1 72.55 75 GLU B CA 1
ATOM 2837 C C . GLU B 1 75 ? -9.847 -21.675 -22.96 1 72.55 75 GLU B C 1
ATOM 2839 O O . GLU B 1 75 ? -10.69 -22.569 -22.862 1 72.55 75 GLU B O 1
ATOM 2844 N N . VAL B 1 76 ? -8.945 -21.619 -23.873 1 75.64 76 VAL B N 1
ATOM 2845 C CA . VAL B 1 76 ? -8.827 -22.692 -24.855 1 75.64 76 VAL B CA 1
ATOM 2846 C C . VAL B 1 76 ? -8.479 -24.001 -24.15 1 75.64 76 VAL B C 1
ATOM 2848 O O . VAL B 1 76 ? -9.101 -25.036 -24.406 1 75.64 76 VAL B O 1
ATOM 2851 N N . SER B 1 77 ? -7.495 -23.891 -23.325 1 75.33 77 SER B N 1
ATOM 2852 C CA . SER B 1 77 ? -7.077 -25.076 -22.582 1 75.33 77 SER B CA 1
ATOM 2853 C C . SER B 1 77 ? -8.228 -25.648 -21.761 1 75.33 77 SER B C 1
ATOM 2855 O O . SER B 1 77 ? -8.45 -26.86 -21.755 1 75.33 77 SER B O 1
ATOM 2857 N N . GLU B 1 78 ? -8.964 -24.869 -21.169 1 71.15 78 GLU B N 1
ATOM 2858 C CA . GLU B 1 78 ? -10.106 -25.286 -20.361 1 71.15 78 GLU B CA 1
ATOM 2859 C C . GLU B 1 78 ? -11.182 -25.941 -21.222 1 71.15 78 GLU B C 1
ATOM 2861 O O . GLU B 1 78 ? -11.756 -26.962 -20.838 1 71.15 78 GLU B O 1
ATOM 2866 N N . ALA B 1 79 ? -11.405 -25.355 -22.308 1 68.57 79 ALA B N 1
ATOM 2867 C CA . ALA B 1 79 ? -12.405 -25.894 -23.227 1 68.57 79 ALA B CA 1
ATOM 2868 C C . ALA B 1 79 ? -12.004 -27.281 -23.721 1 68.57 79 ALA B C 1
ATOM 2870 O O . ALA B 1 79 ? -12.841 -28.182 -23.807 1 68.57 79 ALA B O 1
ATOM 2871 N N . GLU B 1 80 ? -10.768 -27.339 -23.99 1 73.7 80 GLU B N 1
ATOM 2872 C CA . GLU B 1 80 ? -10.267 -28.615 -24.492 1 73.7 80 GLU B CA 1
ATOM 2873 C C . GLU B 1 80 ? -10.316 -29.69 -23.41 1 73.7 80 GLU B C 1
ATOM 2875 O O . GLU B 1 80 ? -10.697 -30.832 -23.679 1 73.7 80 GLU B O 1
ATOM 2880 N N . ARG B 1 81 ? -9.984 -29.26 -22.276 1 72.17 81 ARG B N 1
ATOM 2881 C CA . ARG B 1 81 ? -10.031 -30.199 -21.16 1 72.17 81 ARG B CA 1
ATOM 2882 C C . ARG B 1 81 ? -11.465 -30.618 -20.855 1 72.17 81 ARG B C 1
ATOM 2884 O O . ARG B 1 81 ? -11.733 -31.794 -20.599 1 72.17 81 ARG B O 1
ATOM 2891 N N . THR B 1 82 ? -12.322 -29.689 -20.842 1 65.88 82 THR B N 1
ATOM 2892 C CA . THR B 1 82 ? -13.734 -29.981 -20.622 1 65.88 82 THR B CA 1
ATOM 2893 C C . THR B 1 82 ? -14.262 -30.932 -21.693 1 65.88 82 THR B C 1
ATOM 2895 O O . THR B 1 82 ? -14.965 -31.896 -21.383 1 65.88 82 THR B O 1
ATOM 2898 N N . ALA B 1 83 ? -13.876 -30.7 -22.829 1 66.07 83 ALA B N 1
ATOM 2899 C CA . ALA B 1 83 ? -14.315 -31.524 -23.952 1 66.07 83 ALA B CA 1
ATOM 2900 C C . ALA B 1 83 ? -13.754 -32.94 -23.846 1 66.07 83 ALA B C 1
ATOM 2902 O O . ALA B 1 83 ? -14.401 -33.903 -24.263 1 66.07 83 ALA B O 1
ATOM 2903 N N . ALA B 1 84 ? -12.608 -32.892 -23.276 1 66.78 84 ALA B N 1
ATOM 2904 C CA . ALA B 1 84 ? -11.961 -34.195 -23.135 1 66.78 84 ALA B CA 1
ATOM 2905 C C . ALA B 1 84 ? -12.522 -34.96 -21.94 1 66.78 84 ALA B C 1
ATOM 2907 O O . ALA B 1 84 ? -12.136 -36.104 -21.69 1 66.78 84 ALA B O 1
ATOM 2908 N N . GLY B 1 85 ? -13.645 -34.466 -21.19 1 60.7 85 GLY B N 1
ATOM 2909 C CA . GLY B 1 85 ? -14.298 -35.109 -20.062 1 60.7 85 GLY B CA 1
ATOM 2910 C C . GLY B 1 85 ? -13.447 -35.119 -18.806 1 60.7 85 GLY B C 1
ATOM 2911 O O . GLY B 1 85 ? -13.66 -35.94 -17.911 1 60.7 85 GLY B O 1
ATOM 2912 N N . GLU B 1 86 ? -12.385 -34.494 -18.856 1 53.52 86 GLU B N 1
ATOM 2913 C CA . GLU B 1 86 ? -11.474 -34.497 -17.715 1 53.52 86 GLU B CA 1
ATOM 2914 C C . GLU B 1 86 ? -12.014 -33.637 -16.576 1 53.52 86 GLU B C 1
ATOM 2916 O O . GLU B 1 86 ? -12.347 -32.467 -16.779 1 53.52 86 GLU B O 1
ATOM 2921 N N . TYR B 1 87 ? -12.998 -34.214 -15.783 1 56.21 87 TYR B N 1
ATOM 2922 C CA . TYR B 1 87 ? -13.301 -33.529 -14.531 1 56.21 87 TYR B CA 1
ATOM 2923 C C . TYR B 1 87 ? -12.061 -32.845 -13.969 1 56.21 87 TYR B C 1
ATOM 2925 O O . TYR B 1 87 ? -11.246 -33.48 -13.295 1 56.21 87 TYR B O 1
ATOM 2933 N N . SER B 1 88 ? -11.501 -31.866 -14.675 1 63.88 88 SER B N 1
ATOM 2934 C CA . SER B 1 88 ? -10.087 -31.505 -14.683 1 63.88 88 SER B CA 1
ATOM 2935 C C . SER B 1 88 ? -9.744 -30.588 -13.514 1 63.88 88 SER B C 1
ATOM 2937 O O . SER B 1 88 ? -10.586 -29.811 -13.06 1 63.88 88 SER B O 1
ATOM 2939 N N . SER B 1 89 ? -8.961 -31.14 -12.672 1 80.7 89 SER B N 1
ATOM 2940 C CA . SER B 1 89 ? -8.275 -30.364 -11.644 1 80.7 89 SER B CA 1
ATOM 2941 C C . SER B 1 89 ? -7.986 -28.945 -12.123 1 80.7 89 SER B C 1
ATOM 2943 O O . SER B 1 89 ? -7.6 -28.74 -13.276 1 80.7 89 SER B O 1
ATOM 2945 N N . PRO B 1 90 ? -8.468 -27.964 -11.25 1 87.24 90 PRO B N 1
ATOM 2946 C CA . PRO B 1 90 ? -8.184 -26.576 -11.621 1 87.24 90 PRO B CA 1
ATOM 2947 C C . PRO B 1 90 ? -6.73 -26.361 -12.035 1 87.24 90 PRO B C 1
ATOM 2949 O O . PRO B 1 90 ? -5.82 -26.927 -11.424 1 87.24 90 PRO B O 1
ATOM 2952 N N . THR B 1 91 ? -6.554 -25.702 -13.12 1 86.43 91 THR B N 1
ATOM 2953 C CA . THR B 1 91 ? -5.215 -25.37 -13.595 1 86.43 91 THR B CA 1
ATOM 2954 C C . THR B 1 91 ? -5.178 -23.951 -14.155 1 86.43 91 THR B C 1
ATOM 2956 O O . THR B 1 91 ? -6.219 -23.381 -14.486 1 86.43 91 THR B O 1
ATOM 2959 N N . GLY B 1 92 ? -3.946 -23.386 -14.166 1 87.5 92 GLY B N 1
ATOM 2960 C CA . GLY B 1 92 ? -3.763 -22.089 -14.798 1 87.5 92 GLY B CA 1
ATOM 2961 C C . GLY B 1 92 ? -3.605 -20.956 -13.801 1 87.5 92 GLY B C 1
ATOM 2962 O O . GLY B 1 92 ? -3.29 -21.19 -12.632 1 87.5 92 GLY B O 1
ATOM 2963 N N . GLU B 1 93 ? -3.82 -19.735 -14.303 1 89.22 93 GLU B N 1
ATOM 2964 C CA . GLU B 1 93 ? -3.588 -18.561 -13.468 1 89.22 93 GLU B CA 1
ATOM 2965 C C . GLU B 1 93 ? -4.9 -17.857 -13.129 1 89.22 93 GLU B C 1
ATOM 2967 O O . GLU B 1 93 ? -5.734 -17.633 -14.008 1 89.22 93 GLU B O 1
ATOM 2972 N N . LEU B 1 94 ? -5.051 -17.626 -11.928 1 92.47 94 LEU B N 1
ATOM 2973 C CA . LEU B 1 94 ? -6.171 -16.827 -11.442 1 92.47 94 LEU B CA 1
ATOM 2974 C C . LEU B 1 94 ? -5.711 -15.425 -11.055 1 92.47 94 LEU B C 1
ATOM 2976 O O . LEU B 1 94 ? -4.75 -15.27 -10.298 1 92.47 94 LEU B O 1
ATOM 2980 N N . VAL B 1 95 ? -6.344 -14.397 -11.588 1 92.61 95 VAL B N 1
ATOM 2981 C CA . VAL B 1 95 ? -6.006 -13.01 -11.284 1 92.61 95 VAL B CA 1
ATOM 2982 C C . VAL B 1 95 ? -7.037 -12.426 -10.321 1 92.61 95 VAL B C 1
ATOM 2984 O O . VAL B 1 95 ? -8.216 -12.304 -10.662 1 92.61 95 VAL B O 1
ATOM 2987 N N . ILE B 1 96 ? -6.559 -12.045 -9.144 1 95.06 96 ILE B N 1
ATOM 2988 C CA . ILE B 1 96 ? -7.428 -11.555 -8.079 1 95.06 96 ILE B CA 1
ATOM 2989 C C . ILE B 1 96 ? -7.006 -10.144 -7.676 1 95.06 96 ILE B C 1
ATOM 2991 O O . ILE B 1 96 ? -5.813 -9.858 -7.553 1 95.06 96 ILE B O 1
ATOM 2995 N N . THR B 1 97 ? -7.983 -9.228 -7.514 1 94.64 97 THR B N 1
ATOM 2996 C CA . THR B 1 97 ? -7.702 -7.904 -6.971 1 94.64 97 THR B CA 1
ATOM 2997 C C . THR B 1 97 ? -8.482 -7.672 -5.68 1 94.64 97 THR B C 1
ATOM 2999 O O . THR B 1 97 ? -9.576 -8.211 -5.505 1 94.64 97 THR B O 1
ATOM 3002 N N . ALA B 1 98 ? -7.893 -6.972 -4.786 1 95.41 98 ALA B N 1
ATOM 3003 C CA . ALA B 1 98 ? -8.493 -6.647 -3.494 1 95.41 98 ALA B CA 1
ATOM 3004 C C . ALA B 1 98 ? -7.915 -5.353 -2.93 1 95.41 98 ALA B C 1
ATOM 3006 O O . ALA B 1 98 ? -6.846 -4.908 -3.352 1 95.41 98 ALA B O 1
ATOM 3007 N N . PRO B 1 99 ? -8.645 -4.676 -2.016 1 94.5 99 PRO B N 1
ATOM 3008 C CA . PRO B 1 99 ? -8.022 -3.563 -1.296 1 94.5 99 PRO B CA 1
ATOM 3009 C C . PRO B 1 99 ? -6.73 -3.966 -0.59 1 94.5 99 PRO B C 1
ATOM 3011 O O . PRO B 1 99 ? -6.613 -5.095 -0.106 1 94.5 99 PRO B O 1
ATOM 3014 N N . VAL B 1 100 ? -5.861 -3.11 -0.377 1 94.19 100 VAL B N 1
ATOM 3015 C CA . VAL B 1 100 ? -4.485 -3.388 0.021 1 94.19 100 VAL B CA 1
ATOM 3016 C C . VAL B 1 100 ? -4.472 -4.133 1.354 1 94.19 100 VAL B C 1
ATOM 3018 O O . VAL B 1 100 ? -4.014 -5.275 1.43 1 94.19 100 VAL B O 1
ATOM 3021 N N . VAL B 1 101 ? -5.016 -3.525 2.351 1 95.93 101 VAL B N 1
ATOM 3022 C CA . VAL B 1 101 ? -4.924 -4.098 3.689 1 95.93 101 VAL B CA 1
ATOM 3023 C C . VAL B 1 101 ? -5.806 -5.341 3.782 1 95.93 101 VAL B C 1
ATOM 3025 O O . VAL B 1 101 ? -5.415 -6.344 4.385 1 95.93 101 VAL B O 1
ATOM 3028 N N . PHE B 1 102 ? -6.963 -5.33 3.133 1 96.76 102 PHE B N 1
ATOM 3029 C CA . PHE B 1 102 ? -7.869 -6.472 3.169 1 96.76 102 PHE B CA 1
ATOM 3030 C C . PHE B 1 102 ? -7.255 -7.672 2.459 1 96.76 102 PHE B C 1
ATOM 3032 O O . PHE B 1 102 ? -7.357 -8.803 2.938 1 96.76 102 PHE B O 1
ATOM 3039 N N . GLY B 1 103 ? -6.737 -7.367 1.33 1 97.44 103 GLY B N 1
ATOM 3040 C CA . GLY B 1 103 ? -6.08 -8.42 0.573 1 97.44 103 GLY B CA 1
ATOM 3041 C C . GLY B 1 103 ? -4.971 -9.108 1.347 1 97.44 103 GLY B C 1
ATOM 3042 O O . GLY B 1 103 ? -4.843 -10.334 1.302 1 97.44 103 GLY B O 1
ATOM 3043 N N . ARG B 1 104 ? -4.211 -8.36 2.053 1 97.12 104 ARG B N 1
ATOM 3044 C CA . ARG B 1 104 ? -3.092 -8.913 2.808 1 97.12 104 ARG B CA 1
ATOM 3045 C C . ARG B 1 104 ? -3.583 -9.704 4.016 1 97.12 104 ARG B C 1
ATOM 3047 O O . ARG B 1 104 ? -3.168 -10.845 4.228 1 97.12 104 ARG B O 1
ATOM 3054 N N . LEU B 1 105 ? -4.515 -9.175 4.724 1 97.09 105 LEU B N 1
ATOM 3055 C CA . LEU B 1 105 ? -4.877 -9.729 6.024 1 97.09 105 LEU B CA 1
ATOM 3056 C C . LEU B 1 105 ? -5.875 -10.871 5.869 1 97.09 105 LEU B C 1
ATOM 3058 O O . LEU B 1 105 ? -5.891 -11.801 6.679 1 97.09 105 LEU B O 1
ATOM 3062 N N . HIS B 1 106 ? -6.713 -10.78 4.82 1 97.73 106 HIS B N 1
ATOM 3063 C CA . HIS B 1 106 ? -7.82 -11.729 4.779 1 97.73 106 HIS B CA 1
ATOM 3064 C C . HIS B 1 106 ? -7.765 -12.586 3.519 1 97.73 106 HIS B C 1
ATOM 3066 O O . HIS B 1 106 ? -8.065 -13.781 3.563 1 97.73 106 HIS B O 1
ATOM 3072 N N . VAL B 1 107 ? -7.351 -12.039 2.41 1 98.35 107 VAL B N 1
ATOM 3073 C CA . VAL B 1 107 ? -7.406 -12.767 1.146 1 98.35 107 VAL B CA 1
ATOM 3074 C C . VAL B 1 107 ? -6.169 -13.649 1.003 1 98.35 107 VAL B C 1
ATOM 3076 O O . VAL B 1 107 ? -6.272 -14.818 0.623 1 98.35 107 VAL B O 1
ATOM 3079 N N . LEU B 1 108 ? -5.018 -13.119 1.332 1 98.32 108 LEU B N 1
ATOM 3080 C CA . LEU B 1 108 ? -3.744 -13.802 1.138 1 98.32 108 LEU B CA 1
ATOM 3081 C C . LEU B 1 108 ? -3.71 -15.118 1.909 1 98.32 108 LEU B C 1
ATOM 3083 O O . LEU B 1 108 ? -3.32 -16.152 1.363 1 98.32 108 LEU B O 1
ATOM 3087 N N . PRO B 1 109 ? -4.142 -15.161 3.142 1 98 109 PRO B N 1
ATOM 3088 C CA . PRO B 1 109 ? -4.142 -16.441 3.853 1 98 109 PRO B CA 1
ATOM 3089 C C . PRO B 1 109 ? -5.009 -17.496 3.169 1 98 109 PRO B C 1
ATOM 3091 O O . PRO B 1 109 ? -4.659 -18.679 3.165 1 98 109 PRO B O 1
ATOM 3094 N N . VAL B 1 110 ? -6.096 -17.047 2.625 1 98.39 110 VAL B N 1
ATOM 3095 C CA . VAL B 1 110 ? -6.981 -17.961 1.911 1 98.39 110 VAL B CA 1
ATOM 3096 C C . VAL B 1 110 ? -6.294 -18.459 0.641 1 98.39 110 VAL B C 1
ATOM 3098 O O . VAL B 1 110 ? -6.36 -19.648 0.318 1 98.39 110 VAL B O 1
ATOM 3101 N N . ILE B 1 111 ? -5.625 -17.563 -0.059 1 98.27 111 ILE B N 1
ATOM 3102 C CA . ILE B 1 111 ? -4.893 -17.905 -1.274 1 98.27 111 ILE B CA 1
ATOM 3103 C C . ILE B 1 111 ? -3.803 -18.923 -0.95 1 98.27 111 ILE B C 1
ATOM 3105 O O . ILE B 1 111 ? -3.622 -19.901 -1.679 1 98.27 111 ILE B O 1
ATOM 3109 N N . THR B 1 112 ? -3.07 -18.668 0.141 1 96.95 112 THR B N 1
ATOM 3110 C CA . THR B 1 112 ? -1.985 -19.557 0.545 1 96.95 112 THR B CA 1
ATOM 3111 C C . THR B 1 112 ? -2.507 -20.969 0.795 1 96.95 112 THR B C 1
ATOM 3113 O O . THR B 1 112 ? -1.93 -21.945 0.311 1 96.95 112 THR B O 1
ATOM 3116 N N . ALA B 1 113 ? -3.606 -21.082 1.442 1 96.93 113 ALA B N 1
ATOM 3117 C CA . ALA B 1 113 ? -4.218 -22.379 1.718 1 96.93 113 ALA B CA 1
ATOM 3118 C C . ALA B 1 113 ? -4.719 -23.034 0.434 1 96.93 113 ALA B C 1
ATOM 3120 O O . ALA B 1 113 ? -4.595 -24.248 0.259 1 96.93 113 ALA B O 1
ATOM 3121 N N . PHE B 1 114 ? -5.327 -22.219 -0.445 1 97.91 114 PHE B N 1
ATOM 3122 C CA . PHE B 1 114 ? -5.856 -22.723 -1.707 1 97.91 114 PHE B CA 1
ATOM 3123 C C . PHE B 1 114 ? -4.743 -23.316 -2.563 1 97.91 114 PHE B C 1
ATOM 3125 O O . PHE B 1 114 ? -4.91 -24.382 -3.157 1 97.91 114 PHE B O 1
ATOM 3132 N N . LEU B 1 115 ? -3.587 -22.64 -2.608 1 96.46 115 LEU B N 1
ATOM 3133 C CA . LEU B 1 115 ? -2.462 -23.064 -3.434 1 96.46 115 LEU B CA 1
ATOM 3134 C C . LEU B 1 115 ? -1.861 -24.364 -2.909 1 96.46 115 LEU B C 1
ATOM 3136 O O . LEU B 1 115 ? -1.266 -25.13 -3.671 1 96.46 115 LEU B O 1
ATOM 3140 N N . ALA B 1 116 ? -1.99 -24.603 -1.637 1 93.16 116 ALA B N 1
ATOM 3141 C CA . ALA B 1 116 ? -1.528 -25.861 -1.055 1 93.16 116 ALA B CA 1
ATOM 3142 C C . ALA B 1 116 ? -2.378 -27.033 -1.538 1 93.16 116 ALA B C 1
ATOM 3144 O O . ALA B 1 116 ? -1.873 -28.145 -1.71 1 93.16 116 ALA B O 1
ATOM 3145 N N . VAL B 1 117 ? -3.656 -26.753 -1.817 1 94.22 117 VAL B N 1
ATOM 3146 C CA . VAL B 1 117 ? -4.614 -27.782 -2.21 1 94.22 117 VAL B CA 1
ATOM 3147 C C . VAL B 1 117 ? -4.566 -27.981 -3.724 1 94.22 117 VAL B C 1
ATOM 3149 O O . VAL B 1 117 ? -4.737 -29.099 -4.215 1 94.22 117 VAL B O 1
ATOM 3152 N N . TYR B 1 118 ? -4.31 -26.932 -4.428 1 94.24 118 TYR B N 1
ATOM 3153 C CA . TYR B 1 118 ? -4.319 -26.996 -5.885 1 94.24 118 TYR B CA 1
ATOM 3154 C C . TYR B 1 118 ? -2.964 -26.598 -6.457 1 94.24 118 TYR B C 1
ATOM 3156 O O . TYR B 1 118 ? -2.785 -25.468 -6.917 1 94.24 118 TYR B O 1
ATOM 3164 N N . PRO B 1 119 ? -2.069 -27.48 -6.591 1 90.38 119 PRO B N 1
ATOM 3165 C CA . PRO B 1 119 ? -0.679 -27.183 -6.946 1 90.38 119 PRO B CA 1
ATOM 3166 C C . PRO B 1 119 ? -0.521 -26.751 -8.402 1 90.38 119 PRO B C 1
ATOM 3168 O O . PRO B 1 119 ? 0.537 -26.25 -8.79 1 90.38 119 PRO B O 1
ATOM 3171 N N . GLN B 1 120 ? -1.56 -26.919 -9.269 1 90.74 120 GLN B N 1
ATOM 3172 C CA . GLN B 1 120 ? -1.437 -26.594 -10.686 1 90.74 120 GLN B CA 1
ATOM 3173 C C . GLN B 1 120 ? -2.026 -25.219 -10.989 1 90.74 120 GLN B C 1
ATOM 3175 O O . GLN B 1 120 ? -2.148 -24.833 -12.153 1 90.74 120 GLN B O 1
ATOM 3180 N N . VAL B 1 121 ? -2.434 -24.531 -9.949 1 92.96 121 VAL B N 1
ATOM 3181 C CA . VAL B 1 121 ? -2.977 -23.185 -10.098 1 92.96 121 VAL B CA 1
ATOM 3182 C C . VAL B 1 121 ? -1.951 -22.158 -9.622 1 92.96 121 VAL B C 1
ATOM 3184 O O . VAL B 1 121 ? -1.305 -22.349 -8.589 1 92.96 121 VAL B O 1
ATOM 3187 N N . ASP B 1 122 ? -1.76 -21.109 -10.396 1 93.39 122 ASP B N 1
ATOM 3188 C CA . ASP B 1 122 ? -0.999 -19.936 -9.976 1 93.39 122 ASP B CA 1
ATOM 3189 C C . ASP B 1 122 ? -1.916 -18.734 -9.76 1 93.39 122 ASP B C 1
ATOM 3191 O O . ASP B 1 122 ? -2.986 -18.647 -10.366 1 93.39 122 ASP B O 1
ATOM 3195 N N . ILE B 1 123 ? -1.478 -17.894 -8.871 1 95.89 123 ILE B N 1
ATOM 3196 C CA . ILE B 1 123 ? -2.331 -16.746 -8.581 1 95.89 123 ILE B CA 1
ATOM 3197 C C . ILE B 1 123 ? -1.517 -15.458 -8.688 1 95.89 123 ILE B C 1
ATOM 3199 O O . ILE B 1 123 ? -0.377 -15.397 -8.223 1 95.89 123 ILE B O 1
ATOM 3203 N N . ARG B 1 124 ? -2.069 -14.489 -9.353 1 93.97 124 ARG B N 1
ATOM 3204 C CA . ARG B 1 124 ? -1.614 -13.103 -9.297 1 93.97 124 ARG B CA 1
ATOM 3205 C C . ARG B 1 124 ? -2.556 -12.251 -8.454 1 93.97 124 ARG B C 1
ATOM 3207 O O . ARG B 1 124 ? -3.719 -12.061 -8.814 1 93.97 124 ARG B O 1
ATOM 3214 N N . LEU B 1 125 ? -2.074 -11.791 -7.356 1 95.31 125 LEU B N 1
ATOM 3215 C CA . LEU B 1 125 ? -2.845 -10.954 -6.443 1 95.31 125 LEU B CA 1
ATOM 3216 C C . LEU B 1 125 ? -2.405 -9.497 -6.538 1 95.31 125 LEU B C 1
ATOM 3218 O O . LEU B 1 125 ? -1.295 -9.151 -6.126 1 95.31 125 LEU B O 1
ATOM 3222 N N . THR B 1 126 ? -3.278 -8.669 -7.079 1 93.1 126 THR B N 1
ATOM 3223 C CA . THR B 1 126 ? -3.009 -7.239 -7.185 1 93.1 126 THR B CA 1
ATOM 3224 C C . THR B 1 126 ? -3.807 -6.46 -6.144 1 93.1 126 THR B C 1
ATOM 3226 O O . THR B 1 126 ? -5.039 -6.447 -6.181 1 93.1 126 THR B O 1
ATOM 3229 N N . LEU B 1 127 ? -3.09 -5.806 -5.273 1 92.93 127 LEU B N 1
ATOM 3230 C CA . LEU B 1 127 ? -3.713 -5.04 -4.199 1 92.93 127 LEU B CA 1
ATOM 3231 C C . LEU B 1 127 ? -3.707 -3.549 -4.52 1 92.93 127 LEU B C 1
ATOM 3233 O O . LEU B 1 127 ? -2.66 -2.983 -4.841 1 92.93 127 LEU B O 1
ATOM 3237 N N . SER B 1 128 ? -4.905 -2.924 -4.394 1 89.63 128 SER B N 1
ATOM 3238 C CA . SER B 1 128 ? -5.039 -1.508 -4.718 1 89.63 128 SER B CA 1
ATOM 3239 C C . SER B 1 128 ? -6.261 -0.898 -4.038 1 89.63 128 SER B C 1
ATOM 3241 O O . SER B 1 128 ? -7.318 -1.528 -3.969 1 89.63 128 SER B O 1
ATOM 3243 N N . ASP B 1 129 ? -6.074 0.363 -3.575 1 85.38 129 ASP B N 1
ATOM 3244 C CA . ASP B 1 129 ? -7.206 1.067 -2.98 1 85.38 129 ASP B CA 1
ATOM 3245 C C . ASP B 1 129 ? -7.925 1.926 -4.016 1 85.38 129 ASP B C 1
ATOM 3247 O O . ASP B 1 129 ? -8.908 2.6 -3.698 1 85.38 129 ASP B O 1
ATOM 3251 N N . ARG B 1 130 ? -7.387 1.92 -5.168 1 73.04 130 ARG B N 1
ATOM 3252 C CA . ARG B 1 130 ? -8.074 2.623 -6.246 1 73.04 130 ARG B CA 1
ATOM 3253 C C . ARG B 1 130 ? -9.127 1.733 -6.897 1 73.04 130 ARG B C 1
ATOM 3255 O O . ARG B 1 130 ? -8.919 0.528 -7.053 1 73.04 130 ARG B O 1
ATOM 3262 N N . ILE B 1 131 ? -10.389 2.324 -7.027 1 58.66 131 ILE B N 1
ATOM 3263 C CA . ILE B 1 131 ? -11.432 1.531 -7.669 1 58.66 131 ILE B CA 1
ATOM 3264 C C . ILE B 1 131 ? -11.082 1.313 -9.14 1 58.66 131 ILE B C 1
ATOM 3266 O O . ILE B 1 131 ? -11.026 2.267 -9.919 1 58.66 131 ILE B O 1
ATOM 3270 N N . THR B 1 132 ? -10.319 0.365 -9.446 1 54.53 132 THR B N 1
ATOM 3271 C CA . THR B 1 132 ? -9.966 0.042 -10.824 1 54.53 132 THR B CA 1
ATOM 3272 C C . THR B 1 132 ? -11.152 -0.581 -11.554 1 54.53 132 THR B C 1
ATOM 3274 O O . THR B 1 132 ? -12.002 -1.223 -10.933 1 54.53 132 THR B O 1
ATOM 3277 N N . GLN B 1 133 ? -11.33 -0.12 -12.713 1 53.62 133 GLN B N 1
ATOM 3278 C CA . GLN B 1 133 ? -12.342 -0.741 -13.559 1 53.62 133 GLN B CA 1
ATOM 3279 C C . GLN B 1 133 ? -11.96 -2.176 -13.91 1 53.62 133 GLN B C 1
ATOM 3281 O O . GLN B 1 133 ? -10.888 -2.42 -14.468 1 53.62 133 GLN B O 1
ATOM 3286 N N . LEU B 1 134 ? -12.622 -3.183 -13.349 1 52.05 134 LEU B N 1
ATOM 3287 C CA . LEU B 1 134 ? -12.399 -4.617 -13.491 1 52.05 134 LEU B CA 1
ATOM 3288 C C . LEU B 1 134 ? -12.187 -4.993 -14.953 1 52.05 134 LEU B C 1
ATOM 3290 O O . LEU B 1 134 ? -11.335 -5.828 -15.267 1 52.05 134 LEU B O 1
ATOM 3294 N N . ALA B 1 135 ? -12.962 -4.433 -15.744 1 49.42 135 ALA B N 1
ATOM 3295 C CA . ALA B 1 135 ? -13.023 -4.884 -17.132 1 49.42 135 ALA B CA 1
ATOM 3296 C C . ALA B 1 135 ? -11.706 -4.617 -17.854 1 49.42 135 ALA B C 1
ATOM 3298 O O . ALA B 1 135 ? -11.319 -5.37 -18.751 1 49.42 135 ALA B O 1
ATOM 3299 N N . GLU B 1 136 ? -11.017 -3.648 -17.344 1 51.81 136 GLU B N 1
ATOM 3300 C CA . GLU B 1 136 ? -9.852 -3.219 -18.111 1 51.81 136 GLU B CA 1
ATOM 3301 C C . GLU B 1 136 ? -8.593 -3.956 -17.663 1 51.81 136 GLU B C 1
ATOM 3303 O O . GLU B 1 136 ? -7.617 -4.04 -18.41 1 51.81 136 GLU B O 1
ATOM 3308 N N . GLU B 1 137 ? -8.789 -4.779 -16.592 1 60.74 137 GLU B N 1
ATOM 3309 C CA . GLU B 1 137 ? -7.499 -5.269 -16.115 1 60.74 137 GLU B CA 1
ATOM 3310 C C . GLU B 1 137 ? -7.474 -6.794 -16.061 1 60.74 137 GLU B C 1
ATOM 3312 O O . GLU B 1 137 ? -6.571 -7.384 -15.465 1 60.74 137 GLU B O 1
ATOM 3317 N N . HIS B 1 138 ? -8.249 -7.568 -16.913 1 72.89 138 HIS B N 1
ATOM 3318 C CA . HIS B 1 138 ? -8.302 -9.025 -16.937 1 72.89 138 HIS B CA 1
ATOM 3319 C C . HIS B 1 138 ? -8.308 -9.599 -15.524 1 72.89 138 HIS B C 1
ATOM 3321 O O . HIS B 1 138 ? -7.433 -10.392 -15.168 1 72.89 138 HIS B O 1
ATOM 3327 N N . ILE B 1 139 ? -9.105 -9.18 -14.776 1 85.54 139 ILE B N 1
ATOM 3328 C CA . ILE B 1 139 ? -9.327 -9.621 -13.403 1 85.54 139 ILE B CA 1
ATOM 3329 C C . ILE B 1 139 ? -10.416 -10.691 -13.375 1 85.54 139 ILE B C 1
ATOM 3331 O O . ILE B 1 139 ? -11.496 -10.503 -13.941 1 85.54 139 ILE B O 1
ATOM 3335 N N . ASP B 1 140 ? -10.008 -11.849 -12.838 1 88.24 140 ASP B N 1
ATOM 3336 C CA . ASP B 1 140 ? -10.976 -12.937 -12.727 1 88.24 140 ASP B CA 1
ATOM 3337 C C . ASP B 1 140 ? -11.937 -12.701 -11.564 1 88.24 140 ASP B C 1
ATOM 3339 O O . ASP B 1 140 ? -13.113 -13.063 -11.64 1 88.24 140 ASP B O 1
ATOM 3343 N N . LEU B 1 141 ? -11.368 -12.161 -10.497 1 93.26 141 LEU B N 1
ATOM 3344 C CA . LEU B 1 141 ? -12.131 -11.991 -9.265 1 93.26 141 LEU B CA 1
ATOM 3345 C C . LEU B 1 141 ? -11.693 -10.732 -8.524 1 93.26 141 LEU B C 1
ATOM 3347 O O . LEU B 1 141 ? -10.496 -10.456 -8.414 1 93.26 141 LEU B O 1
ATOM 3351 N N . ALA B 1 142 ? -12.689 -10.003 -8.048 1 93.41 142 ALA B N 1
ATOM 3352 C CA . ALA B 1 142 ? -12.409 -8.818 -7.242 1 93.41 142 ALA B CA 1
ATOM 3353 C C . ALA B 1 142 ? -13.079 -8.913 -5.875 1 93.41 142 ALA B C 1
ATOM 3355 O O . ALA B 1 142 ? -14.226 -9.353 -5.768 1 93.41 142 ALA B O 1
ATOM 3356 N N . VAL B 1 143 ? -12.294 -8.595 -4.886 1 95.18 143 VAL B N 1
ATOM 3357 C CA . VAL B 1 143 ? -12.903 -8.314 -3.591 1 95.18 143 VAL B CA 1
ATOM 3358 C C . VAL B 1 143 ? -13.23 -6.826 -3.485 1 95.18 143 VAL B C 1
ATOM 3360 O O . VAL B 1 143 ? -12.36 -5.977 -3.693 1 95.18 143 VAL B O 1
ATOM 3363 N N . ARG B 1 144 ? -14.455 -6.55 -3.166 1 93.16 144 ARG B N 1
ATOM 3364 C CA . ARG B 1 144 ? -14.894 -5.16 -3.094 1 93.16 144 ARG B CA 1
ATOM 3365 C C . ARG B 1 144 ? -15.537 -4.857 -1.745 1 93.16 144 ARG B C 1
ATOM 3367 O O . ARG B 1 144 ? -16.273 -5.684 -1.203 1 93.16 144 ARG B O 1
ATOM 3374 N N . ILE B 1 145 ? -15.188 -3.759 -1.302 1 93.38 145 ILE B N 1
ATOM 3375 C CA . ILE B 1 145 ? -15.798 -3.225 -0.089 1 93.38 145 ILE B CA 1
ATOM 3376 C C . ILE B 1 145 ? -16.663 -2.016 -0.436 1 93.38 145 ILE B C 1
ATOM 3378 O O . ILE B 1 145 ? -16.181 -1.051 -1.033 1 93.38 145 ILE B O 1
ATOM 3382 N N . GLY B 1 146 ? -17.878 -2.046 -0.023 1 90.43 146 GLY B N 1
ATOM 3383 C CA . GLY B 1 146 ? -18.812 -0.978 -0.341 1 90.43 146 GLY B CA 1
ATOM 3384 C C . GLY B 1 146 ? -19.936 -1.422 -1.259 1 90.43 146 GLY B C 1
ATOM 3385 O O . GLY B 1 146 ? -19.943 -2.559 -1.736 1 90.43 146 GLY B O 1
ATOM 3386 N N . GLU B 1 147 ? -20.8 -0.551 -1.549 1 84.1 147 GLU B N 1
ATOM 3387 C CA . GLU B 1 147 ? -21.931 -0.855 -2.421 1 84.1 147 GLU B CA 1
ATOM 3388 C C . GLU B 1 147 ? -21.492 -0.961 -3.879 1 84.1 147 GLU B C 1
ATOM 3390 O O . GLU B 1 147 ? -20.651 -0.184 -4.337 1 84.1 147 GLU B O 1
ATOM 3395 N N . LEU B 1 148 ? -21.988 -2.036 -4.491 1 80.9 148 LEU B N 1
ATOM 3396 C CA . LEU B 1 148 ? -21.642 -2.265 -5.889 1 80.9 148 LEU B CA 1
ATOM 3397 C C . LEU B 1 148 ? -22.593 -1.512 -6.814 1 80.9 148 LEU B C 1
ATOM 3399 O O . LEU B 1 148 ? -23.78 -1.375 -6.512 1 80.9 148 LEU B O 1
ATOM 3403 N N . GLN B 1 149 ? -21.949 -0.891 -7.75 1 70.08 149 GLN B N 1
ATOM 3404 C CA . GLN B 1 149 ? -22.815 -0.244 -8.73 1 70.08 149 GLN B CA 1
ATOM 3405 C C . GLN B 1 149 ? -23.353 -1.254 -9.74 1 70.08 149 GLN B C 1
ATOM 3407 O O . GLN B 1 149 ? -22.717 -2.277 -10.002 1 70.08 149 GLN B O 1
ATOM 3412 N N . GLY B 1 150 ? -24.717 -1.382 -10.109 1 62.29 150 GLY B N 1
ATOM 3413 C CA . GLY B 1 150 ? -25.571 -2.184 -10.972 1 62.29 150 GLY B CA 1
ATOM 3414 C C . GLY B 1 150 ? -24.828 -2.794 -12.145 1 62.29 150 GLY B C 1
ATOM 3415 O O . GLY B 1 150 ? -24.79 -2.214 -13.232 1 62.29 150 GLY B O 1
ATOM 3416 N N . SER B 1 151 ? -23.696 -3.444 -11.896 1 59.87 151 SER B N 1
ATOM 3417 C CA . SER B 1 151 ? -23.021 -3.932 -13.094 1 59.87 151 SER B CA 1
ATOM 3418 C C . SER B 1 151 ? -23.395 -5.38 -13.388 1 59.87 151 SER B C 1
ATOM 3420 O O . SER B 1 151 ? -24.043 -6.038 -12.572 1 59.87 151 SER B O 1
ATOM 3422 N N . ALA B 1 152 ? -23.273 -5.749 -14.68 1 66.8 152 ALA B N 1
ATOM 3423 C CA . ALA B 1 152 ? -23.408 -7.101 -15.216 1 66.8 152 ALA B CA 1
ATOM 3424 C C . ALA B 1 152 ? -22.513 -8.082 -14.464 1 66.8 152 ALA B C 1
ATOM 3426 O O . ALA B 1 152 ? -22.405 -9.25 -14.843 1 66.8 152 ALA B O 1
ATOM 3427 N N . MET B 1 153 ? -22.186 -7.688 -13.218 1 79.89 153 MET B N 1
ATOM 3428 C CA . MET B 1 153 ? -21.278 -8.527 -12.442 1 79.89 153 MET B CA 1
ATOM 3429 C C . MET B 1 153 ? -22.043 -9.34 -11.403 1 79.89 153 MET B C 1
ATOM 3431 O O . MET B 1 153 ? -23.147 -8.965 -11.004 1 79.89 153 MET B O 1
ATOM 3435 N N . VAL B 1 154 ? -21.562 -10.539 -11.17 1 88.01 154 VAL B N 1
ATOM 3436 C CA . VAL B 1 154 ? -22.098 -11.393 -10.115 1 88.01 154 VAL B CA 1
ATOM 3437 C C . VAL B 1 154 ? -21.358 -11.125 -8.807 1 88.01 154 VAL B C 1
ATOM 3439 O O . VAL B 1 154 ? -20.125 -11.15 -8.767 1 88.01 154 VAL B O 1
ATOM 3442 N N . ALA B 1 155 ? -22.134 -10.869 -7.758 1 92.01 155 ALA B N 1
ATOM 3443 C CA . ALA B 1 155 ? -21.564 -10.551 -6.451 1 92.01 155 ALA B CA 1
ATOM 3444 C C . ALA B 1 155 ? -21.998 -11.57 -5.401 1 92.01 155 ALA B C 1
ATOM 3446 O O . ALA B 1 155 ? -23.178 -11.916 -5.313 1 92.01 155 ALA B O 1
ATOM 3447 N N . ILE B 1 156 ? -21.028 -12.098 -4.662 1 93.71 156 ILE B N 1
ATOM 3448 C CA . ILE B 1 156 ? -21.266 -12.949 -3.501 1 93.71 156 ILE B CA 1
ATOM 3449 C C . ILE B 1 156 ? -20.877 -12.203 -2.227 1 93.71 156 ILE B C 1
ATOM 3451 O O . ILE B 1 156 ? -19.7 -11.903 -2.011 1 93.71 156 ILE B O 1
ATOM 3455 N N . ARG B 1 157 ? -21.836 -11.932 -1.362 1 95.36 157 ARG B N 1
ATOM 3456 C CA . ARG B 1 157 ? -21.556 -11.234 -0.112 1 95.36 157 ARG B CA 1
ATOM 3457 C C . ARG B 1 157 ? -20.878 -12.16 0.893 1 95.36 157 ARG B C 1
ATOM 3459 O O . ARG B 1 157 ? -21.351 -13.272 1.137 1 95.36 157 ARG B O 1
ATOM 3466 N N . VAL B 1 158 ? -19.784 -11.672 1.474 1 97.35 158 VAL B N 1
ATOM 3467 C CA . VAL B 1 158 ? -19.067 -12.54 2.403 1 97.35 158 VAL B CA 1
ATOM 3468 C C . VAL B 1 158 ? -19.011 -11.888 3.782 1 97.35 158 VAL B C 1
ATOM 3470 O O . VAL B 1 158 ? -18.467 -12.464 4.727 1 97.35 158 VAL B O 1
ATOM 3473 N N . GLY B 1 159 ? -19.499 -10.716 3.965 1 96.36 159 GLY B N 1
ATOM 3474 C CA . GLY B 1 159 ? -19.512 -10.049 5.257 1 96.36 159 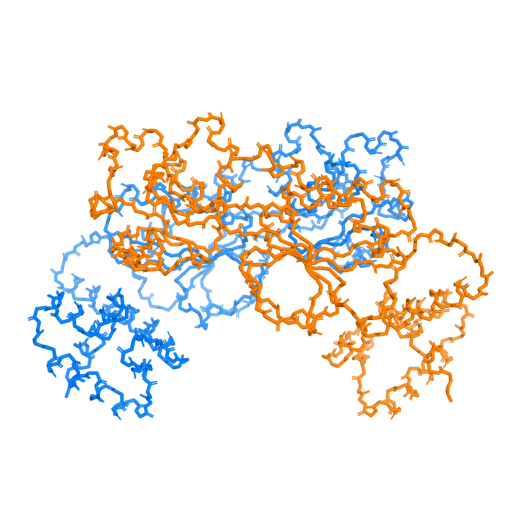GLY B CA 1
ATOM 3475 C C . GLY B 1 159 ? -19.704 -8.548 5.151 1 96.36 159 GLY B C 1
ATOM 3476 O O . GLY B 1 159 ? -20.211 -8.051 4.144 1 96.36 159 GLY B O 1
ATOM 3477 N N . SER B 1 160 ? -19.444 -7.852 6.215 1 96.68 160 SER B N 1
ATOM 3478 C CA . SER B 1 160 ? -19.517 -6.396 6.269 1 96.68 160 SER B CA 1
ATOM 3479 C C . SER B 1 160 ? -18.441 -5.823 7.186 1 96.68 160 SER B C 1
ATOM 3481 O O 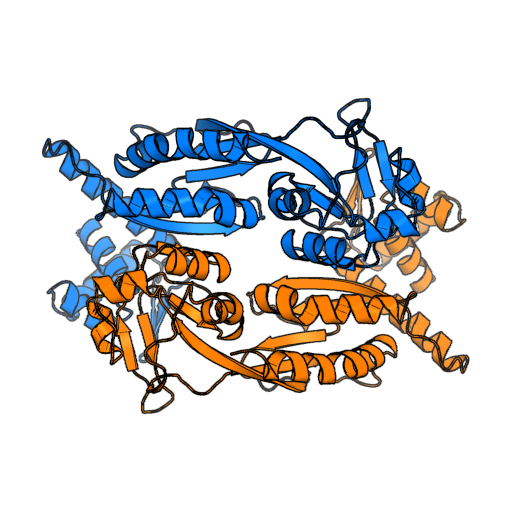. SER B 1 160 ? -17.887 -6.538 8.024 1 96.68 160 SER B O 1
ATOM 3483 N N . ILE B 1 161 ? -18.139 -4.635 6.906 1 95.88 161 ILE B N 1
ATOM 3484 C CA . ILE B 1 161 ? -17.104 -3.963 7.684 1 95.88 161 ILE B CA 1
ATOM 3485 C C . ILE B 1 161 ? -17.618 -2.607 8.164 1 95.88 161 ILE B C 1
ATOM 3487 O O . ILE B 1 161 ? -18.367 -1.934 7.453 1 95.88 161 ILE B O 1
ATOM 3491 N N . ARG B 1 162 ? -17.191 -2.232 9.33 1 96.07 162 ARG B N 1
ATOM 3492 C CA . ARG B 1 162 ? -17.566 -0.955 9.928 1 96.07 162 ARG B CA 1
ATOM 3493 C C . ARG B 1 162 ? -16.556 0.132 9.576 1 96.07 162 ARG B C 1
ATOM 3495 O O . ARG B 1 162 ? -15.414 -0.166 9.22 1 96.07 162 ARG B O 1
ATOM 3502 N N . ARG B 1 163 ? -17.053 1.336 9.541 1 94.88 163 ARG B N 1
ATOM 3503 C CA . ARG B 1 163 ? -16.2 2.52 9.513 1 94.88 163 ARG B CA 1
ATOM 3504 C C . ARG B 1 163 ? -16.074 3.137 10.902 1 94.88 163 ARG B C 1
ATOM 3506 O O . ARG B 1 163 ? -17.055 3.637 11.456 1 94.88 163 ARG B O 1
ATOM 3513 N N . VAL B 1 164 ? -14.836 3.144 11.419 1 96.5 164 VAL B N 1
ATOM 3514 C CA . VAL B 1 164 ? -14.701 3.426 12.844 1 96.5 164 VAL B CA 1
ATOM 3515 C C . VAL B 1 164 ? -13.704 4.564 13.053 1 96.5 164 VAL B C 1
ATOM 3517 O O . VAL B 1 164 ? -12.834 4.798 12.211 1 96.5 164 VAL B O 1
ATOM 3520 N N . VAL B 1 165 ? -13.843 5.231 14.126 1 97.02 165 VAL B N 1
ATOM 3521 C CA . VAL B 1 165 ? -12.87 6.201 14.618 1 97.02 165 VAL B CA 1
ATOM 3522 C C . VAL B 1 165 ? -12.119 5.62 15.814 1 97.02 165 VAL B C 1
ATOM 3524 O O . VAL B 1 165 ? -12.728 5.028 16.709 1 97.02 165 VAL B O 1
ATOM 3527 N N . CYS B 1 166 ? -10.798 5.716 15.815 1 97.89 166 CYS B N 1
ATOM 3528 C CA . CYS B 1 166 ? -10.025 5.143 16.911 1 97.89 166 CYS B CA 1
ATOM 3529 C C . CYS B 1 166 ? -8.896 6.078 17.329 1 97.89 166 CYS B C 1
ATOM 3531 O O . CYS B 1 166 ? -8.495 6.955 16.563 1 97.89 166 CYS B O 1
ATOM 3533 N N . ALA B 1 167 ? -8.462 5.925 18.499 1 98.52 167 ALA B N 1
ATOM 3534 C CA . ALA B 1 167 ? -7.344 6.655 19.091 1 98.52 167 ALA B CA 1
ATOM 3535 C C . ALA B 1 167 ? -6.65 5.82 20.163 1 98.52 167 ALA B C 1
ATOM 3537 O O . ALA B 1 167 ? -7.232 4.872 20.694 1 98.52 167 ALA B O 1
ATOM 3538 N N . SER B 1 168 ? -5.412 6.18 20.46 1 98.6 168 SER B N 1
ATOM 3539 C CA . SER B 1 168 ? -4.715 5.479 21.534 1 98.6 168 SER B CA 1
ATOM 3540 C C . SER B 1 168 ? -5.298 5.837 22.897 1 98.6 168 SER B C 1
ATOM 3542 O O . SER B 1 168 ? -5.757 6.962 23.105 1 98.6 168 SER B O 1
ATOM 3544 N N . PRO B 1 169 ? -5.299 4.9 23.831 1 98.35 169 PRO B N 1
ATOM 3545 C CA . PRO B 1 169 ? -5.728 5.217 25.195 1 98.35 169 PRO B CA 1
ATOM 3546 C C . PRO B 1 169 ? -4.945 6.377 25.805 1 98.35 169 PRO B C 1
ATOM 3548 O O . PRO B 1 169 ? -5.515 7.202 26.523 1 98.35 169 PRO B O 1
ATOM 3551 N N . ALA B 1 170 ? -3.706 6.441 25.512 1 97.23 170 ALA B N 1
ATOM 3552 C CA . ALA B 1 170 ? -2.866 7.513 26.038 1 97.23 170 ALA B CA 1
ATOM 3553 C C . ALA B 1 170 ? -3.336 8.875 25.534 1 97.23 170 ALA B C 1
ATOM 3555 O O . ALA B 1 170 ? -3.387 9.843 26.297 1 97.23 170 ALA B O 1
ATOM 3556 N N . TYR B 1 171 ? -3.639 8.963 24.31 1 97.4 171 TYR B N 1
ATOM 3557 C CA . TYR B 1 171 ? -4.156 10.211 23.76 1 97.4 171 TYR B CA 1
ATOM 3558 C C . TYR B 1 171 ? -5.457 10.612 24.444 1 97.4 171 TYR B C 1
ATOM 3560 O O . TYR B 1 171 ? -5.636 11.773 24.82 1 97.4 171 TYR B O 1
ATOM 3568 N N . LEU B 1 172 ? -6.362 9.663 24.565 1 97.83 172 LEU B N 1
ATOM 3569 C CA . LEU B 1 172 ? -7.668 9.931 25.158 1 97.83 172 LEU B CA 1
ATOM 3570 C C . LEU B 1 172 ? -7.526 10.351 26.617 1 97.83 172 LEU B C 1
ATOM 3572 O O . LEU B 1 172 ? -8.291 11.188 27.103 1 97.83 172 LEU B O 1
ATOM 3576 N N . ALA B 1 173 ? -6.583 9.776 27.262 1 97.5 173 ALA B N 1
ATOM 3577 C CA . ALA B 1 173 ? -6.335 10.133 28.656 1 97.5 173 ALA B CA 1
ATOM 3578 C C . ALA B 1 173 ? -5.877 11.584 28.777 1 97.5 173 ALA B C 1
ATOM 3580 O O . ALA B 1 173 ? -6.237 12.278 29.731 1 97.5 173 ALA B O 1
ATOM 3581 N N . MET B 1 174 ? -5.174 12.081 27.832 1 95.91 174 MET B N 1
ATOM 3582 C CA . MET B 1 174 ? -4.582 13.415 27.871 1 95.91 174 MET B CA 1
ATOM 3583 C C . MET B 1 174 ? -5.554 14.458 27.33 1 95.91 174 MET B C 1
ATOM 3585 O O . MET B 1 174 ? -5.584 15.593 27.81 1 95.91 174 MET B O 1
ATOM 3589 N N . HIS B 1 175 ? -6.391 14.096 26.373 1 96.25 175 HIS B N 1
ATOM 3590 C CA . HIS B 1 175 ? -7.161 15.1 25.648 1 96.25 175 HIS B CA 1
ATOM 3591 C C . HIS B 1 175 ? -8.659 14.895 25.847 1 96.25 175 HIS B C 1
ATOM 3593 O O . HIS B 1 175 ? -9.468 15.697 25.374 1 96.25 175 HIS B O 1
ATOM 3599 N N . GLY B 1 176 ? -9.039 13.827 26.543 1 96.92 176 GLY B N 1
ATOM 3600 C CA . GLY B 1 176 ? -10.446 13.495 26.695 1 96.92 176 GLY B CA 1
ATOM 3601 C C . GLY B 1 176 ? -10.977 12.618 25.577 1 96.92 176 GLY B C 1
ATOM 3602 O O . GLY B 1 176 ? -10.361 12.519 24.514 1 96.92 176 GLY B O 1
ATOM 3603 N N . THR B 1 177 ? -12.086 11.961 25.792 1 97.71 177 THR B N 1
ATOM 3604 C CA . THR B 1 177 ? -12.753 11.111 24.811 1 97.71 177 THR B CA 1
ATOM 3605 C C . THR B 1 177 ? -13.92 11.848 24.161 1 97.71 177 THR B C 1
ATOM 3607 O O . THR B 1 177 ? -14.819 12.33 24.853 1 97.71 177 THR B O 1
ATOM 3610 N N . PRO B 1 178 ? -13.88 11.97 22.87 1 97.46 178 PRO B N 1
ATOM 3611 C CA . PRO B 1 178 ? -15.042 12.586 22.225 1 97.46 178 PRO B CA 1
ATOM 3612 C C . PRO B 1 178 ? -16.314 11.756 22.381 1 97.46 178 PRO B C 1
ATOM 3614 O O . PRO B 1 178 ? -16.287 10.537 22.19 1 97.46 178 PRO B O 1
ATOM 3617 N N . GLU B 1 179 ? -17.398 12.385 22.614 1 96.03 179 GLU B N 1
ATOM 3618 C CA . GLU B 1 179 ? -18.667 11.695 22.825 1 96.03 179 GLU B CA 1
ATOM 3619 C C . GLU B 1 179 ? -19.605 11.888 21.637 1 96.03 179 GLU B C 1
ATOM 3621 O O . GLU B 1 179 ? -20.546 11.114 21.45 1 96.03 179 GLU B O 1
ATOM 3626 N N . LYS B 1 180 ? -19.46 12.939 21.004 1 96.3 180 LYS B N 1
ATOM 3627 C CA . LYS B 1 180 ? -20.203 13.234 19.783 1 96.3 180 LYS B CA 1
ATOM 3628 C C . LYS B 1 180 ? -19.282 13.786 18.698 1 96.3 180 LYS B C 1
ATOM 3630 O O . LYS B 1 180 ? -18.207 14.31 18.997 1 96.3 180 LYS B O 1
ATOM 3635 N N . PRO B 1 181 ? -19.663 13.716 17.434 1 95.96 181 PRO B N 1
ATOM 3636 C CA . PRO B 1 181 ? -18.797 14.117 16.323 1 95.96 181 PRO B CA 1
ATOM 3637 C C . PRO B 1 181 ? -18.303 15.556 16.45 1 95.96 181 PRO B C 1
ATOM 3639 O O . PRO B 1 181 ? -17.152 15.85 16.116 1 95.96 181 PRO B O 1
ATOM 3642 N N . GLN B 1 182 ? -19.046 16.461 17.031 1 94.4 182 GLN B N 1
ATOM 3643 C CA . GLN B 1 182 ? -18.687 17.869 17.163 1 94.4 182 GLN B CA 1
ATOM 3644 C C . GLN B 1 182 ? -17.501 18.048 18.106 1 94.4 182 GLN B C 1
ATOM 3646 O O . GLN B 1 182 ? -16.798 19.059 18.043 1 94.4 182 GLN B O 1
ATOM 3651 N N . ASP B 1 183 ? -17.301 17.04 18.987 1 96.13 183 ASP B N 1
ATOM 3652 C CA . ASP B 1 183 ? -16.189 17.1 19.931 1 96.13 183 ASP B CA 1
ATOM 3653 C C . ASP B 1 183 ? -14.848 17.014 19.207 1 96.13 183 ASP B C 1
ATOM 3655 O O . ASP B 1 183 ? -13.806 17.344 19.778 1 96.13 183 ASP B O 1
ATOM 3659 N N . LEU B 1 184 ? -14.849 16.577 17.915 1 95.13 184 LEU B N 1
ATOM 3660 C CA . LEU B 1 184 ? -13.619 16.377 17.156 1 95.13 184 LEU B CA 1
ATOM 3661 C C . LEU B 1 184 ? -12.926 17.708 16.882 1 95.13 184 LEU B C 1
ATOM 3663 O O . LEU B 1 184 ? -11.73 17.74 16.586 1 95.13 184 LEU B O 1
ATOM 3667 N N . ALA B 1 185 ? -13.632 18.804 16.955 1 90.6 185 ALA B N 1
ATOM 3668 C CA . ALA B 1 185 ? -13.079 20.134 16.711 1 90.6 185 ALA B CA 1
ATOM 3669 C C . ALA B 1 185 ? -11.95 20.446 17.689 1 90.6 185 ALA B C 1
ATOM 3671 O O . ALA B 1 185 ? -11.04 21.216 17.371 1 90.6 185 ALA B O 1
ATOM 3672 N N . GLY B 1 186 ? -11.929 19.85 18.822 1 91.05 186 GLY B N 1
ATOM 3673 C CA . GLY B 1 186 ? -10.915 20.083 19.838 1 91.05 186 GLY B CA 1
ATOM 3674 C C . GLY B 1 186 ? -9.809 19.045 19.826 1 91.05 186 GLY B C 1
ATOM 3675 O O . GLY B 1 186 ? -8.956 19.029 20.716 1 91.05 186 GLY B O 1
ATOM 3676 N N . HIS B 1 187 ? -9.879 18.145 18.823 1 94.87 187 HIS B N 1
ATOM 3677 C CA . HIS B 1 187 ? -8.924 17.042 18.782 1 94.87 187 HIS B CA 1
ATOM 3678 C C . HIS B 1 187 ? -8.064 17.105 17.525 1 94.87 187 HIS B C 1
ATOM 3680 O O . HIS B 1 187 ? -8.448 17.734 16.535 1 94.87 187 HIS B O 1
ATOM 3686 N N . ASN B 1 188 ? -6.854 16.512 17.653 1 93.63 188 ASN B N 1
ATOM 3687 C CA . ASN B 1 188 ? -6.051 16.239 16.466 1 93.63 188 ASN B CA 1
ATOM 3688 C C . ASN B 1 188 ? -6.518 14.973 15.753 1 93.63 188 ASN B C 1
ATOM 3690 O O . ASN B 1 188 ? -6.898 13.995 16.399 1 93.63 188 ASN B O 1
ATOM 3694 N N . CYS B 1 189 ? -6.468 15.069 14.4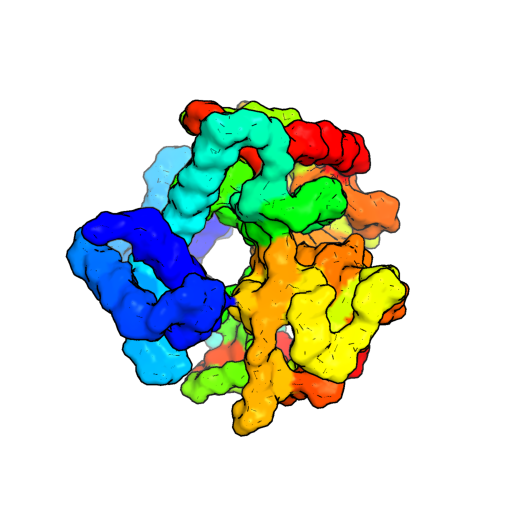5 1 94.23 189 CYS B N 1
ATOM 3695 C CA . CYS B 1 189 ? -6.84 13.903 13.657 1 94.23 189 CYS B CA 1
ATOM 3696 C C . CYS B 1 189 ? -5.741 13.546 12.663 1 94.23 189 CYS B C 1
ATOM 3698 O O . CYS B 1 189 ? -4.909 14.39 12.322 1 94.23 189 CYS B O 1
ATOM 3700 N N . VAL B 1 190 ? -5.619 12.302 12.403 1 95.32 190 VAL B N 1
ATOM 3701 C CA . VAL B 1 190 ? -4.82 11.787 11.296 1 95.32 190 VAL B CA 1
ATOM 3702 C C . VAL B 1 190 ? -5.735 11.385 10.141 1 95.32 190 VAL B C 1
ATOM 3704 O O . VAL B 1 190 ? -6.509 10.432 10.257 1 95.32 190 VAL B O 1
ATOM 3707 N N . THR B 1 191 ? -5.61 12.135 9.036 1 91.3 191 THR B N 1
ATOM 3708 C CA . THR B 1 191 ? -6.53 11.862 7.938 1 91.3 191 THR B CA 1
ATOM 3709 C C . THR B 1 191 ? -5.877 10.956 6.898 1 91.3 191 THR B C 1
ATOM 3711 O O . THR B 1 191 ? -4.677 11.066 6.638 1 91.3 191 THR B O 1
ATOM 3714 N N . PHE B 1 192 ? -6.774 10.072 6.477 1 87.42 192 PHE B N 1
ATOM 3715 C CA . PHE B 1 192 ? -6.442 9.075 5.466 1 87.42 192 PHE B CA 1
ATOM 3716 C C . PHE B 1 192 ? -7.208 9.337 4.175 1 87.42 192 PHE B C 1
ATOM 3718 O O . PHE B 1 192 ? -8.44 9.343 4.169 1 87.42 192 PHE B O 1
ATOM 3725 N N . GLU B 1 193 ? -6.595 9.624 3.006 1 76.03 193 GLU B N 1
ATOM 3726 C CA . GLU B 1 193 ? -7.186 10.01 1.729 1 76.03 193 GLU B CA 1
ATOM 3727 C C . GLU B 1 193 ? -8.061 8.894 1.165 1 76.03 193 GLU B C 1
ATOM 3729 O O . GLU B 1 193 ? -9.011 9.156 0.425 1 76.03 193 GLU B O 1
ATOM 3734 N N . GLY B 1 194 ? -8.012 7.718 1.473 1 64.14 194 GLY B N 1
ATOM 3735 C CA . GLY B 1 194 ? -8.804 6.657 0.871 1 64.14 194 GLY B CA 1
ATOM 3736 C C . GLY B 1 194 ? -10.233 6.617 1.38 1 64.14 194 GLY B C 1
ATOM 3737 O O . GLY B 1 194 ? -11.125 6.104 0.701 1 64.14 194 GLY B O 1
ATOM 3738 N N . LEU B 1 195 ? -10.551 7.203 2.379 1 57.28 195 LEU B N 1
ATOM 3739 C CA . LEU B 1 195 ? -11.882 7.05 2.956 1 57.28 195 LEU B CA 1
ATOM 3740 C C . LEU B 1 195 ? -12.596 8.395 3.04 1 57.28 195 LEU B C 1
ATOM 3742 O O . LEU B 1 195 ? -13.826 8.453 2.989 1 57.28 195 LEU B O 1
ATOM 3746 N N . ALA B 1 196 ? -11.791 9.489 3.232 1 56.76 196 ALA B N 1
ATOM 3747 C CA . ALA B 1 196 ? -12.445 10.767 3.501 1 56.76 196 ALA B CA 1
ATOM 3748 C C . ALA B 1 196 ? -11.612 11.932 2.973 1 56.76 196 ALA B C 1
ATOM 3750 O O . ALA B 1 196 ? -10.419 11.776 2.701 1 56.76 196 ALA B O 1
ATOM 3751 N N . ALA B 1 197 ? -12.382 12.907 2.77 1 59.97 197 ALA B N 1
ATOM 3752 C CA . ALA B 1 197 ? -11.688 14.165 2.508 1 59.97 197 ALA B CA 1
ATOM 3753 C C . ALA B 1 197 ? -10.856 14.594 3.714 1 59.97 197 ALA B C 1
ATOM 3755 O O . ALA B 1 197 ? -11.281 14.431 4.859 1 59.97 197 ALA B O 1
ATOM 3756 N N . PRO B 1 198 ? -9.729 15.079 3.469 1 67.24 198 PRO B N 1
ATOM 3757 C CA . PRO B 1 198 ? -8.798 15.407 4.552 1 67.24 198 PRO B CA 1
ATOM 3758 C C . PRO B 1 198 ? -9.367 16.435 5.527 1 67.24 198 PRO B C 1
ATOM 3760 O O . PRO B 1 198 ? -8.986 16.456 6.7 1 67.24 198 PRO B O 1
ATOM 3763 N N . ALA B 1 199 ? -10.35 17.149 5.165 1 76.95 199 ALA B N 1
ATOM 3764 C CA . ALA B 1 199 ? -10.739 18.261 6.028 1 76.95 199 ALA B CA 1
ATOM 3765 C C . ALA B 1 199 ? -12.076 17.985 6.711 1 76.95 199 ALA B C 1
ATOM 3767 O O . ALA B 1 199 ? -12.515 18.758 7.565 1 76.95 199 ALA B O 1
ATOM 3768 N N . THR B 1 200 ? -12.706 16.876 6.392 1 84.74 200 THR B N 1
ATOM 3769 C CA . THR B 1 200 ? -14.005 16.606 6.998 1 84.74 200 THR B CA 1
ATOM 3770 C C . THR B 1 200 ? -14.222 15.104 7.164 1 84.74 200 THR B C 1
ATOM 3772 O O . THR B 1 200 ? -13.69 14.305 6.391 1 84.74 200 THR B O 1
ATOM 3775 N N . TRP B 1 201 ? -14.966 14.807 8.18 1 90.12 201 TRP B N 1
ATOM 3776 C CA . TRP B 1 201 ? -15.451 13.446 8.39 1 90.12 201 TRP B CA 1
ATOM 3777 C C . TRP B 1 201 ? -16.974 13.415 8.458 1 90.12 201 TRP B C 1
ATOM 3779 O O . TRP B 1 201 ? -17.594 14.309 9.037 1 90.12 201 TRP B O 1
ATOM 3789 N N . SER B 1 202 ? -17.483 12.433 7.874 1 90.41 202 SER B N 1
ATOM 3790 C CA . SER B 1 202 ? -18.932 12.262 7.889 1 90.41 202 SER B CA 1
ATOM 3791 C C . SER B 1 202 ? -19.346 11.139 8.834 1 90.41 202 SER B C 1
ATOM 3793 O O . SER B 1 202 ? -18.654 10.124 8.941 1 90.41 202 SER B O 1
ATOM 3795 N N . PHE B 1 203 ? -20.467 11.388 9.493 1 92.84 203 PHE B N 1
ATOM 3796 C CA . PHE B 1 203 ? -21.051 10.437 10.431 1 92.84 203 PHE B CA 1
ATOM 3797 C C . PHE B 1 203 ? -22.523 10.198 10.114 1 92.84 203 PHE B C 1
ATOM 3799 O O . PHE B 1 203 ? -23.208 11.092 9.613 1 92.84 203 PHE B O 1
ATOM 3806 N N . GLY B 1 204 ? -22.953 8.991 10.437 1 89.34 204 GLY B N 1
ATOM 3807 C CA . GLY B 1 204 ? -24.336 8.646 10.15 1 89.34 204 GLY B CA 1
ATOM 3808 C C . GLY B 1 204 ? -24.594 8.39 8.678 1 89.34 204 GLY B C 1
ATOM 3809 O O . GLY B 1 204 ? -23.678 8.031 7.935 1 89.34 204 GLY B O 1
ATOM 3810 N N . SER B 1 205 ? -25.879 8.316 8.286 1 83.81 205 SER B N 1
ATOM 3811 C CA . SER B 1 205 ? -26.243 8.052 6.898 1 83.81 205 SER B CA 1
ATOM 3812 C C . SER B 1 205 ? -27.567 8.717 6.538 1 83.81 205 SER B C 1
ATOM 3814 O O . SER B 1 205 ? -28.398 8.971 7.412 1 83.81 205 SER B O 1
ATOM 3816 N N . GLY B 1 206 ? -27.621 9.017 5.218 1 78.92 206 GLY B N 1
ATOM 3817 C CA . GLY B 1 206 ? -28.864 9.571 4.706 1 78.92 206 GLY B CA 1
ATOM 3818 C C . GLY B 1 206 ? -29.206 10.924 5.302 1 78.92 206 GLY B C 1
ATOM 3819 O O . GLY B 1 206 ? -28.384 11.843 5.28 1 78.92 206 GLY B O 1
ATOM 3820 N N . LYS B 1 207 ? -30.465 11.084 5.831 1 78.74 207 LYS B N 1
ATOM 3821 C CA . LYS B 1 207 ? -31.012 12.329 6.362 1 78.74 207 LYS B CA 1
ATOM 3822 C C . LYS B 1 207 ? -30.322 12.72 7.667 1 78.74 207 LYS B C 1
ATOM 3824 O O . LYS B 1 207 ? -30.334 13.89 8.055 1 78.74 207 LYS B O 1
ATOM 3829 N N . THR B 1 208 ? -29.638 11.773 8.26 1 83.48 208 THR B N 1
ATOM 3830 C CA . THR B 1 208 ? -29.016 12.036 9.553 1 83.48 208 THR B CA 1
ATOM 3831 C C . THR B 1 208 ? -27.511 12.237 9.398 1 83.48 208 THR B C 1
ATOM 3833 O O . THR B 1 208 ? -26.782 12.301 10.39 1 83.48 208 THR B O 1
ATOM 3836 N N . GLU B 1 209 ? -27.061 12.275 8.17 1 88.61 209 GLU B N 1
ATOM 3837 C CA . GLU B 1 209 ? -25.628 12.435 7.94 1 88.61 209 GLU B CA 1
ATOM 3838 C C . GLU B 1 209 ? -25.146 13.81 8.395 1 88.61 209 GLU B C 1
ATOM 3840 O O . GLU B 1 209 ? -25.774 14.826 8.089 1 88.61 209 GLU B O 1
ATOM 3845 N N . THR B 1 210 ? -24.09 13.811 9.206 1 88.51 210 THR B N 1
ATOM 3846 C CA . THR B 1 210 ? -23.458 15.036 9.685 1 88.51 210 THR B CA 1
ATOM 3847 C C . THR B 1 210 ? -21.983 15.071 9.294 1 88.51 210 THR B C 1
ATOM 3849 O O . THR B 1 210 ? -21.271 14.077 9.448 1 88.51 210 THR B O 1
ATOM 3852 N N . THR B 1 211 ? -21.619 16.121 8.807 1 88.76 211 THR B N 1
ATOM 3853 C CA . THR B 1 211 ? -20.221 16.33 8.446 1 88.76 211 THR B CA 1
ATOM 3854 C C . THR B 1 211 ? -19.565 17.337 9.385 1 88.76 211 THR B C 1
ATOM 3856 O O . THR B 1 211 ? -20.125 18.402 9.652 1 88.76 211 THR B O 1
ATOM 3859 N N . VAL B 1 212 ? -18.424 16.946 9.913 1 89.59 212 VAL B N 1
ATOM 3860 C CA . VAL B 1 212 ? -17.739 17.829 10.851 1 89.59 212 VAL B CA 1
ATOM 3861 C C . VAL B 1 212 ? -16.325 18.116 10.351 1 89.59 212 VAL B C 1
ATOM 3863 O O . VAL B 1 212 ? -15.674 17.242 9.774 1 89.59 212 VAL B O 1
ATOM 3866 N N . PRO B 1 213 ? -15.941 19.317 10.544 1 87.15 213 PRO B N 1
ATOM 3867 C CA . PRO B 1 213 ? -14.542 19.619 10.231 1 87.15 213 PRO B CA 1
ATOM 3868 C C . PRO B 1 213 ? -13.564 18.941 11.187 1 87.15 213 PRO B C 1
ATOM 3870 O O . PRO B 1 213 ? -13.851 18.81 12.379 1 87.15 213 PRO B O 1
ATOM 3873 N N . VAL B 1 214 ? -12.469 18.455 10.639 1 89.77 214 VAL B N 1
ATOM 3874 C CA . VAL B 1 214 ? -11.423 17.871 11.472 1 89.77 214 VAL B CA 1
ATOM 3875 C C . VAL B 1 214 ? -10.094 18.572 11.201 1 89.77 214 VAL B C 1
ATOM 3877 O O . VAL B 1 214 ? -9.84 19.023 10.081 1 89.77 214 VAL B O 1
ATOM 3880 N N . ARG B 1 215 ? -9.303 18.724 12.213 1 87.19 215 ARG B N 1
ATOM 3881 C CA . ARG B 1 215 ? -7.954 19.27 12.106 1 87.19 215 ARG B CA 1
ATOM 3882 C C . ARG B 1 215 ? -6.925 18.157 11.94 1 87.19 215 ARG B C 1
ATOM 3884 O O . ARG B 1 215 ? -6.77 17.311 12.823 1 87.19 215 ARG B O 1
ATOM 3891 N N . SER B 1 216 ? -6.227 18.142 10.87 1 89.56 216 SER B N 1
ATOM 3892 C CA . SER B 1 216 ? -5.258 17.088 10.588 1 89.56 216 SER B CA 1
ATOM 3893 C C . SER B 1 216 ? -3.832 17.628 10.607 1 89.56 216 SER B C 1
ATOM 3895 O O . SER B 1 216 ? -3.462 18.45 9.766 1 89.56 216 SER B O 1
ATOM 3897 N N . ARG B 1 217 ? -3.077 17.173 11.537 1 91.16 217 ARG B N 1
ATOM 3898 C CA . ARG B 1 217 ? -1.664 17.536 11.581 1 91.16 217 ARG B CA 1
ATOM 3899 C C . ARG B 1 217 ? -0.835 16.62 10.688 1 91.16 217 ARG B C 1
ATOM 3901 O O . ARG B 1 217 ? 0.295 16.953 10.326 1 91.16 217 ARG B O 1
ATOM 3908 N N . LEU B 1 218 ? -1.467 15.486 10.427 1 95.67 218 LEU B N 1
ATOM 3909 C CA . LEU B 1 218 ? -0.836 14.505 9.55 1 95.67 218 LEU B CA 1
ATOM 3910 C C . LEU B 1 218 ? -1.849 13.918 8.573 1 95.67 218 LEU B C 1
ATOM 3912 O O . LEU B 1 218 ? -2.911 13.444 8.984 1 95.67 218 LEU B O 1
ATOM 3916 N N . GLN B 1 219 ? -1.517 14.055 7.339 1 94.49 219 GLN B N 1
ATOM 3917 C CA . GLN B 1 219 ? -2.281 13.414 6.274 1 94.49 219 GLN B CA 1
ATOM 3918 C C . GLN B 1 219 ? -1.472 12.305 5.607 1 94.49 219 GLN B C 1
ATOM 3920 O O . GLN B 1 219 ? -0.301 12.497 5.276 1 94.49 219 GLN B O 1
ATOM 3925 N N . VAL B 1 220 ? -2.086 11.149 5.484 1 94.71 220 VAL B N 1
ATOM 3926 C CA . VAL B 1 220 ? -1.41 10.005 4.881 1 94.71 220 VAL B CA 1
ATOM 3927 C C . VAL B 1 220 ? -2.314 9.369 3.827 1 94.71 220 VAL B C 1
ATOM 3929 O O . VAL B 1 220 ? -3.511 9.659 3.769 1 94.71 220 VAL B O 1
ATOM 3932 N N . ASN B 1 221 ? -1.674 8.471 2.999 1 91.78 221 ASN B N 1
ATOM 3933 C CA . ASN B 1 221 ? -2.48 7.86 1.948 1 91.78 221 ASN B CA 1
ATOM 3934 C C . ASN B 1 221 ? -2.584 6.348 2.129 1 91.78 221 ASN B C 1
ATOM 3936 O O . ASN B 1 221 ? -2.976 5.633 1.204 1 91.78 221 ASN B O 1
ATOM 3940 N N . THR B 1 222 ? -2.142 5.842 3.252 1 93.5 222 THR B N 1
ATOM 3941 C CA . THR B 1 222 ? -2.336 4.43 3.566 1 93.5 222 THR B CA 1
ATOM 3942 C C . THR B 1 222 ? -3.002 4.266 4.929 1 93.5 222 THR B C 1
ATOM 3944 O O . THR B 1 222 ? -2.721 5.026 5.858 1 93.5 222 THR B O 1
ATOM 3947 N N . ALA B 1 223 ? -3.835 3.278 5.056 1 94.4 223 ALA B N 1
ATOM 3948 C CA . ALA B 1 223 ? -4.522 3.001 6.315 1 94.4 223 ALA B CA 1
ATOM 3949 C C . ALA B 1 223 ? -3.53 2.611 7.407 1 94.4 223 ALA B C 1
ATOM 3951 O O . ALA B 1 223 ? -3.687 3.003 8.566 1 94.4 223 ALA B O 1
ATOM 3952 N N . GLU B 1 224 ? -2.527 1.907 7.06 1 96.14 224 GLU B N 1
ATOM 3953 C CA . GLU B 1 224 ? -1.556 1.42 8.035 1 96.14 224 GLU B CA 1
ATOM 3954 C C . GLU B 1 224 ? -0.78 2.573 8.666 1 96.14 224 GLU B C 1
ATOM 3956 O O . GLU B 1 224 ? -0.523 2.569 9.871 1 96.14 224 GLU B O 1
ATOM 3961 N N . ALA B 1 225 ? -0.45 3.519 7.821 1 96.67 225 ALA B N 1
ATOM 3962 C CA . ALA B 1 225 ? 0.236 4.689 8.365 1 96.67 225 ALA B CA 1
ATOM 3963 C C . ALA B 1 225 ? -0.675 5.469 9.309 1 96.67 225 ALA B C 1
ATOM 3965 O O . ALA B 1 225 ? -0.225 5.976 10.338 1 96.67 225 ALA B O 1
ATOM 3966 N N . ALA B 1 226 ? -1.912 5.595 8.981 1 96.43 226 ALA B N 1
ATOM 3967 C CA . ALA B 1 226 ? -2.871 6.288 9.839 1 96.43 226 ALA B CA 1
ATOM 3968 C C . ALA B 1 226 ? -3.004 5.589 11.189 1 96.43 226 ALA B C 1
ATOM 3970 O O . ALA B 1 226 ? -2.993 6.24 12.236 1 96.43 226 ALA B O 1
ATOM 3971 N N . ILE B 1 227 ? -3.088 4.318 11.155 1 97.48 227 ILE B N 1
ATOM 3972 C CA . ILE B 1 227 ? -3.236 3.515 12.364 1 97.48 227 ILE B CA 1
ATOM 3973 C C . ILE B 1 227 ? -1.984 3.649 13.229 1 97.48 227 ILE B C 1
ATOM 3975 O O . ILE B 1 227 ? -2.079 3.887 14.435 1 97.48 227 ILE B O 1
ATOM 3979 N N . ASP B 1 228 ? -0.827 3.524 12.586 1 97.92 228 ASP B N 1
ATOM 3980 C CA . ASP B 1 228 ? 0.429 3.641 13.32 1 97.92 228 ASP B CA 1
ATOM 3981 C C . ASP B 1 228 ? 0.557 5.015 13.975 1 97.92 228 ASP B C 1
ATOM 3983 O O . ASP B 1 228 ? 1.028 5.127 15.108 1 97.92 228 ASP B O 1
ATOM 3987 N N . ALA B 1 229 ? 0.146 6.019 13.247 1 97.64 229 ALA B N 1
ATOM 3988 C CA . ALA B 1 229 ? 0.201 7.374 13.789 1 97.64 229 ALA B CA 1
ATOM 3989 C C . ALA B 1 229 ? -0.736 7.525 14.985 1 97.64 229 ALA B C 1
ATOM 3991 O O . ALA B 1 229 ? -0.384 8.162 15.98 1 97.64 229 ALA B O 1
ATOM 3992 N N . ALA B 1 230 ? -1.927 6.958 14.884 1 97.78 230 ALA B N 1
ATOM 3993 C CA . ALA B 1 230 ? -2.879 7.005 15.99 1 97.78 230 ALA B CA 1
ATOM 3994 C C . ALA B 1 230 ? -2.337 6.269 17.212 1 97.78 230 ALA B C 1
ATOM 3996 O O . ALA B 1 230 ? -2.464 6.749 18.341 1 97.78 230 ALA B O 1
ATOM 3997 N N . ILE B 1 231 ? -1.752 5.112 16.986 1 98.24 231 ILE B N 1
ATOM 3998 C CA . ILE B 1 231 ? -1.144 4.337 18.062 1 98.24 231 ILE B CA 1
ATOM 3999 C C . ILE B 1 231 ? -0.067 5.171 18.753 1 98.24 231 ILE B C 1
ATOM 4001 O O . ILE B 1 231 ? 0.054 5.145 19.98 1 98.24 231 ILE B O 1
ATOM 4005 N N . ALA B 1 232 ? 0.645 5.958 17.974 1 97.23 232 ALA B N 1
ATOM 4006 C CA . ALA B 1 232 ? 1.74 6.778 18.487 1 97.23 232 ALA B CA 1
ATOM 4007 C C . ALA B 1 232 ? 1.21 8.015 19.205 1 97.23 232 ALA B C 1
ATOM 4009 O O . ALA B 1 232 ? 1.987 8.834 19.702 1 97.23 232 ALA B O 1
ATOM 4010 N N . GLY B 1 233 ? -0.067 8.21 19.142 1 96.46 233 GLY B N 1
ATOM 4011 C CA . GLY B 1 233 ? -0.675 9.257 19.947 1 96.46 233 GLY B CA 1
ATOM 4012 C C . GLY B 1 233 ? -0.791 10.582 19.216 1 96.46 233 GLY B C 1
ATOM 4013 O O . GLY B 1 233 ? -0.889 11.637 19.844 1 96.46 233 GLY B O 1
ATOM 4014 N N . LEU B 1 234 ? -0.81 10.564 17.89 1 96.27 234 LEU B N 1
ATOM 4015 C CA . LEU B 1 234 ? -0.864 11.811 17.136 1 96.27 234 LEU B CA 1
ATOM 4016 C C . LEU B 1 234 ? -2.293 12.336 17.054 1 96.27 234 LEU B C 1
ATOM 4018 O O . LEU B 1 234 ? -2.517 13.481 16.656 1 96.27 234 LEU B O 1
ATOM 4022 N N . GLY B 1 235 ? -3.227 11.492 17.37 1 96.51 235 GLY B N 1
ATOM 4023 C CA . GLY B 1 235 ? -4.624 11.893 17.309 1 96.51 235 GLY B CA 1
ATOM 4024 C C . GLY B 1 235 ? -5.559 10.747 16.973 1 96.51 235 GLY B C 1
ATOM 4025 O O . GLY B 1 235 ? -5.2 9.579 17.131 1 96.51 235 GLY B O 1
ATOM 4026 N N . LEU B 1 236 ? -6.772 11.132 16.564 1 97.24 236 LEU B N 1
ATOM 4027 C CA . LEU B 1 236 ? -7.779 10.167 16.137 1 97.24 236 LEU B CA 1
ATOM 4028 C C . LEU B 1 236 ? -7.677 9.903 14.638 1 97.24 236 LEU B C 1
ATOM 4030 O O . LEU B 1 236 ? -7.282 10.786 13.873 1 97.24 236 LEU B O 1
ATOM 4034 N N . THR B 1 237 ? -7.992 8.74 14.259 1 96.67 237 THR B N 1
ATOM 4035 C CA . THR B 1 237 ? -8.087 8.438 12.835 1 96.67 237 THR B CA 1
ATOM 4036 C C . THR B 1 237 ? -9.383 7.694 12.525 1 96.67 237 THR B C 1
ATOM 4038 O O . THR B 1 237 ? -9.999 7.109 13.42 1 96.67 237 THR B O 1
ATOM 4041 N N . LYS B 1 238 ? -9.854 7.791 11.334 1 95.54 238 LYS B N 1
ATOM 4042 C CA . LYS B 1 238 ? -11.03 7.098 10.817 1 95.54 238 LYS B CA 1
ATOM 4043 C C . LYS B 1 238 ? -10.64 6.065 9.763 1 95.54 238 LYS B C 1
ATOM 4045 O O . LYS B 1 238 ? -10.038 6.408 8.743 1 95.54 238 LYS B O 1
ATOM 4050 N N . VAL B 1 239 ? -10.906 4.794 10.056 1 95.36 239 VAL B N 1
ATOM 4051 C CA . VAL B 1 239 ? -10.482 3.688 9.204 1 95.36 239 VAL B CA 1
ATOM 4052 C C . VAL B 1 239 ? -11.562 2.609 9.181 1 95.36 239 VAL B C 1
ATOM 4054 O O . VAL B 1 239 ? -12.623 2.771 9.79 1 95.36 239 VAL B O 1
ATOM 4057 N N . LEU B 1 240 ? -11.321 1.567 8.417 1 95.72 240 LEU B N 1
ATOM 4058 C CA . LEU B 1 240 ? -12.21 0.41 8.436 1 95.72 240 LEU B CA 1
ATOM 4059 C C . LEU B 1 240 ? -11.899 -0.495 9.623 1 95.72 240 LEU B C 1
ATOM 4061 O O . LEU B 1 240 ? -10.736 -0.652 10.002 1 95.72 240 LEU B O 1
ATOM 4065 N N . SER B 1 241 ? -12.888 -1.14 10.182 1 97.25 241 SER B N 1
ATOM 4066 C CA . SER B 1 241 ? -12.806 -1.865 11.446 1 97.25 241 SER B CA 1
ATOM 4067 C C . SER B 1 241 ? -11.727 -2.941 11.398 1 97.25 241 SER B C 1
ATOM 4069 O O . SER B 1 241 ? -10.935 -3.075 12.333 1 97.25 241 SER B O 1
ATOM 4071 N N . TYR B 1 242 ? -11.656 -3.663 10.268 1 96.75 242 TYR B N 1
ATOM 4072 C CA . TYR B 1 242 ? -10.71 -4.771 10.185 1 96.75 242 TYR B CA 1
ATOM 4073 C C . TYR B 1 242 ? -9.273 -4.264 10.199 1 96.75 242 TYR B C 1
ATOM 4075 O O . TYR B 1 242 ? -8.358 -4.984 10.604 1 96.75 242 TYR B O 1
ATOM 4083 N N . GLN B 1 243 ? -9.055 -3.044 9.785 1 96.55 243 GLN B N 1
ATOM 4084 C CA . GLN B 1 243 ? -7.723 -2.451 9.74 1 96.55 243 GLN B CA 1
ATOM 4085 C C . GLN B 1 243 ? -7.215 -2.134 11.144 1 96.55 243 GLN B C 1
ATOM 4087 O O . GLN B 1 243 ? -6.01 -2.181 11.399 1 96.55 243 GLN B O 1
ATOM 4092 N N . ALA B 1 244 ? -8.099 -1.829 12.064 1 97.21 244 ALA B N 1
ATOM 4093 C CA . ALA B 1 244 ? -7.751 -1.44 13.428 1 97.21 244 ALA B CA 1
ATOM 4094 C C . ALA B 1 244 ? -7.857 -2.628 14.38 1 97.21 244 ALA B C 1
ATOM 4096 O O . ALA B 1 244 ? -7.509 -2.519 15.559 1 97.21 244 ALA B O 1
ATOM 4097 N N . ASP B 1 245 ? -8.288 -3.757 13.891 1 97.85 245 ASP B N 1
ATOM 4098 C CA . ASP B 1 245 ? -8.695 -4.89 14.717 1 97.85 245 ASP B CA 1
ATOM 4099 C C . ASP B 1 245 ? -7.557 -5.341 15.63 1 97.85 245 ASP B C 1
ATOM 4101 O O . ASP B 1 245 ? -7.73 -5.432 16.847 1 97.85 245 ASP B O 1
ATOM 4105 N N . ALA B 1 246 ? -6.401 -5.605 15.113 1 96.76 246 ALA B N 1
ATOM 4106 C CA . ALA B 1 246 ? -5.271 -6.1 15.896 1 96.76 246 ALA B CA 1
ATOM 4107 C C . ALA B 1 246 ? -4.871 -5.099 16.975 1 96.76 246 ALA B C 1
ATOM 4109 O O . ALA B 1 246 ? -4.568 -5.484 18.107 1 96.76 246 ALA B O 1
ATOM 4110 N N . ALA B 1 247 ? -4.834 -3.823 16.627 1 98.1 247 ALA B N 1
ATOM 4111 C CA . ALA B 1 247 ? -4.436 -2.779 17.567 1 98.1 247 ALA B CA 1
ATOM 4112 C C . ALA B 1 247 ? -5.462 -2.628 18.686 1 98.1 247 ALA B C 1
ATOM 4114 O O . ALA B 1 247 ? -5.101 -2.378 19.839 1 98.1 247 ALA B O 1
ATOM 4115 N N . VAL B 1 248 ? -6.75 -2.79 18.354 1 98.2 248 VAL B N 1
ATOM 4116 C CA . VAL B 1 248 ? -7.813 -2.693 19.349 1 98.2 248 VAL B CA 1
ATOM 4117 C C . VAL B 1 248 ? -7.743 -3.888 20.298 1 98.2 248 VAL B C 1
ATOM 4119 O O . VAL B 1 248 ? -7.827 -3.726 21.517 1 98.2 248 VAL B O 1
ATOM 4122 N N . ARG B 1 249 ? -7.503 -5.032 19.76 1 97.38 249 ARG B N 1
ATOM 4123 C CA . ARG B 1 249 ? -7.395 -6.24 20.571 1 97.38 249 ARG B CA 1
ATOM 4124 C C . ARG B 1 249 ? -6.188 -6.169 21.5 1 97.38 249 ARG B C 1
ATOM 4126 O O . ARG B 1 249 ? -6.241 -6.653 22.633 1 97.38 249 ARG B O 1
ATOM 4133 N N . ALA B 1 250 ? -5.18 -5.549 21.073 1 97.35 250 ALA B N 1
ATOM 4134 C CA . ALA B 1 250 ? -3.947 -5.432 21.847 1 97.35 250 ALA B CA 1
ATOM 4135 C C . ALA B 1 250 ? -4.034 -4.285 22.849 1 97.35 250 ALA B C 1
ATOM 4137 O O . ALA B 1 250 ? -3.119 -4.081 23.65 1 97.35 250 ALA B O 1
ATOM 4138 N N . GLY B 1 251 ? -5.06 -3.511 22.722 1 97.83 251 GLY B N 1
ATOM 4139 C CA . GLY B 1 251 ? -5.259 -2.398 23.637 1 97.83 251 GLY B CA 1
ATOM 4140 C C . GLY B 1 251 ? -4.503 -1.148 23.228 1 97.83 251 GLY B C 1
ATOM 4141 O O . GLY B 1 251 ? -4.435 -0.18 23.989 1 97.83 251 GLY B O 1
ATOM 4142 N N . ALA B 1 252 ? -3.942 -1.155 22.067 1 98.48 252 ALA B N 1
ATOM 4143 C CA . ALA B 1 252 ? -3.172 -0.014 21.578 1 98.48 252 ALA B CA 1
ATOM 4144 C C . ALA B 1 252 ? -4.092 1.084 21.052 1 98.48 252 ALA B C 1
ATOM 4146 O O . ALA B 1 252 ? -3.703 2.253 20.993 1 98.48 252 ALA B O 1
ATOM 4147 N N . LEU B 1 253 ? -5.322 0.684 20.634 1 98.59 253 LEU B N 1
ATOM 4148 C CA . LEU B 1 253 ? -6.336 1.624 20.171 1 98.59 253 LEU B CA 1
ATOM 4149 C C . LEU B 1 253 ? -7.681 1.341 20.832 1 98.59 253 LEU B C 1
ATOM 4151 O O . LEU B 1 253 ? -7.945 0.213 21.255 1 98.59 253 LEU B O 1
ATOM 4155 N N . ARG B 1 254 ? -8.445 2.31 20.875 1 98.47 254 ARG B N 1
ATOM 4156 C CA . ARG B 1 254 ? -9.833 2.221 21.317 1 98.47 254 ARG B CA 1
ATOM 4157 C C . ARG B 1 254 ? -10.773 2.855 20.298 1 98.47 254 ARG B C 1
ATOM 4159 O O . ARG B 1 254 ? -10.502 3.945 19.79 1 98.47 254 ARG B O 1
ATOM 4166 N N . VAL B 1 255 ? -11.891 2.203 20.053 1 98.24 255 VAL B N 1
ATOM 4167 C CA . VAL B 1 255 ? -12.913 2.747 19.164 1 98.24 255 VAL B CA 1
ATOM 4168 C C . VAL B 1 255 ? -13.759 3.772 19.915 1 98.24 255 VAL B C 1
ATOM 4170 O O . VAL B 1 255 ? -14.155 3.54 21.06 1 98.24 255 VAL B O 1
ATOM 4173 N N . VAL B 1 256 ? -13.982 4.904 19.281 1 98.24 256 VAL B N 1
ATOM 4174 C CA . VAL B 1 256 ? -14.814 5.953 19.86 1 98.24 256 VAL B CA 1
ATOM 4175 C C . VAL B 1 256 ? -15.915 6.343 18.876 1 98.24 256 VAL B C 1
ATOM 4177 O O . VAL B 1 256 ? -15.861 5.978 17.699 1 98.24 256 VAL B O 1
ATOM 4180 N N . LEU B 1 257 ? -17.016 6.992 19.418 1 97.42 257 LEU B N 1
ATOM 4181 C CA . LEU B 1 257 ? -18.109 7.535 18.619 1 97.42 257 LEU B CA 1
ATOM 4182 C C . LEU B 1 257 ? -18.874 6.418 17.915 1 97.42 257 LEU B C 1
ATOM 4184 O O . LEU B 1 257 ? -19.376 6.609 16.805 1 97.42 257 LEU B O 1
ATOM 4188 N N . GLU B 1 258 ? -18.891 5.219 18.47 1 96.26 258 GLU B N 1
ATOM 4189 C CA . GLU B 1 258 ? -19.51 4.032 17.887 1 96.26 258 GLU B CA 1
ATOM 4190 C C . GLU B 1 258 ? -20.983 4.275 17.571 1 96.26 258 GLU B C 1
ATOM 4192 O O . GLU B 1 258 ? -21.473 3.868 16.516 1 96.26 258 GLU B O 1
ATOM 4197 N N . PRO B 1 259 ? -21.719 5.02 18.444 1 95.47 259 PRO B N 1
ATOM 4198 C CA . PRO B 1 259 ? -23.142 5.235 18.172 1 95.47 259 PRO B CA 1
ATOM 4199 C C . PRO B 1 259 ? -23.383 6.061 16.91 1 95.47 259 PRO B C 1
ATOM 4201 O O . PRO B 1 259 ? -24.508 6.109 16.406 1 95.47 259 PRO B O 1
ATOM 4204 N N . PHE B 1 260 ? -22.435 6.676 16.413 1 95.73 260 PHE B N 1
ATOM 4205 C CA . PHE B 1 260 ? -22.612 7.599 15.298 1 95.73 260 PHE B CA 1
ATOM 4206 C C . PHE B 1 260 ? -22.093 6.989 14.002 1 95.73 260 PHE B C 1
ATOM 4208 O O . PHE B 1 260 ? -22.065 7.654 12.964 1 95.73 260 PHE B O 1
ATOM 4215 N N . GLU B 1 261 ? -21.634 5.747 14.024 1 95.01 261 GLU B N 1
ATOM 4216 C CA . GLU B 1 261 ? -21.141 5.068 12.83 1 95.01 261 GLU B CA 1
ATOM 4217 C C . GLU B 1 261 ? -22.23 4.962 11.766 1 95.01 261 GLU B C 1
ATOM 4219 O O . GLU B 1 261 ? -23.402 4.761 12.088 1 95.01 261 GLU B O 1
ATOM 4224 N N . PRO B 1 262 ? -21.868 5.125 10.525 1 93.08 262 PRO B N 1
ATOM 4225 C CA . PRO B 1 262 ? -22.823 4.795 9.464 1 93.08 262 PRO B CA 1
ATOM 4226 C C . PRO B 1 262 ? -23.06 3.292 9.331 1 93.08 262 PRO B C 1
ATOM 4228 O O . PRO B 1 262 ? -22.369 2.496 9.971 1 93.08 262 PRO B O 1
ATOM 4231 N N . PRO B 1 263 ? -24.059 2.938 8.51 1 92.88 263 PRO B N 1
ATOM 4232 C CA . PRO B 1 263 ? -24.237 1.509 8.245 1 92.88 263 PRO B CA 1
ATOM 4233 C C . PRO B 1 263 ? -22.974 0.848 7.699 1 92.88 263 PRO B C 1
ATOM 4235 O O . PRO B 1 263 ? -22.243 1.46 6.915 1 92.88 263 PRO B O 1
ATOM 4238 N N . PRO B 1 264 ? -22.722 -0.359 8.158 1 94.91 264 PRO B N 1
ATOM 4239 C CA . PRO B 1 264 ? -21.528 -1.055 7.674 1 94.91 264 PRO B CA 1
ATOM 4240 C C . PRO B 1 264 ? -21.535 -1.255 6.16 1 94.91 264 PRO B C 1
ATOM 4242 O O . PRO B 1 264 ? -22.603 -1.328 5.548 1 94.91 264 PRO B O 1
ATOM 4245 N N . TRP B 1 265 ? -20.369 -1.275 5.594 1 93.95 265 TRP B N 1
ATOM 4246 C CA . TRP B 1 265 ? -20.185 -1.55 4.172 1 93.95 265 TRP B CA 1
ATOM 4247 C C . TRP B 1 265 ? -20.139 -3.052 3.91 1 93.95 265 TRP B C 1
ATOM 4249 O O . TRP B 1 265 ? -19.471 -3.794 4.634 1 93.95 265 TRP B O 1
ATOM 4259 N N . PRO B 1 266 ? -20.784 -3.52 2.886 1 95.33 266 PRO B N 1
ATOM 4260 C CA . PRO B 1 266 ? -20.676 -4.937 2.532 1 95.33 266 PRO B CA 1
ATOM 4261 C C . PRO B 1 266 ? -19.325 -5.29 1.915 1 95.33 266 PRO B C 1
ATOM 4263 O O . PRO B 1 266 ? -18.688 -4.44 1.287 1 95.33 266 PRO B O 1
ATOM 4266 N N . VAL B 1 267 ? -18.875 -6.46 2.151 1 96.79 267 VAL B N 1
ATOM 4267 C CA . VAL B 1 267 ? -17.732 -7.062 1.472 1 96.79 267 VAL B CA 1
ATOM 4268 C C . VAL B 1 267 ? -18.212 -8.153 0.519 1 96.79 267 VAL B C 1
ATOM 4270 O O . VAL B 1 267 ? -18.96 -9.049 0.917 1 96.79 267 VAL B O 1
ATOM 4273 N N . SER B 1 268 ? -17.782 -8.022 -0.757 1 95.96 268 SER B N 1
ATOM 4274 C CA . SER B 1 268 ? -18.287 -8.961 -1.754 1 95.96 268 SER B CA 1
ATOM 4275 C C . SER B 1 268 ? -17.159 -9.498 -2.628 1 95.96 268 SER B C 1
ATOM 4277 O O . SER B 1 268 ? -16.177 -8.798 -2.884 1 95.96 268 SER B O 1
ATOM 4279 N N . LEU B 1 269 ? -17.306 -10.719 -3.004 1 95.65 269 LEU B N 1
ATOM 4280 C CA . LEU B 1 269 ? -16.572 -11.279 -4.133 1 95.65 269 LEU B CA 1
ATOM 4281 C C . LEU B 1 269 ? -17.307 -11.015 -5.443 1 95.65 269 LEU B C 1
ATOM 4283 O O . LEU B 1 269 ? -18.484 -11.356 -5.58 1 95.65 269 LEU B O 1
ATOM 4287 N N . VAL B 1 270 ? -16.581 -10.376 -6.406 1 92.82 270 VAL B N 1
ATOM 4288 C CA . VAL B 1 270 ? -17.239 -9.964 -7.642 1 92.82 270 VAL B CA 1
ATOM 4289 C C . VAL B 1 270 ? -16.519 -10.579 -8.84 1 92.82 270 VAL B C 1
ATOM 4291 O O . VAL B 1 270 ? -15.289 -10.535 -8.923 1 92.82 270 VAL B O 1
ATOM 4294 N N . HIS B 1 271 ? -17.165 -11.209 -9.693 1 89.47 271 HIS B N 1
ATOM 4295 C CA . HIS B 1 271 ? -16.615 -11.714 -10.946 1 89.47 271 HIS B CA 1
ATOM 4296 C C . HIS B 1 271 ? -17.57 -11.463 -12.108 1 89.47 271 HIS B C 1
ATOM 4298 O O . HIS B 1 271 ? -18.738 -11.128 -11.896 1 89.47 271 HIS B O 1
ATOM 4304 N N . ALA B 1 272 ? -16.985 -11.651 -13.348 1 80.19 272 ALA B N 1
ATOM 4305 C CA . ALA B 1 272 ? -17.802 -11.386 -14.529 1 80.19 272 ALA B CA 1
ATOM 4306 C C . ALA B 1 272 ? -18.837 -12.488 -14.738 1 80.19 272 ALA B C 1
ATOM 4308 O O . ALA B 1 272 ? -18.564 -13.663 -14.48 1 80.19 272 ALA B O 1
ATOM 4309 N N . GLY B 1 273 ? -20.099 -12.331 -14.575 1 70.87 273 GLY B N 1
ATOM 4310 C CA . GLY B 1 273 ? -21.237 -13.23 -14.682 1 70.87 273 GLY B CA 1
ATOM 4311 C C . GLY B 1 273 ? -21.398 -13.827 -16.067 1 70.87 273 GLY B C 1
ATOM 4312 O O . GLY B 1 273 ? -22.446 -14.389 -16.389 1 70.87 273 GLY B O 1
ATOM 4313 N N . GLN B 1 274 ? -20.396 -13.686 -16.857 1 62.14 274 GLN B N 1
ATOM 4314 C CA . GLN B 1 274 ? -20.759 -14.113 -18.204 1 62.14 274 GLN B CA 1
ATOM 4315 C C . GLN B 1 274 ? -20.437 -15.589 -18.418 1 62.14 274 GLN B C 1
ATOM 4317 O O . GLN B 1 274 ? -19.268 -15.979 -18.439 1 62.14 274 GLN B O 1
ATOM 4322 N N . GLY B 1 275 ? -21.469 -16.474 -18.643 1 62.21 275 GLY B N 1
ATOM 4323 C CA . GLY B 1 275 ? -21.374 -17.861 -19.07 1 62.21 275 GLY B CA 1
ATOM 4324 C C . GLY B 1 275 ? -20.87 -18.788 -17.981 1 62.21 275 GLY B C 1
ATOM 4325 O O . GLY B 1 275 ? -21.148 -18.575 -16.799 1 62.21 275 GLY B O 1
ATOM 4326 N N . ARG B 1 276 ? -20.294 -19.903 -18.519 1 69.87 276 ARG B N 1
ATOM 4327 C CA . ARG B 1 276 ? -19.763 -20.915 -17.611 1 69.87 276 ARG B CA 1
ATOM 4328 C C . ARG B 1 276 ? -18.465 -20.444 -16.964 1 69.87 276 ARG B C 1
ATOM 4330 O O . ARG B 1 276 ? -17.538 -20.02 -17.658 1 69.87 276 ARG B O 1
ATOM 4337 N N . LEU B 1 277 ? -18.438 -20.464 -15.651 1 79.72 277 LEU B N 1
ATOM 4338 C CA . LEU B 1 277 ? -17.246 -20.089 -14.898 1 79.72 277 LEU B CA 1
ATOM 4339 C C . LEU B 1 277 ? -16.112 -21.078 -15.148 1 79.72 277 LEU B C 1
ATOM 4341 O O . LEU B 1 277 ? -16.314 -22.292 -15.076 1 79.72 277 LEU B O 1
ATOM 4345 N N . PRO B 1 278 ? -14.958 -20.562 -15.457 1 81.05 278 PRO B N 1
ATOM 4346 C CA . PRO B 1 278 ? -13.815 -21.476 -15.496 1 81.05 278 PRO B CA 1
ATOM 4347 C C . PRO B 1 278 ? -13.678 -22.306 -14.222 1 81.05 278 PRO B C 1
ATOM 4349 O O . PRO B 1 278 ? -13.977 -21.819 -13.129 1 81.05 278 PRO B O 1
ATOM 4352 N N . VAL B 1 279 ? -13.208 -23.5 -14.314 1 84.99 279 VAL B N 1
ATOM 4353 C CA . VAL B 1 279 ? -13.131 -24.463 -13.22 1 84.99 279 VAL B CA 1
ATOM 4354 C C . VAL B 1 279 ? -12.303 -23.882 -12.077 1 84.99 279 VAL B C 1
ATOM 4356 O O . VAL B 1 279 ? -12.67 -24.014 -10.907 1 84.99 279 VAL B O 1
ATOM 4359 N N . LYS B 1 280 ? -11.171 -23.223 -12.352 1 90.42 280 LYS B N 1
ATOM 4360 C CA . LYS B 1 280 ? -10.293 -22.671 -11.324 1 90.42 280 LYS B CA 1
ATOM 4361 C C . LYS B 1 280 ? -10.996 -21.57 -10.535 1 90.42 280 LYS B C 1
ATOM 4363 O O . LYS B 1 280 ? -10.817 -21.458 -9.32 1 90.42 280 LYS B O 1
ATOM 4368 N N . LEU B 1 281 ? -11.795 -20.785 -11.194 1 91.89 281 LEU B N 1
ATOM 4369 C CA . LEU B 1 281 ? -12.515 -19.71 -10.52 1 91.89 281 LEU B CA 1
ATOM 4370 C C . LEU B 1 281 ? -13.608 -20.27 -9.616 1 91.89 281 LEU B C 1
ATOM 4372 O O . LEU B 1 281 ? -13.769 -19.822 -8.478 1 91.89 281 LEU B O 1
ATOM 4376 N N . ARG B 1 282 ? -14.356 -21.223 -10.11 1 90.82 282 ARG B N 1
ATOM 4377 C CA . ARG B 1 282 ? -15.394 -21.857 -9.304 1 90.82 282 ARG B CA 1
ATOM 4378 C C . ARG B 1 282 ? -14.799 -22.518 -8.065 1 90.82 282 ARG B C 1
ATOM 4380 O O . ARG B 1 282 ? -15.326 -22.368 -6.961 1 90.82 282 ARG B O 1
ATOM 4387 N N . ALA B 1 283 ? -13.712 -23.213 -8.343 1 93.66 283 ALA B N 1
ATOM 4388 C CA . ALA B 1 283 ? -13.039 -23.869 -7.224 1 93.66 283 ALA B CA 1
ATOM 4389 C C . ALA B 1 283 ? -12.592 -22.85 -6.18 1 93.66 283 ALA B C 1
ATOM 4391 O O . ALA B 1 283 ? -12.729 -23.084 -4.977 1 93.66 283 ALA B O 1
ATOM 4392 N N . PHE B 1 284 ? -12.093 -21.737 -6.619 1 96.92 284 PHE B N 1
ATOM 4393 C CA . PHE B 1 284 ? -11.628 -20.718 -5.685 1 96.92 284 PHE B CA 1
ATOM 4394 C C . PHE B 1 284 ? -12.801 -20.09 -4.942 1 96.92 284 PHE B C 1
ATOM 4396 O O . PHE B 1 284 ? -12.73 -19.871 -3.731 1 96.92 284 PHE B O 1
ATOM 4403 N N . LEU B 1 285 ? -13.842 -19.792 -5.625 1 96.16 285 LEU B N 1
ATOM 4404 C CA . LEU B 1 285 ? -15.015 -19.197 -4.995 1 96.16 285 LEU B CA 1
ATOM 4405 C C . LEU B 1 285 ? -15.564 -20.104 -3.9 1 96.16 285 LEU B C 1
ATOM 4407 O O . LEU B 1 285 ? -15.847 -19.645 -2.791 1 96.16 285 LEU B O 1
ATOM 4411 N N . ASP B 1 286 ? -15.68 -21.386 -4.194 1 95.53 286 ASP B N 1
ATOM 4412 C CA . ASP B 1 286 ? -16.181 -22.36 -3.23 1 95.53 286 ASP B CA 1
ATOM 4413 C C . ASP B 1 286 ? -15.255 -22.46 -2.019 1 95.53 286 ASP B C 1
ATOM 4415 O O . ASP B 1 286 ? -15.715 -22.67 -0.895 1 95.53 286 ASP B O 1
ATOM 4419 N N . PHE B 1 287 ? -13.998 -22.278 -2.266 1 97.25 287 PHE B N 1
ATOM 4420 C CA . PHE B 1 287 ? -12.977 -22.393 -1.231 1 97.25 287 PHE B CA 1
ATOM 4421 C C . PHE B 1 287 ? -12.918 -21.126 -0.386 1 97.25 287 PHE B C 1
ATOM 4423 O O . PHE B 1 287 ? -12.853 -21.195 0.843 1 97.25 287 PHE B O 1
ATOM 4430 N N . ALA B 1 288 ? -12.98 -19.963 -0.995 1 97.95 288 ALA B N 1
ATOM 4431 C CA . ALA B 1 288 ? -12.666 -18.678 -0.375 1 97.95 288 ALA B CA 1
ATOM 4432 C C . ALA B 1 288 ? -13.874 -18.119 0.371 1 97.95 288 ALA B C 1
ATOM 4434 O O . ALA B 1 288 ? -13.729 -17.527 1.444 1 97.95 288 ALA B O 1
ATOM 4435 N N . ALA B 1 289 ? -15.043 -18.254 -0.173 1 97.6 289 ALA B N 1
ATOM 4436 C CA . ALA B 1 289 ? -16.227 -17.57 0.342 1 97.6 289 ALA B CA 1
ATOM 4437 C C . ALA B 1 289 ? -16.485 -17.943 1.799 1 97.6 289 ALA B C 1
ATOM 4439 O O . ALA B 1 289 ? -16.568 -17.068 2.664 1 97.6 289 ALA B O 1
ATOM 4440 N N . PRO B 1 290 ? -16.57 -19.244 2.128 1 97.29 290 PRO B N 1
ATOM 4441 C CA . PRO B 1 290 ? -16.836 -19.584 3.528 1 97.29 290 PRO B CA 1
ATOM 4442 C C . PRO B 1 290 ? -15.704 -19.164 4.463 1 97.29 290 PRO B C 1
ATOM 4444 O O . PRO B 1 290 ? -15.952 -18.806 5.617 1 97.29 290 PRO B O 1
ATOM 4447 N N . ARG B 1 291 ? -14.488 -19.16 4.066 1 97.9 291 ARG B N 1
ATOM 4448 C CA . ARG B 1 291 ? -13.337 -18.814 4.892 1 97.9 291 ARG B CA 1
ATOM 4449 C C . ARG B 1 291 ? -13.281 -17.312 5.153 1 97.9 291 ARG B C 1
ATOM 4451 O O . ARG B 1 291 ? -12.954 -16.881 6.26 1 97.9 291 ARG B O 1
ATOM 4458 N N . LEU B 1 292 ? -13.577 -16.559 4.12 1 97.86 292 LEU B N 1
ATOM 4459 C CA . LEU B 1 292 ? -13.619 -15.113 4.306 1 97.86 292 LEU B CA 1
ATOM 4460 C C . LEU B 1 292 ? -14.759 -14.718 5.238 1 97.86 292 LEU B C 1
ATOM 4462 O O . LEU B 1 292 ? -14.614 -13.801 6.05 1 97.86 292 LEU B O 1
ATOM 4466 N N . LYS B 1 293 ? -15.879 -15.424 5.082 1 97.32 293 LYS B N 1
ATOM 4467 C CA . LYS B 1 293 ? -16.993 -15.186 5.995 1 97.32 293 LYS B CA 1
ATOM 4468 C C . LYS B 1 293 ? -16.577 -15.424 7.444 1 97.32 293 LYS B C 1
ATOM 4470 O O . LYS B 1 293 ? -16.879 -14.615 8.323 1 97.32 293 LYS B O 1
ATOM 4475 N N . GLU B 1 294 ? -15.905 -16.489 7.651 1 96.55 294 GLU B N 1
ATOM 4476 C CA . GLU B 1 294 ? -15.458 -16.848 8.994 1 96.55 294 GLU B CA 1
ATOM 4477 C C . GLU B 1 294 ? -14.462 -15.827 9.535 1 96.55 294 GLU B C 1
ATOM 4479 O O . GLU B 1 294 ? -14.557 -15.413 10.693 1 96.55 294 GLU B O 1
ATOM 4484 N N . ARG B 1 295 ? -13.537 -15.404 8.738 1 95.21 295 ARG B N 1
ATOM 4485 C CA . ARG B 1 295 ? -12.506 -14.454 9.142 1 95.21 295 ARG B CA 1
ATOM 4486 C C . ARG B 1 295 ? -13.114 -13.099 9.487 1 95.21 295 ARG B C 1
ATOM 4488 O O . ARG B 1 295 ? -12.713 -12.463 10.464 1 95.21 295 ARG B O 1
ATOM 4495 N N . LEU B 1 296 ? -14.088 -12.673 8.698 1 95.17 296 LEU B N 1
ATOM 4496 C CA . LEU B 1 296 ? -14.715 -11.375 8.923 1 95.17 296 LEU B CA 1
ATOM 4497 C C . LEU B 1 296 ? -15.612 -11.411 10.156 1 95.17 296 LEU B C 1
ATOM 4499 O O . LEU B 1 296 ? -15.766 -10.401 10.847 1 95.17 296 LEU B O 1
ATOM 4503 N N . ALA B 1 297 ? -16.19 -12.595 10.39 1 93.18 297 ALA B N 1
ATOM 4504 C CA . ALA B 1 297 ? -17.042 -12.751 11.566 1 93.18 297 ALA B CA 1
ATOM 4505 C C . ALA B 1 297 ? -16.235 -12.6 12.852 1 93.18 297 ALA B C 1
ATOM 4507 O O . ALA B 1 297 ? -16.774 -12.203 13.888 1 93.18 297 ALA B O 1
ATOM 4508 N N . ARG B 1 298 ? -14.92 -12.812 12.771 1 89.23 298 ARG B N 1
ATOM 4509 C CA . ARG B 1 298 ? -14.051 -12.757 13.942 1 89.23 298 ARG B CA 1
ATOM 4510 C C . ARG B 1 298 ? -13.413 -11.379 14.086 1 89.23 298 ARG B C 1
ATOM 4512 O O . ARG B 1 298 ? -12.769 -11.091 15.097 1 89.23 298 ARG B O 1
ATOM 4519 N N . SER B 1 299 ? -13.57 -10.611 13.121 1 87.51 299 SER B N 1
ATOM 4520 C CA . SER B 1 299 ? -12.961 -9.285 13.117 1 87.51 299 SER B CA 1
ATOM 4521 C C . SER B 1 299 ? -13.862 -8.261 13.797 1 87.51 299 SER B C 1
ATOM 4523 O O . SER B 1 299 ? -15.068 -8.479 13.933 1 87.51 299 SER B O 1
ATOM 4525 N N . LEU B 1 300 ? -13.35 -7.214 14.284 1 85.11 300 LEU B N 1
ATOM 4526 C CA . LEU B 1 300 ? -14.07 -6.101 14.892 1 85.11 300 LEU B CA 1
ATOM 4527 C C . LEU B 1 300 ? -15.203 -5.627 13.988 1 85.11 300 LEU B C 1
ATOM 4529 O O . LEU B 1 300 ? -15.034 -5.539 12.769 1 85.11 300 LEU B O 1
#

Secondary structure (DSSP, 8-state):
--HHHHHHHHHHHHHHSSHHHHHHHHTS-HHHHHHHHHHHHHHHTS--EEE-SS-EEE-HHHHHHHHHHHHHHHHHHHHHHHHTT------EEEEEEE-HHHIIIIIHHHHHHHHHH-TTEEEEEEE-SS---GGGGT-SEEEEESPPPS-SEEEEEEEEE-EEEEE-HHHHHHH----SGGGGGGSEEEEETTTS-TTEEEES-GGG-EEEE-EEEEEESSHHHHHHHHHTTS-EEEEEHHHHHHHHHTTS-EEE-GGGPPPPEEEEEEEE--SSPPHHHHHHHHHHHHHHHHHHHT--/--HHHHHHHHHHHHHHSSHHHHHHHHTS-HHHHHHHHHHHHHHHTS--EEE-SS-EEE-HHHHHHHHHHHHHHHHHHHHHHHHTT------EEEEEEE-HHHIIIIIHHHHHHHHHH-TTEEEEEEE-SS---GGGGT-SEEEEESPPPS-SEEEEEEEEE-EEEEE-HHHHHHH----SGGGGGGSEEEEETTTS-TTEEEES-GGG-EEEE-EEEEEESSHHHHHHHHHTTS-EEEEEHHHHHHHHHTTS-EEE-GGGPPPPEEEEEEEE--SSPPHHHHHHHHHHHHHHHHHHHT--

InterPro domains:
  IPR000847 LysR, HTH, N-terminal domain [PF00126] (4-63)
  IPR000847 LysR, HTH, N-terminal domain [PS50931] (1-59)
  IPR005119 LysR, substrate-binding [PF03466] (89-290)
  IPR036388 Winged helix-like DNA-binding domain superfamily [G3DSA:1.10.10.10] (3-87)
  IPR036390 Winged helix DNA-binding domain superfamily [SSF46785] (3-111)
  IPR058163 LysR-type transcriptional regulator, proteobacterial-type [PTHR30537] (1-295)

Nearest PDB structures (foldseek):
  3hhg-assembly1_D  TM=6.295E-01  e=4.444E-25  Neisseria meningitidis serogroup B
  9bce-assembly1_A  TM=8.235E-01  e=9.614E-19  Shewanella oneidensis
  3hhf-assembly1_A  TM=8.448E-01  e=7.737E-17  Neisseria meningitidis serogroup B
  2esn-assembly1_C  TM=6.428E-01  e=9.808E-17  Pseudomonas aeruginosa
  6g4r-assembly1_E  TM=5.271E-01  e=4.319E-16  Corynebacterium glutamicum

Radius of gyration: 26.55 Å; Cα contacts (8 Å, |Δi|>4): 1085; chains: 2; bounding box: 61×77×68 Å

Foldseek 3Di:
DPLLVLLVLLLLCVVLFHLCSSCVVVVHDSVVSVVSPVVNCVVVVHDQWDDDVPGTDGDPVVVQSNLVSQVVNLVVVLVVCVVVVPPDQDAGEAEEEEAAVCCVPAVVVLVVVLCVVRVRYHYHYHHDLDPDDCVRPSHAKYKDWFDDDPDLKDKDFQFWWWKFKKAFPVLCVVQNADAAPQSQQSWEAEEEVSPDDPFWDWWEDDPPIDIYGHHYPHYDHDLQVRLVCRLVNRTMYIDIQQSCFVCVVVRSMDTGPVVGIYDTIIIIMIGNPPPDRRPNSVSSCVSRRNRSSVVNVPTD/DPLLVLLVLLLLCVVLFHLCSSCVVVVHDSVVSVVSPVVNCVVVVHDQWDDDVPGTDGDPVNVQSNLVSQVVNQVVVLVVCVVVVPPDQDAGEAEEEEAAVCCVPAVVVLVVVVCVVRVRYHYHYHHDLDPDDCVRPSHAKYKDWFDDDPDLKDKDFQFWWWKFKKAFPVLCVVQNADAAPQSQQSWEAEEEVSPDDPFWDWWEDDPPIDIYGHHYPHYDHDLQVRLVCRLVNRTMYIDIQQSCFVCVVVRSMDTGPVVGIYDTIIIIMIGNPPPDRRPNSVSSCVSRRNRSSVVNVPTD